Protein AF-A0A7V4YQ05-F1 (afdb_monomer_lite)

Secondary structure (DSSP, 8-state):
-HHHHHHHHHHHHHHHHHTTSS--SSS---HHHHHHHHHHHHHHHHHHHHTT-S-TT----PPPHHHHHHHHHHHHHHHHHHSS--TTTS-HHHHHHH-----TTTS--HHHHHHHHHHHHHHHHHIIIIISSPPTTHHHHHHHHHHHHHHHHHT-EEETTEEE--SS-TTSTT----HHHHHHHHHHHHHHHH-TT----HHHHHHHHHHHHHHHHHHHHHEEE-TTSTTT-EEE--SSTTTTSSS-TTTHHHHHHHHHHHHHTTT----HHHHHHHHHHHHHHHHTT-GGGGS-EEEEEEE-HHHH-SSS-EEEEEEE--HHHHHHHHHHHHHHHHHTTSS---HHHHHHHHHHHHHHHHHHHHHB-TTT-SB-STT-HHHHHHHHHHHHHHHHHHTTTTTT----SSSS--

Sequence (414 aa):
MLVELRESLESLLNMRIQEGKWNDSENEPGLLRTLEAISCFGSPAYYFERLKIFDRKFELIKIPEDIMTADLNNVLKTVNELCYPPQPYLDAEINIKNGIPYAKGKTDFVDTASFFSSGMLDLMEYYEVVYKKEIPNYKEVLKYLKDSINWLVDNAIVKDNSVSWSWGNKNFSETIPSVYFTWSAVVALSYAVSSKYCPLSDAEKERIKNTLSGVAKWLNEIIKEDPDYPKERWRINYPRFSDTFSGKHEALLIYAISIIDWLNQIEIDFPKETSLKILKTILDIYRKNQMWRFEGLNHLILLPPEITGSKKLIVLEYEDRSSEYILMSALCWFFMMHNEKKILLDENDFNDLDNLIEELRKKLISERDPVKKVWKKDGFLLYLTQRAIESITTYFRYVYPHKGMEISLYDTVR

pLDDT: mean 81.04, std 15.75, range [24.69, 98.12]

Radius of gyration: 20.9 Å; chains: 1; bounding box: 59×44×55 Å

Foldseek 3Di:
DVVLLLLALVLLLCCCVPVPDPDPPDDDDDLLLLLLSLLSLLVCLVLCVVVCLDDPPDDRRDRDLVSNLVSVVVNLVCCVAQNQAPPDQQPPCCCVVLVQDRDPQQRHFLLSLLSLLVSLLSVQVCCCRPVVDGDPPLVSSLVSSVVSLVQLLVQWDADPLATFAAGHRNPDPPGDGDLVSRLSSLLSLLCLLPGPSRSDDPVVNVSSLSRLLNNLVNLVVQWAADPVGRVQAIFGHDPDDFQPPVVLRLLSLLSVLSSQVSNVSVPNHHPLVVLVRNLRRVLVCVVVVNCVSQAKGWGWHWDHCSRSVDPDIDIDTRIDRLSLLSNLLSLLQVQQCCLVVNHPDPPVSNVSSVVSNVVSVVVLSVQQDPPSSFHDDPSPTSNNRSSNSVSVSSCVVRPVVSVPPPSPPPDDDD

Structure (mmCIF, N/CA/C/O backbone):
data_AF-A0A7V4YQ05-F1
#
_entry.id   AF-A0A7V4YQ05-F1
#
loop_
_atom_site.group_PDB
_atom_site.id
_atom_site.type_symbol
_atom_site.label_atom_id
_atom_site.label_alt_id
_atom_site.label_comp_id
_atom_site.label_asym_id
_atom_site.label_entity_id
_atom_site.label_seq_id
_atom_site.pdbx_PDB_ins_code
_atom_site.Cartn_x
_atom_site.Cartn_y
_atom_site.Cartn_z
_atom_site.occupancy
_atom_site.B_iso_or_equiv
_atom_site.auth_seq_id
_atom_site.auth_comp_id
_atom_site.auth_asym_id
_atom_site.auth_atom_id
_atom_site.pdbx_PDB_model_num
ATOM 1 N N . MET A 1 1 ? -13.446 -5.992 -16.919 1.00 78.06 1 MET A N 1
ATOM 2 C CA . MET A 1 1 ? -12.972 -5.627 -15.562 1.00 78.06 1 MET A CA 1
ATOM 3 C C . MET A 1 1 ? -14.032 -4.946 -14.697 1.00 78.06 1 MET A C 1
ATOM 5 O O . MET A 1 1 ? -14.081 -5.271 -13.520 1.00 78.06 1 MET A O 1
ATOM 9 N N . LEU A 1 2 ? -14.854 -4.007 -15.205 1.00 76.00 2 LEU A N 1
ATOM 10 C CA . LEU A 1 2 ? -15.897 -3.361 -14.376 1.00 76.00 2 LEU A CA 1
ATOM 11 C C . LEU A 1 2 ? -16.961 -4.351 -13.877 1.00 76.00 2 LEU A C 1
ATOM 13 O O . LEU A 1 2 ? -17.371 -4.279 -12.722 1.00 76.00 2 LEU A O 1
ATOM 17 N N . VAL A 1 3 ? -17.396 -5.280 -14.734 1.00 78.44 3 VAL A N 1
ATOM 18 C CA . VAL A 1 3 ? -18.360 -6.331 -14.363 1.00 78.44 3 VAL A CA 1
ATOM 19 C C . VAL A 1 3 ? -17.769 -7.241 -13.290 1.00 78.44 3 VAL A C 1
ATOM 21 O O . VAL A 1 3 ? -18.413 -7.525 -12.289 1.00 78.44 3 VAL A O 1
ATOM 24 N N . GLU A 1 4 ? -16.515 -7.642 -13.463 1.00 81.75 4 GLU A N 1
ATOM 25 C CA . GLU A 1 4 ? -15.785 -8.504 -12.544 1.00 81.75 4 GLU A CA 1
ATOM 26 C C . GLU A 1 4 ? -15.614 -7.824 -11.189 1.00 81.75 4 GLU A C 1
ATOM 28 O O . GLU A 1 4 ? -15.887 -8.447 -10.172 1.00 81.75 4 GLU A O 1
ATOM 33 N N . LEU A 1 5 ? -15.255 -6.537 -11.165 1.00 79.00 5 LEU A N 1
ATOM 34 C CA . LEU A 1 5 ? -15.210 -5.752 -9.934 1.00 79.00 5 LEU A CA 1
ATOM 35 C C . LEU A 1 5 ? -16.568 -5.740 -9.220 1.00 79.00 5 LEU A C 1
ATOM 37 O O . LEU A 1 5 ? -16.627 -5.985 -8.018 1.00 79.00 5 LEU A O 1
ATOM 41 N N . ARG A 1 6 ? -17.657 -5.473 -9.950 1.00 78.00 6 ARG A N 1
ATOM 42 C CA . ARG A 1 6 ? -19.011 -5.440 -9.382 1.00 78.00 6 ARG A CA 1
ATOM 43 C C . ARG A 1 6 ? -19.385 -6.746 -8.724 1.00 78.00 6 ARG A C 1
ATOM 45 O O . ARG A 1 6 ? -19.748 -6.767 -7.558 1.00 78.00 6 ARG A O 1
ATOM 52 N N . GLU A 1 7 ? -19.302 -7.821 -9.492 1.00 82.19 7 GLU A N 1
ATOM 53 C CA . GLU A 1 7 ? -19.656 -9.153 -9.036 1.00 82.19 7 GLU A CA 1
ATOM 54 C C . GLU A 1 7 ? -18.789 -9.556 -7.829 1.00 82.19 7 GLU A C 1
ATOM 56 O O . GLU A 1 7 ? -19.271 -10.249 -6.938 1.00 82.19 7 GLU A O 1
ATOM 61 N N . SER A 1 8 ? -17.523 -9.112 -7.769 1.00 83.31 8 SER A N 1
ATOM 62 C CA . SER A 1 8 ? -16.666 -9.323 -6.597 1.00 83.31 8 SER A CA 1
ATOM 63 C C . SER A 1 8 ? -17.166 -8.566 -5.370 1.00 83.31 8 SER A C 1
ATOM 65 O O . SER A 1 8 ? -17.265 -9.156 -4.299 1.00 83.31 8 SER A O 1
ATOM 67 N N . LEU A 1 9 ? -17.538 -7.292 -5.513 1.00 80.50 9 LEU A N 1
ATOM 68 C CA . LEU A 1 9 ? -18.115 -6.501 -4.421 1.00 80.50 9 LEU A CA 1
ATOM 69 C C . LEU A 1 9 ? -19.465 -7.066 -3.946 1.00 80.50 9 LEU A C 1
ATOM 71 O O . LEU A 1 9 ? -19.711 -7.129 -2.743 1.00 80.50 9 LEU A O 1
ATOM 75 N N . GLU A 1 10 ? -20.323 -7.519 -4.868 1.00 80.00 10 GLU A N 1
ATOM 76 C CA . GLU A 1 10 ? -21.604 -8.166 -4.540 1.00 80.00 10 GLU A CA 1
ATOM 77 C C . GLU A 1 10 ? -21.369 -9.471 -3.780 1.00 80.00 10 GLU A C 1
ATOM 79 O O . GLU A 1 10 ? -22.044 -9.753 -2.791 1.00 80.00 10 GLU A O 1
ATOM 84 N N . SER A 1 11 ? -20.382 -10.256 -4.212 1.00 82.38 11 SER A N 1
ATOM 85 C CA . SER A 1 11 ? -20.029 -11.503 -3.548 1.00 82.38 11 SER A CA 1
ATOM 86 C C . SER A 1 11 ? -19.467 -11.279 -2.147 1.00 82.38 11 SER A C 1
ATOM 88 O O . SER A 1 11 ? -19.935 -11.913 -1.205 1.00 82.38 11 SER A O 1
ATOM 90 N N . LEU A 1 12 ? -18.547 -10.325 -1.971 1.00 80.62 12 LEU A N 1
ATOM 91 C CA . LEU A 1 12 ? -18.033 -9.957 -0.649 1.00 80.62 12 LEU A CA 1
ATOM 92 C C . LEU A 1 12 ? -19.152 -9.480 0.282 1.00 80.62 12 LEU A C 1
ATOM 94 O O . LEU A 1 12 ? -19.162 -9.838 1.459 1.00 80.62 12 LEU A O 1
ATOM 98 N N . LEU A 1 13 ? -20.106 -8.693 -0.232 1.00 79.38 13 LEU A N 1
ATOM 99 C CA . LEU A 1 13 ? -21.258 -8.255 0.554 1.00 79.38 13 LEU A CA 1
ATOM 100 C C . LEU A 1 13 ? -22.108 -9.456 0.982 1.00 79.38 13 LEU A C 1
ATOM 102 O O . LEU A 1 13 ? -22.473 -9.564 2.152 1.00 79.38 13 LEU A O 1
ATOM 106 N N . ASN A 1 14 ? -22.401 -10.366 0.051 1.00 78.19 14 ASN A N 1
ATOM 107 C CA . ASN A 1 14 ? -23.174 -11.572 0.334 1.00 78.19 14 ASN A CA 1
ATOM 108 C C . ASN A 1 14 ? -22.475 -12.461 1.364 1.00 78.19 14 ASN A C 1
ATOM 110 O O . ASN A 1 14 ? -23.122 -12.861 2.328 1.00 78.19 14 ASN A O 1
ATOM 114 N N . MET A 1 15 ? -21.170 -12.706 1.212 1.00 76.62 15 MET A N 1
ATOM 115 C CA . MET A 1 15 ? -20.356 -13.431 2.195 1.00 76.62 15 MET A CA 1
ATOM 116 C C . MET A 1 15 ? -20.477 -12.774 3.567 1.00 76.62 15 MET A C 1
ATOM 118 O O . MET A 1 15 ? -20.809 -13.427 4.553 1.00 76.62 15 MET A O 1
ATOM 122 N N . ARG A 1 16 ? -20.316 -11.449 3.627 1.00 73.94 16 ARG A N 1
ATOM 123 C CA . ARG A 1 16 ? -20.387 -10.709 4.884 1.00 73.94 16 ARG A CA 1
ATOM 124 C C . ARG A 1 16 ? -21.760 -10.787 5.562 1.00 73.94 16 ARG A C 1
ATOM 126 O O . ARG A 1 16 ? -21.817 -10.902 6.786 1.00 73.94 16 ARG A O 1
ATOM 133 N N . ILE A 1 17 ? -22.849 -10.707 4.794 1.00 76.12 17 ILE A N 1
ATOM 134 C CA . ILE A 1 17 ? -24.226 -10.767 5.313 1.00 76.12 17 ILE A CA 1
ATOM 135 C C . ILE A 1 17 ? -24.609 -12.197 5.720 1.00 76.12 17 ILE A C 1
ATOM 137 O O . ILE A 1 17 ? -25.222 -12.384 6.769 1.00 76.12 17 ILE A O 1
ATOM 141 N N . GLN A 1 18 ? -24.284 -13.199 4.898 1.00 69.75 18 GLN A N 1
ATOM 142 C CA . GLN A 1 18 ? -24.757 -14.579 5.064 1.00 69.75 18 GLN A CA 1
ATOM 143 C C . GLN A 1 18 ? -23.933 -15.386 6.069 1.00 69.75 18 GLN A C 1
ATOM 145 O O . GLN A 1 18 ? -24.503 -16.175 6.819 1.00 69.75 18 GLN A O 1
ATOM 150 N N . GLU A 1 19 ? -22.611 -15.204 6.100 1.00 60.16 19 GLU A N 1
ATOM 151 C CA . GLU A 1 19 ? -21.716 -16.033 6.920 1.00 60.16 19 GLU A CA 1
ATOM 152 C C . GLU A 1 19 ? -21.536 -15.493 8.343 1.00 60.16 19 GLU A C 1
ATOM 154 O O . GLU A 1 19 ? -21.001 -16.194 9.197 1.00 60.16 19 GLU A O 1
ATOM 159 N N . GLY A 1 20 ? -22.042 -14.284 8.627 1.00 54.62 20 GLY A N 1
ATOM 160 C CA . GLY A 1 20 ? -22.016 -13.691 9.960 1.00 54.62 20 GLY A CA 1
ATOM 161 C C . GLY A 1 20 ? -20.590 -13.594 10.505 1.00 54.62 20 GLY A C 1
ATOM 162 O O . GLY A 1 20 ? -20.166 -14.427 11.302 1.00 54.62 20 GLY A O 1
ATOM 163 N N . LYS A 1 21 ? -19.902 -12.502 10.144 1.00 55.56 21 LYS A N 1
ATOM 164 C CA . LYS A 1 21 ? -18.456 -12.236 10.315 1.00 55.56 21 LYS A CA 1
ATOM 165 C C . LYS A 1 21 ? -17.601 -12.771 9.160 1.00 55.56 21 LYS A C 1
ATOM 167 O O . LYS A 1 21 ? -18.001 -13.668 8.435 1.00 55.56 21 LYS A O 1
ATOM 172 N N . TRP A 1 22 ? -16.413 -12.183 9.002 1.00 56.44 22 TRP A N 1
ATOM 173 C CA . TRP A 1 22 ? -15.354 -12.590 8.069 1.00 56.44 22 TRP A CA 1
ATOM 174 C C . TRP A 1 22 ? -14.749 -13.936 8.505 1.00 56.44 22 TRP A C 1
ATOM 176 O O . TRP A 1 22 ? -13.641 -13.975 9.037 1.00 56.44 22 TRP A O 1
ATOM 186 N N . ASN A 1 23 ? -15.519 -15.021 8.415 1.00 42.28 23 ASN A N 1
ATOM 187 C CA . ASN A 1 23 ? -15.180 -16.295 9.040 1.00 42.28 23 ASN A CA 1
ATOM 188 C C . ASN A 1 23 ? -14.710 -17.328 8.007 1.00 42.28 23 ASN A C 1
ATOM 190 O O . ASN A 1 23 ? -15.389 -18.315 7.740 1.00 42.28 23 ASN A O 1
ATOM 194 N N . ASP A 1 24 ? -13.507 -17.136 7.470 1.00 44.69 24 ASP A N 1
ATOM 195 C CA . ASP A 1 24 ? -12.743 -18.258 6.921 1.00 44.69 24 ASP A CA 1
ATOM 196 C C . ASP A 1 24 ? -12.188 -19.054 8.114 1.00 44.69 24 ASP A C 1
ATOM 198 O O . ASP A 1 24 ? -11.132 -18.708 8.628 1.00 44.69 24 ASP A O 1
ATOM 202 N N . SER A 1 25 ? -12.965 -20.025 8.606 1.00 41.44 25 SER A N 1
ATOM 203 C CA . SER A 1 25 ? -12.623 -21.227 9.406 1.00 41.44 25 SER A CA 1
ATOM 204 C C . SER A 1 25 ? -11.342 -21.301 10.284 1.00 41.44 25 SER A C 1
ATOM 206 O O . SER A 1 25 ? -10.887 -22.406 10.570 1.00 41.44 25 SER A O 1
ATOM 208 N N . GLU A 1 26 ? -10.768 -20.202 10.768 1.00 42.34 26 GLU A N 1
ATOM 209 C CA . GLU A 1 26 ? -9.553 -20.162 11.593 1.00 42.34 26 GLU A CA 1
ATOM 210 C C . GLU A 1 26 ? -9.771 -19.352 12.874 1.00 42.34 26 GLU A C 1
ATOM 212 O O . GLU A 1 26 ? -10.516 -18.375 12.910 1.00 42.34 26 GLU A O 1
ATOM 217 N N . ASN A 1 27 ? -9.124 -19.797 13.949 1.00 40.84 27 ASN A N 1
ATOM 218 C CA . ASN A 1 27 ? -9.555 -19.595 15.332 1.00 40.84 27 ASN A CA 1
ATOM 219 C C . ASN A 1 27 ? -9.528 -18.164 15.903 1.00 40.84 27 ASN A C 1
ATOM 221 O O . ASN A 1 27 ? -9.867 -18.032 17.075 1.00 40.84 27 ASN A O 1
ATOM 225 N N . GLU A 1 28 ? -9.206 -17.095 15.165 1.00 44.41 28 GLU A N 1
ATOM 226 C CA . GLU A 1 28 ? -9.254 -15.729 15.722 1.00 44.41 28 GLU A CA 1
ATOM 227 C C . GLU A 1 28 ? -9.648 -14.642 14.693 1.00 44.41 28 GLU A C 1
ATOM 229 O O . GLU A 1 28 ? -9.019 -14.521 13.639 1.00 44.41 28 GLU A O 1
ATOM 234 N N . PRO A 1 29 ? -10.651 -13.783 14.985 1.00 50.00 29 PRO A N 1
ATOM 235 C CA . PRO A 1 29 ? -10.869 -12.551 14.231 1.00 50.00 29 PRO A CA 1
ATOM 236 C C . PRO A 1 29 ? -9.728 -11.558 14.516 1.00 50.00 29 PRO A C 1
ATOM 238 O O . PRO A 1 29 ? -9.698 -10.915 15.562 1.00 50.00 29 PRO A O 1
ATOM 241 N N . GLY A 1 30 ? -8.780 -11.437 13.584 1.00 65.94 30 GLY A N 1
ATOM 242 C CA . GLY A 1 30 ? -7.667 -10.485 13.668 1.00 65.94 30 GLY A CA 1
ATOM 243 C C . GLY A 1 30 ? -8.049 -9.064 13.227 1.00 65.94 30 GLY A C 1
ATOM 244 O O . GLY A 1 30 ? -8.844 -8.880 12.300 1.00 65.94 30 GLY A O 1
ATOM 245 N N . LEU A 1 31 ? -7.444 -8.053 13.862 1.00 75.94 31 LEU A N 1
ATOM 246 C CA . LEU A 1 31 ? -7.601 -6.631 13.519 1.00 75.94 31 LEU A CA 1
ATOM 247 C C . LEU A 1 31 ? -7.352 -6.368 12.024 1.00 75.94 31 LEU A C 1
ATOM 249 O O . LEU A 1 31 ? -8.195 -5.753 11.374 1.00 75.94 31 LEU A O 1
ATOM 253 N N . LEU A 1 32 ? -6.251 -6.889 11.467 1.00 74.81 32 LEU A N 1
ATOM 254 C CA . LEU A 1 32 ? -5.912 -6.722 10.048 1.00 74.81 32 LEU A CA 1
ATOM 255 C C . LEU A 1 32 ? -7.001 -7.263 9.115 1.00 74.81 32 LEU A C 1
ATOM 257 O O . LEU A 1 32 ? -7.406 -6.542 8.214 1.00 74.81 32 LEU A O 1
ATOM 261 N N . ARG A 1 33 ? -7.565 -8.456 9.372 1.00 73.50 33 ARG A N 1
ATOM 262 C CA . ARG A 1 33 ? -8.643 -9.012 8.522 1.00 73.50 33 ARG A CA 1
ATOM 263 C C . ARG A 1 33 ? -9.854 -8.087 8.463 1.00 73.50 33 ARG A C 1
ATOM 265 O O . ARG A 1 33 ? -10.458 -7.909 7.411 1.00 73.50 33 ARG A O 1
ATOM 272 N N . THR A 1 34 ? -10.217 -7.502 9.605 1.00 76.25 34 THR A N 1
ATOM 273 C CA . THR A 1 34 ? -11.349 -6.565 9.675 1.00 76.25 34 THR A CA 1
ATOM 274 C C . THR A 1 34 ? -11.038 -5.274 8.915 1.00 76.25 34 THR A C 1
ATOM 276 O O . THR A 1 34 ? -11.911 -4.745 8.234 1.00 76.25 34 THR A O 1
ATOM 279 N N . LEU A 1 35 ? -9.796 -4.790 8.979 1.00 79.75 35 LEU A N 1
ATOM 280 C CA . LEU A 1 35 ? -9.350 -3.603 8.247 1.00 79.75 35 LEU A CA 1
ATOM 281 C C . LEU A 1 35 ? -9.281 -3.838 6.731 1.00 79.75 35 LEU A C 1
ATOM 283 O O . LEU A 1 35 ? -9.789 -3.019 5.978 1.00 79.75 35 LEU A O 1
ATOM 287 N N . GLU A 1 36 ? -8.742 -4.967 6.274 1.00 76.44 36 GLU A N 1
ATOM 288 C CA . GLU A 1 36 ? -8.701 -5.347 4.850 1.00 76.44 36 GLU A CA 1
ATOM 289 C C . GLU A 1 36 ? -10.095 -5.460 4.247 1.00 76.44 36 GLU A C 1
ATOM 291 O O . GLU A 1 36 ? -10.365 -4.978 3.146 1.00 76.44 36 GLU A O 1
ATOM 296 N N . ALA A 1 37 ? -11.005 -6.070 5.001 1.00 74.81 37 ALA A N 1
ATOM 297 C CA . ALA A 1 37 ? -12.409 -6.123 4.660 1.00 74.81 37 ALA A CA 1
ATOM 298 C C . ALA A 1 37 ? -13.018 -4.727 4.506 1.00 74.81 37 ALA A C 1
ATOM 300 O O . ALA A 1 37 ? -13.715 -4.477 3.528 1.00 74.81 37 ALA A O 1
ATOM 301 N N . ILE A 1 38 ? -12.754 -3.810 5.442 1.00 77.31 38 ILE A N 1
ATOM 302 C CA . ILE A 1 38 ? -13.201 -2.415 5.338 1.00 77.31 38 ILE A CA 1
ATOM 303 C C . ILE A 1 38 ? -12.622 -1.770 4.067 1.00 77.31 38 ILE A C 1
ATOM 305 O O . ILE A 1 38 ? -13.371 -1.181 3.283 1.00 77.31 38 ILE A O 1
ATOM 309 N N . SER A 1 39 ? -11.324 -1.942 3.807 1.00 76.88 39 SER A N 1
ATOM 310 C CA . SER A 1 39 ? -10.641 -1.386 2.632 1.00 76.88 39 SER A CA 1
ATOM 311 C C . SER A 1 39 ? -11.145 -1.954 1.299 1.00 76.88 39 SER A C 1
ATOM 313 O O . SER A 1 39 ? -11.196 -1.210 0.318 1.00 76.88 39 SER A O 1
ATOM 315 N N . CYS A 1 40 ? -11.610 -3.212 1.247 1.00 74.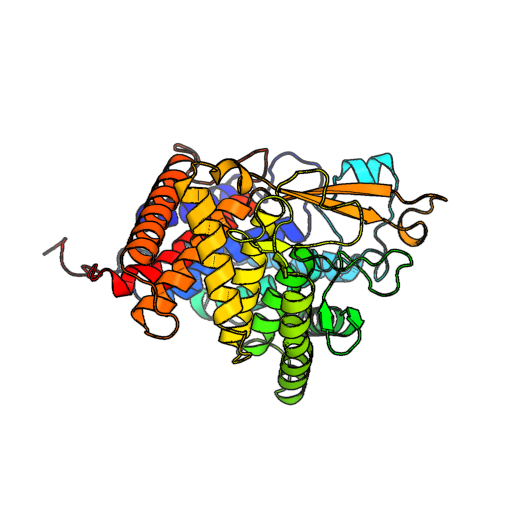69 40 CYS A N 1
ATOM 316 C CA . CYS A 1 40 ? -12.239 -3.795 0.049 1.00 74.69 40 CYS A CA 1
ATOM 317 C C . CYS A 1 40 ? -13.452 -2.992 -0.442 1.00 74.69 40 CYS A C 1
ATOM 319 O O . CYS A 1 40 ? -13.732 -2.986 -1.639 1.00 74.69 40 CYS A O 1
ATOM 321 N N . PHE A 1 41 ? -14.175 -2.329 0.467 1.00 69.38 41 PHE A N 1
ATOM 322 C CA . PHE A 1 41 ? -15.337 -1.502 0.132 1.00 69.38 41 PHE A CA 1
ATOM 323 C C . PHE A 1 41 ? -14.998 -0.013 0.110 1.00 69.38 41 PHE A C 1
ATOM 325 O O . PHE A 1 41 ? -15.521 0.702 -0.741 1.00 69.38 41 PHE A O 1
ATOM 332 N N . GLY A 1 42 ? -14.109 0.453 0.994 1.00 63.16 42 GLY A N 1
ATOM 333 C CA . GLY A 1 42 ? -13.692 1.855 1.063 1.00 63.16 42 GLY A CA 1
ATOM 334 C C . GLY A 1 42 ? -13.012 2.345 -0.219 1.00 63.16 42 GLY A C 1
ATOM 335 O O . GLY A 1 42 ? -13.433 3.349 -0.797 1.00 63.16 42 GLY A O 1
ATOM 336 N N . SER A 1 43 ? -12.021 1.591 -0.707 1.00 62.84 43 SER A N 1
ATOM 337 C CA . SER A 1 43 ? -11.193 1.983 -1.858 1.00 62.84 43 SER A CA 1
ATOM 338 C C . SER A 1 43 ? -11.989 2.062 -3.179 1.00 62.84 43 SER A C 1
ATOM 340 O O . SER A 1 43 ? -11.928 3.094 -3.861 1.00 62.84 43 SER A O 1
ATOM 342 N N . PRO A 1 44 ? -12.842 1.075 -3.529 1.00 58.72 44 PRO A N 1
ATOM 343 C CA . PRO A 1 44 ? -13.698 1.172 -4.710 1.00 58.72 44 PRO A CA 1
ATOM 344 C C . PRO A 1 44 ? -14.786 2.218 -4.559 1.00 58.72 44 PRO A C 1
ATOM 346 O O . PRO A 1 44 ? -14.962 3.018 -5.471 1.00 58.72 44 PRO A O 1
ATOM 349 N N . ALA A 1 45 ? -15.504 2.248 -3.430 1.00 53.00 45 ALA A N 1
ATOM 350 C CA . ALA A 1 45 ? -16.672 3.111 -3.271 1.00 53.00 45 ALA A CA 1
ATOM 351 C C . ALA A 1 45 ? -16.351 4.587 -3.534 1.00 53.00 45 ALA A C 1
ATOM 353 O O . ALA A 1 45 ? -17.124 5.277 -4.189 1.00 53.00 45 ALA A O 1
ATOM 354 N N . TYR A 1 46 ? -15.178 5.052 -3.106 1.00 54.47 46 TYR A N 1
ATOM 355 C CA . TYR A 1 46 ? -14.697 6.401 -3.385 1.00 54.47 46 TYR A CA 1
ATOM 356 C C . TYR A 1 46 ? -14.430 6.657 -4.873 1.00 54.47 46 TYR A C 1
ATOM 358 O O . TYR A 1 46 ? -14.923 7.629 -5.452 1.00 54.47 46 TYR A O 1
ATOM 366 N N . TYR A 1 47 ? -13.597 5.814 -5.483 1.00 56.69 47 TYR A N 1
ATOM 367 C CA . TYR A 1 47 ? -13.034 6.064 -6.808 1.00 56.69 47 TYR A CA 1
ATOM 368 C C . TYR A 1 47 ? -14.125 6.016 -7.880 1.00 56.69 47 TYR A C 1
ATOM 370 O O . TYR A 1 47 ? -14.202 6.844 -8.789 1.00 56.69 47 TYR A O 1
ATOM 378 N N . PHE A 1 48 ? -15.028 5.066 -7.704 1.00 55.75 48 PHE A N 1
ATOM 379 C CA . PHE A 1 48 ? -16.085 4.737 -8.631 1.00 55.75 48 PHE A CA 1
ATOM 380 C C . PHE A 1 48 ? -17.298 5.670 -8.518 1.00 55.75 48 PHE A C 1
ATOM 382 O O . PHE A 1 48 ? -17.828 6.090 -9.552 1.00 55.75 48 PHE A O 1
ATOM 389 N N . GLU A 1 49 ? -17.657 6.107 -7.307 1.00 54.25 49 GLU A N 1
ATOM 390 C CA . GLU A 1 49 ? -18.662 7.160 -7.099 1.00 54.25 49 GLU A CA 1
ATOM 391 C C . GLU A 1 49 ? -18.172 8.514 -7.653 1.00 54.25 49 GLU A C 1
ATOM 393 O O . GLU A 1 49 ? -18.915 9.229 -8.331 1.00 54.25 49 GLU A O 1
ATOM 398 N N . ARG A 1 50 ? -16.894 8.869 -7.434 1.00 51.06 50 ARG A N 1
ATOM 399 C CA . ARG A 1 50 ? -16.333 10.164 -7.868 1.00 51.06 50 ARG A CA 1
ATOM 400 C C . ARG A 1 50 ? -16.166 10.292 -9.374 1.00 51.06 50 ARG A C 1
ATOM 402 O O . ARG A 1 50 ? -16.345 11.386 -9.908 1.00 51.06 50 ARG A O 1
ATOM 409 N N . LEU A 1 51 ? -15.845 9.203 -10.066 1.00 49.09 51 LEU A N 1
ATOM 410 C CA . LEU A 1 51 ? -15.676 9.236 -11.517 1.00 49.09 51 LEU A CA 1
ATOM 411 C C . LEU A 1 51 ? -16.991 9.179 -12.288 1.00 49.09 51 LEU A C 1
ATOM 413 O O . LEU A 1 51 ? -16.964 9.312 -13.509 1.00 49.09 51 LEU A O 1
ATOM 417 N N . LYS A 1 52 ? -18.132 8.983 -11.606 1.00 52.69 52 LYS A N 1
ATOM 418 C CA . LYS A 1 52 ? -19.437 8.759 -12.251 1.00 52.69 52 LYS A CA 1
ATOM 419 C C . LYS A 1 52 ? -19.352 7.719 -13.380 1.00 52.69 52 LYS A C 1
ATOM 421 O O . LYS A 1 52 ? -20.119 7.784 -14.336 1.00 52.69 52 LYS A O 1
ATOM 426 N N . ILE A 1 53 ? -18.407 6.772 -13.278 1.00 50.94 53 ILE A N 1
ATOM 427 C CA . ILE A 1 53 ? -18.231 5.672 -14.245 1.00 50.94 53 ILE A CA 1
ATOM 428 C C . ILE A 1 53 ? -19.501 4.815 -14.284 1.00 50.94 53 ILE A C 1
ATOM 430 O O . ILE A 1 53 ? -19.794 4.156 -15.278 1.00 50.94 53 ILE A O 1
ATOM 434 N N . PHE A 1 54 ? -20.293 4.878 -13.218 1.00 48.84 54 PHE A N 1
ATOM 435 C CA . PHE A 1 54 ? -21.595 4.257 -13.142 1.00 48.84 54 PHE A CA 1
ATOM 436 C C . PHE A 1 54 ? -22.649 5.184 -13.709 1.00 48.84 54 PHE A C 1
ATOM 438 O O . PHE A 1 54 ? -23.117 6.132 -13.078 1.00 48.84 54 PHE A O 1
ATOM 445 N N . ASP A 1 55 ? -23.066 4.828 -14.915 1.00 43.75 55 ASP A N 1
ATOM 446 C CA . ASP A 1 55 ? -24.428 5.071 -15.342 1.00 43.75 55 ASP A CA 1
ATOM 447 C C . ASP A 1 55 ? -25.404 4.541 -14.270 1.00 43.75 55 ASP A C 1
ATOM 449 O O . ASP A 1 55 ? -25.056 3.652 -13.487 1.00 43.75 55 ASP A O 1
ATOM 453 N N . ARG A 1 56 ? -26.636 5.057 -14.227 1.00 43.38 56 ARG A N 1
ATOM 454 C CA . ARG A 1 56 ? -27.642 4.861 -13.148 1.00 43.38 56 ARG A CA 1
ATOM 455 C C . ARG A 1 56 ? -27.984 3.397 -12.751 1.00 43.38 56 ARG A C 1
ATOM 457 O O . ARG A 1 56 ? -28.861 3.197 -11.921 1.00 43.38 56 ARG A O 1
ATOM 464 N N . LYS A 1 57 ? -27.348 2.377 -13.339 1.00 45.91 57 LYS A N 1
ATOM 465 C CA . LYS A 1 57 ? -27.548 0.930 -13.114 1.00 45.91 57 LYS A CA 1
ATOM 466 C C . LYS A 1 57 ? -26.539 0.263 -12.170 1.00 45.91 57 LYS A C 1
ATOM 468 O O . LYS A 1 57 ? -26.683 -0.926 -11.895 1.00 45.91 57 LYS A O 1
ATOM 473 N N . PHE A 1 58 ? -25.523 0.973 -11.699 1.00 50.31 58 PHE A N 1
ATOM 474 C CA . PHE A 1 58 ? -24.619 0.474 -10.664 1.00 50.31 58 PHE A CA 1
ATOM 475 C C . PHE A 1 58 ? -24.893 1.255 -9.389 1.00 50.31 58 PHE A C 1
ATOM 477 O O . PHE A 1 58 ? -24.313 2.307 -9.129 1.00 50.31 58 PHE A O 1
ATOM 484 N N . GLU A 1 59 ? -25.853 0.762 -8.618 1.00 55.88 59 GLU A N 1
ATOM 485 C CA . GLU A 1 59 ? -26.029 1.255 -7.264 1.00 55.88 59 GLU A CA 1
ATOM 486 C C . GLU A 1 59 ? -24.809 0.848 -6.448 1.00 55.88 59 GLU A C 1
ATOM 488 O O . GLU A 1 59 ? -24.352 -0.297 -6.510 1.00 55.88 59 GLU A O 1
ATOM 493 N N . LEU A 1 60 ? -24.264 1.807 -5.707 1.00 59.12 60 LEU A N 1
ATOM 494 C CA . LEU A 1 60 ? -23.171 1.545 -4.797 1.00 59.12 60 LEU A CA 1
ATOM 495 C C . LEU A 1 60 ? -23.579 0.417 -3.841 1.00 59.12 60 LEU A C 1
ATOM 497 O O . LEU A 1 60 ? -24.560 0.542 -3.108 1.00 59.12 60 LEU A O 1
ATOM 501 N N . ILE A 1 61 ? -22.818 -0.673 -3.854 1.00 67.44 61 ILE A N 1
ATOM 502 C CA . ILE A 1 61 ? -23.027 -1.819 -2.973 1.00 67.44 61 ILE A CA 1
ATOM 503 C C . ILE A 1 61 ? -22.684 -1.365 -1.558 1.00 67.44 61 ILE A C 1
ATOM 505 O O . ILE A 1 61 ? -21.524 -1.094 -1.247 1.00 67.44 61 ILE A O 1
ATOM 509 N N . LYS A 1 62 ? -23.710 -1.230 -0.715 1.00 75.19 62 LYS A N 1
ATOM 510 C CA . LYS A 1 62 ? -23.559 -0.744 0.657 1.00 75.19 62 LYS A CA 1
ATOM 511 C C . LYS A 1 62 ? -23.566 -1.915 1.621 1.00 75.19 62 LYS A C 1
ATOM 513 O O . LYS A 1 62 ? -24.513 -2.700 1.638 1.00 75.19 62 LYS A O 1
ATOM 518 N N . ILE A 1 63 ? -22.553 -1.984 2.476 1.00 78.56 63 ILE A N 1
ATOM 519 C CA . ILE A 1 63 ? -22.648 -2.782 3.700 1.00 78.56 63 ILE A CA 1
ATOM 520 C C . ILE A 1 63 ? -23.780 -2.191 4.571 1.00 78.56 63 ILE A C 1
ATOM 522 O O . ILE A 1 63 ? -23.990 -0.981 4.547 1.00 78.56 63 ILE A O 1
ATOM 526 N N . PRO A 1 64 ? -24.564 -2.995 5.305 1.00 84.44 64 PRO A N 1
ATOM 527 C CA . PRO A 1 64 ? -25.474 -2.474 6.325 1.00 84.44 64 PRO A CA 1
ATOM 528 C C . PRO A 1 64 ? -24.740 -1.702 7.442 1.00 84.44 64 PRO A C 1
ATOM 530 O O . PRO A 1 64 ? -23.680 -2.115 7.916 1.00 84.44 64 PRO A O 1
ATOM 533 N N . GLU A 1 65 ? -25.300 -0.567 7.873 1.00 86.94 65 GLU A N 1
ATOM 534 C CA . GLU A 1 65 ? -24.667 0.347 8.845 1.00 86.94 65 GLU A CA 1
ATOM 535 C C . GLU A 1 65 ? -24.410 -0.320 10.209 1.00 86.94 65 GLU A C 1
ATOM 537 O O . GLU A 1 65 ? -23.380 -0.076 10.836 1.00 86.94 65 GLU A O 1
ATOM 542 N N . ASP A 1 66 ? -25.305 -1.200 10.655 1.00 85.94 66 ASP A N 1
ATOM 543 C CA . ASP A 1 66 ? -25.177 -1.970 11.895 1.00 85.94 66 ASP A CA 1
ATOM 544 C C . ASP A 1 66 ? -23.992 -2.947 11.850 1.00 85.94 66 ASP A C 1
ATOM 546 O O . ASP A 1 66 ? -23.213 -3.022 12.803 1.00 85.94 66 ASP A O 1
ATOM 550 N N . ILE A 1 67 ? -23.799 -3.624 10.715 1.00 83.50 67 ILE A N 1
ATOM 551 C CA . ILE A 1 67 ? -22.660 -4.519 10.481 1.00 83.50 67 ILE A CA 1
ATOM 552 C C . ILE A 1 67 ? -21.351 -3.725 10.496 1.00 83.50 67 ILE A C 1
ATOM 554 O O . ILE A 1 67 ? -20.392 -4.134 11.153 1.00 83.50 67 ILE A O 1
ATOM 558 N N . MET A 1 68 ? -21.318 -2.581 9.807 1.00 85.38 68 MET A N 1
ATOM 559 C CA . MET A 1 68 ? -20.132 -1.725 9.754 1.00 85.38 68 MET A CA 1
ATOM 560 C C . MET A 1 68 ? -19.797 -1.116 11.125 1.00 85.38 68 MET A C 1
ATOM 562 O O . MET A 1 68 ? -18.634 -1.028 11.511 1.00 85.38 68 MET A O 1
ATOM 566 N N . THR A 1 69 ? -20.815 -0.726 11.894 1.00 87.38 69 THR A N 1
ATOM 567 C CA . THR A 1 69 ? -20.648 -0.211 13.261 1.00 87.38 69 THR A CA 1
ATOM 568 C C . THR A 1 69 ? -20.100 -1.288 14.197 1.00 87.38 69 THR A C 1
ATOM 570 O O . THR A 1 69 ? -19.239 -1.007 15.030 1.00 87.38 69 THR A O 1
ATOM 573 N N . ALA A 1 70 ? -20.560 -2.534 14.057 1.00 84.94 70 ALA A N 1
ATOM 574 C CA . ALA A 1 70 ? -20.038 -3.655 14.831 1.00 84.94 70 ALA A CA 1
ATOM 575 C C . ALA A 1 70 ? -18.557 -3.934 14.518 1.00 84.94 70 ALA A C 1
ATOM 577 O O . ALA A 1 70 ? -17.776 -4.148 15.446 1.00 84.94 70 ALA A O 1
ATOM 578 N N . ASP A 1 71 ? -18.158 -3.882 13.243 1.00 85.25 71 ASP A N 1
ATOM 579 C CA . ASP A 1 71 ? -16.752 -4.026 12.842 1.00 85.25 71 ASP A CA 1
ATOM 580 C C . ASP A 1 71 ? -15.883 -2.904 13.414 1.00 85.25 71 ASP A C 1
ATOM 582 O O . ASP A 1 71 ? -14.847 -3.183 14.019 1.00 85.25 71 ASP A O 1
ATOM 586 N N . LEU A 1 72 ? -16.339 -1.651 13.327 1.00 89.12 72 LEU A N 1
ATOM 587 C CA . LEU A 1 72 ? -15.639 -0.513 13.922 1.00 89.12 72 LEU A CA 1
ATOM 588 C C . LEU A 1 72 ? -15.461 -0.674 15.437 1.00 89.12 72 LEU A C 1
ATOM 590 O O . LEU A 1 72 ? -14.366 -0.473 15.956 1.00 89.12 72 LEU A O 1
ATOM 594 N N . ASN A 1 73 ? -16.512 -1.071 16.156 1.00 87.88 73 ASN A N 1
ATOM 595 C CA . ASN A 1 73 ? -16.432 -1.287 17.601 1.00 87.88 73 ASN A CA 1
ATOM 596 C C . ASN A 1 73 ? -15.410 -2.375 17.962 1.00 87.88 73 ASN A C 1
ATOM 598 O O . ASN A 1 73 ? -14.673 -2.222 18.936 1.00 87.88 73 ASN A O 1
ATOM 602 N N . ASN A 1 74 ? -15.333 -3.450 17.172 1.00 85.06 74 ASN A N 1
ATOM 603 C CA . ASN A 1 74 ? -14.330 -4.495 17.369 1.00 85.06 74 ASN A CA 1
ATOM 604 C C . ASN A 1 74 ? -12.914 -3.967 17.115 1.00 85.06 74 ASN A C 1
ATOM 606 O O . ASN A 1 74 ? -12.034 -4.188 17.942 1.00 85.06 74 ASN A O 1
ATOM 610 N N . VAL A 1 75 ? -12.711 -3.216 16.028 1.00 88.25 75 VAL A N 1
ATOM 611 C CA . VAL A 1 75 ? -11.429 -2.573 15.704 1.00 88.25 75 VAL A CA 1
ATOM 612 C C . VAL A 1 75 ? -10.963 -1.669 16.848 1.00 88.25 75 VAL A C 1
ATOM 614 O O . VAL A 1 75 ? -9.851 -1.832 17.348 1.00 88.25 75 VAL A O 1
ATOM 617 N N . LEU A 1 76 ? -11.821 -0.753 17.310 1.00 90.50 76 LEU A N 1
ATOM 618 C CA . LEU A 1 76 ? -11.493 0.191 18.382 1.00 90.50 76 LEU A CA 1
ATOM 619 C C . LEU A 1 76 ? -11.205 -0.526 19.704 1.00 90.50 76 LEU A C 1
ATOM 621 O O . LEU A 1 76 ? -10.256 -0.171 20.405 1.00 90.50 76 LEU A O 1
ATOM 625 N N . LYS A 1 77 ? -11.976 -1.572 20.024 1.00 87.38 77 LYS A N 1
ATOM 626 C CA . LYS A 1 77 ? -11.723 -2.422 21.190 1.00 87.38 77 LYS A CA 1
ATOM 627 C C . LYS A 1 77 ? -10.338 -3.069 21.108 1.00 87.38 77 LYS A C 1
ATOM 629 O O . LYS A 1 77 ? -9.567 -2.953 22.060 1.00 87.38 77 LYS A O 1
ATOM 634 N N . THR A 1 78 ? -10.001 -3.698 19.982 1.00 85.19 78 THR A N 1
ATOM 635 C CA . THR A 1 78 ? -8.700 -4.353 19.797 1.00 85.19 78 THR A CA 1
ATOM 636 C C . THR A 1 78 ? -7.549 -3.357 19.876 1.00 85.19 78 THR A C 1
ATOM 638 O O . THR A 1 78 ? -6.571 -3.632 20.563 1.00 85.19 78 THR A O 1
ATOM 641 N N . VAL A 1 79 ? -7.664 -2.178 19.259 1.00 88.50 79 VAL A N 1
ATOM 642 C CA . VAL A 1 79 ? -6.632 -1.129 19.360 1.00 88.50 79 VAL A CA 1
ATOM 643 C C . VAL A 1 79 ? -6.477 -0.635 20.797 1.00 88.50 79 VAL A C 1
ATOM 645 O O . VAL A 1 79 ? -5.364 -0.416 21.279 1.00 88.50 79 VAL A O 1
ATOM 648 N N . ASN A 1 80 ? -7.578 -0.499 21.532 1.00 88.38 80 ASN A N 1
ATOM 649 C CA . ASN A 1 80 ? -7.516 -0.095 22.926 1.00 88.38 80 ASN A CA 1
ATOM 650 C C . ASN A 1 80 ? -6.781 -1.128 23.803 1.00 88.38 80 ASN A C 1
ATOM 652 O O . ASN A 1 80 ? -5.926 -0.744 24.610 1.00 88.38 80 ASN A O 1
ATOM 656 N N . GLU A 1 81 ? -7.098 -2.413 23.622 1.00 83.75 81 GLU A N 1
ATOM 657 C CA . GLU A 1 81 ? -6.586 -3.538 24.416 1.00 83.75 81 GLU A CA 1
ATOM 658 C C . GLU A 1 81 ? -5.159 -3.955 24.020 1.00 83.75 81 GLU A C 1
ATOM 660 O O . GLU A 1 81 ? -4.315 -4.161 24.893 1.00 83.75 81 GLU A O 1
ATOM 665 N N . LEU A 1 82 ? -4.874 -4.045 22.718 1.00 80.38 82 LEU A N 1
ATOM 666 C CA . LEU A 1 82 ? -3.663 -4.661 22.158 1.00 80.38 82 LEU A CA 1
ATOM 667 C C . LEU A 1 82 ? -2.790 -3.707 21.327 1.00 80.38 82 LEU A C 1
ATOM 669 O O . LEU A 1 82 ? -1.684 -4.097 20.962 1.00 80.38 82 LEU A O 1
ATOM 673 N N . CYS A 1 83 ? -3.245 -2.481 21.043 1.00 87.12 83 CYS A N 1
ATOM 674 C CA . CYS A 1 83 ? -2.647 -1.576 20.050 1.00 87.12 83 CYS A CA 1
ATOM 675 C C . CYS A 1 83 ? -2.621 -2.174 18.634 1.00 87.12 83 CYS A C 1
ATOM 677 O O . CYS A 1 83 ? -3.685 -2.360 18.046 1.00 87.12 83 CYS A O 1
ATOM 679 N N . TYR A 1 84 ? -1.441 -2.445 18.066 1.00 87.44 84 TYR A N 1
ATOM 680 C CA . TYR A 1 84 ? -1.289 -2.809 16.654 1.00 87.44 84 TYR A CA 1
ATOM 681 C C . TYR A 1 84 ? -0.683 -4.213 16.516 1.00 87.44 84 TYR A C 1
ATOM 683 O O . TYR A 1 84 ? 0.450 -4.343 16.056 1.00 87.44 84 TYR A O 1
ATOM 691 N N . PRO A 1 85 ? -1.391 -5.281 16.927 1.00 79.25 85 PRO A N 1
ATOM 692 C CA . PRO A 1 85 ? -0.844 -6.634 16.930 1.00 79.25 85 PRO A CA 1
ATOM 693 C C . PRO A 1 85 ? -0.586 -7.160 15.504 1.00 79.25 85 PRO A C 1
ATOM 695 O O . PRO A 1 85 ? -1.307 -6.793 14.580 1.00 79.25 85 PRO A O 1
ATOM 698 N N . PRO A 1 86 ? 0.367 -8.084 15.303 1.00 69.06 86 PRO A N 1
ATOM 699 C CA . PRO A 1 86 ? 0.708 -8.646 13.985 1.00 69.06 86 PRO A CA 1
ATOM 700 C C . PRO A 1 86 ? -0.313 -9.613 13.362 1.00 69.06 86 PRO A C 1
ATOM 702 O O . PRO A 1 86 ? -0.052 -10.200 12.311 1.00 69.06 86 PRO A O 1
ATOM 705 N N . GLN A 1 87 ? -1.435 -9.873 14.030 1.00 66.50 87 GLN A N 1
ATOM 706 C CA . GLN A 1 87 ? -2.414 -10.864 13.582 1.00 66.50 87 GLN A CA 1
ATOM 707 C C . GLN A 1 87 ? -3.196 -10.382 12.352 1.00 66.50 87 GLN A C 1
ATOM 709 O O . GLN A 1 87 ? -3.574 -9.209 12.319 1.00 66.50 87 GLN A O 1
ATOM 714 N N . PRO A 1 88 ? -3.542 -11.271 11.397 1.00 52.75 88 PRO A N 1
ATOM 715 C CA . PRO A 1 88 ? -3.474 -12.738 11.476 1.00 52.75 88 PRO A CA 1
ATOM 716 C C . PRO A 1 88 ? -2.198 -13.364 10.879 1.00 52.75 88 PRO A C 1
ATOM 718 O O . PRO A 1 88 ? -2.052 -14.577 10.936 1.00 52.75 88 PRO A O 1
ATOM 721 N N . TYR A 1 89 ? -1.319 -12.578 10.252 1.00 57.28 89 TYR A N 1
ATOM 722 C CA . TYR A 1 89 ? -0.307 -13.104 9.321 1.00 57.28 89 TYR A CA 1
ATOM 723 C C . TYR A 1 89 ? 0.979 -13.594 9.967 1.00 57.28 89 TYR A C 1
ATOM 725 O O . TYR A 1 89 ? 1.740 -14.333 9.349 1.00 57.28 89 TYR A O 1
ATOM 733 N N . LEU A 1 90 ? 1.214 -13.227 11.224 1.00 58.19 90 LEU A N 1
ATOM 734 C CA . LEU A 1 90 ? 2.054 -14.053 12.071 1.00 58.19 90 LEU A CA 1
ATOM 735 C C . LEU A 1 90 ? 1.172 -15.136 12.653 1.00 58.19 90 LEU A C 1
ATOM 737 O O . LEU A 1 90 ? 0.404 -14.870 13.575 1.00 58.19 90 LEU A O 1
ATOM 741 N N . ASP A 1 91 ? 1.297 -16.308 12.041 1.00 53.84 91 ASP A N 1
ATOM 742 C CA . ASP A 1 91 ? 0.648 -17.570 12.360 1.00 53.84 91 ASP A CA 1
ATOM 743 C C . ASP A 1 91 ? 0.078 -17.603 13.787 1.00 53.84 91 ASP A C 1
ATOM 745 O O . ASP A 1 91 ? 0.808 -17.435 14.775 1.00 53.84 91 ASP A O 1
ATOM 749 N N . ALA A 1 92 ? -1.223 -17.875 13.919 1.00 49.25 92 ALA A N 1
ATOM 750 C CA . ALA A 1 92 ? -1.810 -18.208 15.216 1.00 49.25 92 ALA A CA 1
ATOM 751 C C . ALA A 1 92 ? -1.027 -19.367 15.868 1.00 49.25 92 ALA A C 1
ATOM 753 O O . ALA A 1 92 ? -0.851 -19.393 17.088 1.00 49.25 92 ALA A O 1
ATOM 754 N N . GLU A 1 93 ? -0.443 -20.258 15.052 1.00 47.72 93 GLU A N 1
ATOM 755 C CA . GLU A 1 93 ? 0.497 -21.280 15.501 1.00 47.72 93 GLU A CA 1
ATOM 756 C C . GLU A 1 93 ? 1.766 -20.718 16.145 1.00 47.72 93 GLU A C 1
ATOM 758 O O . GLU A 1 93 ? 2.246 -21.329 17.083 1.00 47.72 93 GLU A O 1
ATOM 763 N N . ILE A 1 94 ? 2.326 -19.575 15.739 1.00 55.69 94 ILE A N 1
ATOM 764 C CA . ILE A 1 94 ? 3.529 -19.005 16.374 1.00 55.69 94 ILE A CA 1
ATOM 765 C C . ILE A 1 94 ? 3.204 -18.527 17.782 1.00 55.69 94 ILE A C 1
ATOM 767 O O . ILE A 1 94 ? 4.008 -18.745 18.689 1.00 55.69 94 ILE A O 1
ATOM 771 N N . ASN A 1 95 ? 2.040 -17.912 17.989 1.00 53.81 95 ASN A N 1
ATOM 772 C CA . ASN A 1 95 ? 1.607 -17.547 19.333 1.00 53.81 95 ASN A CA 1
ATOM 773 C C . ASN A 1 95 ? 1.313 -18.805 20.173 1.00 53.81 95 ASN A C 1
ATOM 775 O O . ASN A 1 95 ? 1.782 -18.915 21.302 1.00 53.81 95 ASN A O 1
ATOM 779 N N . ILE A 1 96 ? 0.649 -19.812 19.596 1.00 55.91 96 ILE A N 1
ATOM 780 C CA . ILE A 1 96 ? 0.358 -21.092 20.269 1.00 55.91 96 ILE A CA 1
ATOM 781 C C . ILE A 1 96 ? 1.642 -21.896 20.576 1.00 55.91 96 ILE A C 1
ATOM 783 O O . ILE A 1 96 ? 1.756 -22.508 21.636 1.00 55.91 96 ILE A O 1
ATOM 787 N N . LYS A 1 97 ? 2.628 -21.889 19.673 1.00 59.91 97 LYS A N 1
ATOM 788 C CA . LYS A 1 97 ? 3.862 -22.696 19.714 1.00 59.91 97 LYS A CA 1
ATOM 789 C C . LYS A 1 97 ? 4.995 -22.015 20.472 1.00 59.91 97 LYS A C 1
ATOM 791 O O . LYS A 1 97 ? 5.773 -22.699 21.129 1.00 59.91 97 LYS A O 1
ATOM 796 N N . ASN A 1 98 ? 5.102 -20.689 20.372 1.00 60.41 98 ASN A N 1
ATOM 797 C CA . ASN A 1 98 ? 6.193 -19.904 20.958 1.00 60.41 98 ASN A CA 1
ATOM 798 C C . ASN A 1 98 ? 5.734 -18.974 22.094 1.00 60.41 98 ASN A C 1
ATOM 800 O O . ASN A 1 98 ? 6.585 -18.365 22.736 1.00 60.41 98 ASN A O 1
ATOM 804 N N . GLY A 1 99 ? 4.427 -18.872 22.365 1.00 57.94 99 GLY A N 1
ATOM 805 C CA . GLY A 1 99 ? 3.878 -18.163 23.523 1.00 57.94 99 GLY A CA 1
ATOM 806 C C . GLY A 1 99 ? 4.169 -16.665 23.538 1.00 57.94 99 GLY A C 1
ATOM 807 O O . GLY A 1 99 ? 4.446 -16.137 24.610 1.00 57.94 99 GLY A O 1
ATOM 808 N N . ILE A 1 100 ? 4.169 -15.999 22.377 1.00 64.56 100 ILE A N 1
ATOM 809 C CA . ILE A 1 100 ? 4.526 -14.577 22.247 1.00 64.56 100 ILE A CA 1
ATOM 810 C C . ILE A 1 100 ? 3.369 -13.717 22.774 1.00 64.56 100 ILE A C 1
ATOM 812 O O . ILE A 1 100 ? 2.369 -13.552 22.074 1.00 64.56 100 ILE A O 1
ATOM 816 N N . PRO A 1 101 ? 3.467 -13.131 23.982 1.00 62.41 101 PRO A N 1
ATOM 817 C CA . PRO A 1 101 ? 2.354 -12.385 24.537 1.00 62.41 101 PRO A CA 1
ATOM 818 C C . PRO A 1 101 ? 2.197 -11.064 23.780 1.00 62.41 101 PRO A C 1
ATOM 820 O O . PRO A 1 101 ? 3.118 -10.242 23.761 1.00 62.41 101 PRO A O 1
ATOM 823 N N . TYR A 1 102 ? 1.020 -10.832 23.194 1.00 67.00 102 TYR A N 1
ATOM 824 C CA . TYR A 1 102 ? 0.695 -9.521 22.643 1.00 67.00 102 TYR A CA 1
ATOM 825 C C . TYR A 1 102 ? 0.585 -8.518 23.783 1.00 67.00 102 TYR A C 1
ATOM 827 O O . TYR A 1 102 ? -0.304 -8.595 24.631 1.00 67.00 102 TYR A O 1
ATOM 835 N N . ALA A 1 103 ? 1.536 -7.594 23.825 1.00 68.75 103 ALA A N 1
ATOM 836 C CA . ALA A 1 103 ? 1.620 -6.580 24.852 1.00 68.75 103 ALA A CA 1
ATOM 837 C C . ALA A 1 103 ? 1.740 -5.218 24.181 1.00 68.75 103 ALA A C 1
ATOM 839 O O . ALA A 1 103 ? 2.663 -4.967 23.401 1.00 68.75 103 ALA A O 1
ATOM 840 N N . LYS A 1 104 ? 0.806 -4.336 24.535 1.00 72.56 104 LYS A N 1
ATOM 841 C CA . LYS A 1 104 ? 0.727 -2.947 24.085 1.00 72.56 104 LYS A CA 1
ATOM 842 C C . LYS A 1 104 ? 2.097 -2.262 24.098 1.00 72.56 104 LYS A C 1
ATOM 844 O O . LYS A 1 104 ? 2.781 -2.261 25.124 1.00 72.56 104 LYS A O 1
ATOM 849 N N . GLY A 1 105 ? 2.506 -1.701 22.958 1.00 69.25 105 GLY A N 1
ATOM 850 C CA . GLY A 1 105 ? 3.789 -1.009 22.792 1.00 69.25 105 GLY A CA 1
ATOM 851 C C . GLY A 1 105 ? 5.012 -1.919 22.619 1.00 69.25 105 GLY A C 1
ATOM 852 O O . GLY A 1 105 ? 6.056 -1.442 22.173 1.00 69.25 105 GLY A O 1
ATOM 853 N N . LYS A 1 106 ? 4.907 -3.219 22.937 1.00 73.56 106 LYS A N 1
ATOM 854 C CA . LYS A 1 106 ? 5.958 -4.215 22.676 1.00 73.56 106 LYS A CA 1
ATOM 855 C C . LYS A 1 106 ? 5.725 -4.939 21.359 1.00 73.56 106 LYS A C 1
ATOM 857 O O . LYS A 1 106 ? 6.652 -5.089 20.588 1.00 73.56 106 LYS A O 1
ATOM 862 N N . THR A 1 107 ? 4.509 -5.376 21.069 1.00 75.62 107 THR A N 1
ATOM 863 C CA . THR A 1 107 ? 4.220 -6.167 19.859 1.00 75.62 107 THR A CA 1
ATOM 864 C C . THR A 1 107 ? 3.493 -5.359 18.792 1.00 75.62 107 THR A C 1
ATOM 866 O O . THR A 1 107 ? 2.730 -5.929 18.019 1.00 75.62 107 THR A O 1
ATOM 869 N N . ASP A 1 108 ? 3.698 -4.041 18.770 1.00 84.44 108 ASP A N 1
ATOM 870 C CA . ASP A 1 108 ? 3.098 -3.175 17.759 1.00 84.44 108 ASP A CA 1
ATOM 871 C C . ASP A 1 108 ? 3.835 -3.340 16.424 1.00 84.44 108 ASP A C 1
ATOM 873 O O . ASP A 1 108 ? 5.065 -3.231 16.354 1.00 84.44 108 ASP A O 1
ATOM 877 N N . PHE A 1 109 ? 3.067 -3.619 15.376 1.00 86.38 109 PHE A N 1
ATOM 878 C CA . PHE A 1 109 ? 3.537 -3.871 14.023 1.00 86.38 109 PHE A CA 1
ATOM 879 C C . PHE A 1 109 ? 3.269 -2.683 13.111 1.00 86.38 109 PHE A C 1
ATOM 881 O O . PHE A 1 109 ? 2.180 -2.106 13.106 1.00 86.38 109 PHE A O 1
ATOM 888 N N . VAL A 1 110 ? 4.267 -2.369 12.285 1.00 91.00 110 VAL A N 1
ATOM 889 C CA . VAL A 1 110 ? 4.182 -1.301 11.285 1.00 91.00 110 VAL A CA 1
ATOM 890 C C . VAL A 1 110 ? 3.056 -1.562 10.300 1.00 91.00 110 VAL A C 1
ATOM 892 O O . VAL A 1 110 ? 2.297 -0.643 10.003 1.00 91.00 110 VAL A O 1
ATOM 895 N N . ASP A 1 111 ? 2.896 -2.803 9.851 1.00 87.62 111 ASP A N 1
ATOM 896 C CA . ASP A 1 111 ? 1.848 -3.169 8.900 1.00 87.62 111 ASP A CA 1
ATOM 897 C C . ASP A 1 111 ? 0.446 -2.933 9.490 1.00 87.62 111 ASP A C 1
ATOM 899 O O . ASP A 1 111 ? -0.356 -2.190 8.931 1.00 87.62 111 ASP A O 1
ATOM 903 N N . THR A 1 112 ? 0.190 -3.423 10.706 1.00 87.56 112 THR A N 1
ATOM 904 C CA . THR A 1 112 ? -1.090 -3.226 11.402 1.00 87.56 112 THR A CA 1
ATOM 905 C C . THR A 1 112 ? -1.411 -1.762 11.673 1.00 87.56 112 THR A C 1
ATOM 907 O O . THR A 1 112 ? -2.537 -1.331 11.430 1.00 87.56 112 THR A O 1
ATOM 910 N N . ALA A 1 113 ? -0.438 -0.971 12.130 1.00 92.94 113 ALA A N 1
ATOM 911 C CA . ALA A 1 113 ? -0.623 0.470 12.301 1.00 92.94 113 ALA A CA 1
ATOM 912 C C . ALA A 1 113 ? -0.901 1.170 10.956 1.00 92.94 113 ALA A C 1
ATOM 914 O O . ALA A 1 113 ? -1.730 2.081 10.872 1.00 92.94 113 ALA A O 1
ATOM 915 N N . SER A 1 114 ? -0.254 0.724 9.876 1.00 93.44 114 SER A N 1
ATOM 916 C CA . SER A 1 114 ? -0.452 1.262 8.525 1.00 93.44 114 SER A CA 1
ATOM 917 C C . SER A 1 114 ? -1.860 0.972 7.996 1.00 93.44 114 SER A C 1
ATOM 919 O O . SER A 1 114 ? -2.561 1.889 7.557 1.00 93.44 114 SER A O 1
ATOM 921 N N . PHE A 1 115 ? -2.309 -0.280 8.104 1.00 88.94 115 PHE A N 1
ATOM 922 C CA . PHE A 1 115 ? -3.663 -0.702 7.740 1.00 88.94 115 PHE A CA 1
ATOM 923 C C . PHE A 1 115 ? -4.732 -0.044 8.607 1.00 88.94 115 PHE A C 1
ATOM 925 O O . PHE A 1 115 ? -5.776 0.347 8.097 1.00 88.94 115 PHE A O 1
ATOM 932 N N . PHE A 1 116 ? -4.483 0.131 9.908 1.00 92.62 116 PHE A N 1
ATOM 933 C CA . PHE A 1 116 ? -5.424 0.840 10.770 1.00 92.62 116 PHE A CA 1
ATOM 934 C C . PHE A 1 116 ? -5.569 2.299 10.326 1.00 92.62 116 PHE A C 1
ATOM 936 O O . PHE A 1 116 ? -6.684 2.791 10.167 1.00 92.62 116 PHE A O 1
ATOM 943 N N . SER A 1 117 ? -4.449 2.980 10.072 1.00 94.44 117 SER A N 1
ATOM 944 C CA . SER A 1 117 ? -4.457 4.392 9.675 1.00 94.44 117 SER A CA 1
ATOM 945 C C . SER A 1 117 ? -5.188 4.604 8.347 1.00 94.44 117 SER A C 1
ATOM 947 O O . SER A 1 117 ? -6.068 5.455 8.255 1.00 94.44 117 SER A O 1
ATOM 949 N N . SER A 1 118 ? -4.851 3.807 7.329 1.00 90.62 118 SER A N 1
ATOM 950 C CA . SER A 1 118 ? -5.491 3.874 6.008 1.00 90.62 118 SER A CA 1
ATOM 951 C C . SER A 1 118 ? -6.956 3.430 6.055 1.00 90.62 118 SER A C 1
ATOM 953 O O . SER A 1 118 ? -7.821 4.160 5.581 1.00 90.62 118 SER A O 1
ATOM 955 N N . GLY A 1 119 ? -7.258 2.314 6.722 1.00 89.00 119 GLY A N 1
ATOM 956 C CA . GLY A 1 119 ? -8.615 1.788 6.857 1.00 89.00 119 GLY A CA 1
ATOM 957 C C . GLY A 1 119 ? -9.565 2.716 7.620 1.00 89.00 119 GLY A C 1
ATOM 958 O O . GLY A 1 119 ? -10.737 2.811 7.267 1.00 89.00 119 GLY A O 1
ATOM 959 N N . MET A 1 120 ? -9.092 3.449 8.636 1.00 93.00 120 MET A N 1
ATOM 960 C CA . MET A 1 120 ? -9.921 4.456 9.316 1.00 93.00 120 MET A CA 1
ATOM 961 C C . MET A 1 120 ? -10.191 5.675 8.434 1.00 93.00 120 MET A C 1
ATOM 963 O O . MET A 1 120 ? -11.319 6.164 8.432 1.00 93.00 120 MET A O 1
ATOM 967 N N . LEU A 1 121 ? -9.205 6.145 7.662 1.00 90.75 121 LEU A N 1
ATOM 968 C CA . LEU A 1 121 ? -9.418 7.224 6.690 1.00 90.75 121 LEU A CA 1
ATOM 969 C C . LEU A 1 121 ? -10.427 6.805 5.610 1.00 90.75 121 LEU A C 1
ATOM 971 O O . LEU A 1 121 ? -11.369 7.552 5.342 1.00 90.75 121 LEU A O 1
ATOM 975 N N . ASP A 1 122 ? -10.278 5.592 5.070 1.00 87.06 122 ASP A N 1
ATOM 976 C CA . ASP A 1 122 ? -11.226 4.997 4.123 1.00 87.06 122 ASP A CA 1
ATOM 977 C C . ASP A 1 122 ? -12.630 4.907 4.714 1.00 87.06 122 ASP A C 1
ATOM 979 O O . ASP A 1 122 ? -13.612 5.238 4.054 1.00 87.06 122 ASP A O 1
ATOM 983 N N . LEU A 1 123 ? -12.744 4.484 5.974 1.00 88.62 123 LEU A N 1
ATOM 984 C CA . LEU A 1 123 ? -14.034 4.329 6.626 1.00 88.62 123 LEU A CA 1
ATOM 985 C C . LEU A 1 123 ? -14.711 5.678 6.880 1.00 88.62 123 LEU A C 1
ATOM 987 O O . LEU A 1 123 ? -15.910 5.809 6.648 1.00 88.62 123 LEU A O 1
ATOM 991 N N . MET A 1 124 ? -13.964 6.693 7.322 1.00 90.62 124 MET A N 1
ATOM 992 C CA . MET A 1 124 ? -14.484 8.055 7.493 1.00 90.62 124 MET A CA 1
ATOM 993 C C . MET A 1 124 ? -15.046 8.602 6.179 1.00 90.62 124 MET A C 1
ATOM 995 O O . MET A 1 124 ? -16.160 9.129 6.148 1.00 90.62 124 MET A O 1
ATOM 999 N N . GLU A 1 125 ? -14.303 8.421 5.089 1.00 85.88 125 GLU A N 1
ATOM 1000 C CA . GLU A 1 125 ? -14.737 8.806 3.751 1.00 85.88 125 GLU A CA 1
ATOM 1001 C C . GLU A 1 125 ? -15.958 8.005 3.287 1.00 85.88 125 GLU A C 1
ATOM 1003 O O . GLU A 1 125 ? -16.928 8.581 2.790 1.00 85.88 125 GLU A O 1
ATOM 1008 N N . TYR A 1 126 ? -15.953 6.691 3.500 1.00 84.25 126 TYR A N 1
ATOM 1009 C CA . TYR A 1 126 ? -17.073 5.820 3.172 1.00 84.25 126 TYR A CA 1
ATOM 1010 C C . TYR A 1 126 ? -18.347 6.262 3.908 1.00 84.25 126 TYR A C 1
ATOM 1012 O O . TYR A 1 126 ? -19.404 6.379 3.293 1.00 84.25 126 TYR A O 1
ATOM 1020 N N . TYR A 1 127 ? -18.276 6.597 5.199 1.00 88.31 127 TYR A N 1
ATOM 1021 C CA . TYR A 1 127 ? -19.436 7.114 5.932 1.00 88.31 127 TYR A CA 1
ATOM 1022 C C . TYR A 1 127 ? -19.964 8.440 5.358 1.00 88.31 127 TYR A C 1
ATOM 1024 O O . TYR A 1 127 ? -21.183 8.584 5.190 1.00 88.31 127 TYR A O 1
ATOM 1032 N N . GLU A 1 128 ? -19.078 9.371 4.984 1.00 85.94 128 GLU A N 1
ATOM 1033 C CA . GLU A 1 128 ? -19.474 10.641 4.359 1.00 85.94 128 GLU A CA 1
ATOM 1034 C C . GLU A 1 128 ? -20.153 10.407 2.99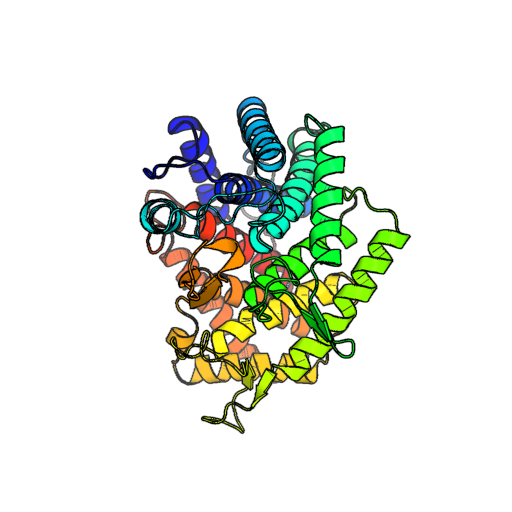9 1.00 85.94 128 GLU A C 1
ATOM 1036 O O . GLU A 1 128 ? -21.237 10.929 2.742 1.00 85.94 128 GLU A O 1
ATOM 1041 N N . VAL A 1 129 ? -19.545 9.604 2.125 1.00 80.06 129 VAL A N 1
ATOM 1042 C CA . VAL A 1 129 ? -20.002 9.426 0.738 1.00 80.06 129 VAL A CA 1
ATOM 1043 C C . VAL A 1 129 ? -21.236 8.523 0.662 1.00 80.06 129 VAL A C 1
ATOM 1045 O O . VAL A 1 129 ? -22.215 8.838 -0.019 1.00 80.06 129 VAL A O 1
ATOM 1048 N N . VAL A 1 130 ? -21.214 7.402 1.382 1.00 80.75 130 VAL A N 1
ATOM 1049 C CA . VAL A 1 130 ? -22.170 6.300 1.212 1.00 80.75 130 VAL A CA 1
ATOM 1050 C C . VAL A 1 130 ? -23.396 6.455 2.097 1.00 80.75 130 VAL A C 1
ATOM 1052 O O . VAL A 1 130 ? -24.530 6.262 1.631 1.00 80.75 130 VAL A O 1
ATOM 1055 N N . TYR A 1 131 ? -23.174 6.806 3.365 1.00 83.94 131 TYR A N 1
ATOM 1056 C CA . TYR A 1 131 ? -24.239 6.984 4.350 1.00 83.94 131 TYR A CA 1
ATOM 1057 C C . TYR A 1 131 ? -24.634 8.445 4.549 1.00 83.94 131 TYR A C 1
ATOM 1059 O O . TYR A 1 131 ? -25.708 8.690 5.097 1.00 83.94 131 TYR A O 1
ATOM 1067 N N . LYS A 1 132 ? -23.825 9.406 4.074 1.00 86.56 132 LYS A N 1
ATOM 1068 C CA . LYS A 1 132 ? -24.040 10.849 4.277 1.00 86.56 132 LYS A CA 1
ATOM 1069 C C . LYS A 1 132 ? -24.099 11.218 5.758 1.00 86.56 132 LYS A C 1
ATOM 1071 O O . LYS A 1 132 ? -24.956 11.995 6.180 1.00 86.56 132 LYS A O 1
ATOM 1076 N N . LYS A 1 133 ? -23.208 10.619 6.551 1.00 92.19 133 LYS A N 1
ATOM 1077 C CA . LYS A 1 133 ? -23.143 10.769 8.010 1.00 92.19 133 LYS A CA 1
ATOM 1078 C C . LYS A 1 133 ? -21.697 10.830 8.493 1.00 92.19 133 LYS A C 1
ATOM 1080 O O . LYS A 1 133 ? -20.785 10.394 7.799 1.00 92.19 133 LYS A O 1
ATOM 1085 N N . GLU A 1 134 ? -21.515 11.334 9.709 1.00 93.12 134 GLU A N 1
ATOM 1086 C CA . GLU A 1 134 ? -20.269 11.155 10.455 1.00 93.12 134 GLU A CA 1
ATOM 1087 C C . GLU A 1 134 ? -20.128 9.683 10.876 1.00 93.12 134 GLU A C 1
ATOM 1089 O O . GLU A 1 134 ? -21.118 9.018 11.197 1.00 93.12 134 GLU A O 1
ATOM 1094 N N . ILE A 1 135 ? -18.897 9.174 10.864 1.00 93.31 135 ILE A N 1
ATOM 1095 C CA . ILE A 1 135 ? -18.580 7.835 11.364 1.00 93.31 135 ILE A CA 1
ATOM 1096 C C . ILE A 1 135 ? -18.924 7.717 12.870 1.00 93.31 135 ILE A C 1
ATOM 1098 O O . ILE A 1 135 ? -18.671 8.653 13.637 1.00 93.31 135 ILE A O 1
ATOM 1102 N N . PRO A 1 136 ? -19.465 6.578 13.344 1.00 94.06 136 PRO A N 1
ATOM 1103 C CA . PRO A 1 136 ? -19.656 6.327 14.768 1.00 94.06 136 PRO A CA 1
ATOM 1104 C C . PRO A 1 136 ? -18.348 6.445 15.560 1.00 94.06 136 PRO A C 1
ATOM 1106 O O . PRO A 1 136 ? -17.261 6.225 15.033 1.00 94.06 136 PRO A O 1
ATOM 1109 N N . ASN A 1 137 ? -18.442 6.789 16.848 1.00 94.88 137 ASN A N 1
ATOM 1110 C CA . ASN A 1 137 ? -17.285 6.959 17.742 1.00 94.88 137 ASN A CA 1
ATOM 1111 C C . ASN A 1 137 ? -16.205 7.916 17.201 1.00 94.88 137 ASN A C 1
ATOM 1113 O O . ASN A 1 137 ? -15.028 7.774 17.530 1.00 94.88 137 ASN A O 1
ATOM 1117 N N . TYR A 1 138 ? -16.598 8.919 16.407 1.00 95.69 138 TYR A N 1
ATOM 1118 C CA . TYR A 1 138 ? -15.699 9.844 15.712 1.00 95.69 138 TYR A CA 1
ATOM 1119 C C . TYR A 1 138 ? -14.526 10.347 16.564 1.00 95.69 138 TYR A C 1
ATOM 1121 O O . TYR A 1 138 ? -13.376 10.279 16.144 1.00 95.69 138 TYR A O 1
ATOM 1129 N N . LYS A 1 139 ? -14.781 10.787 17.804 1.00 95.88 139 LYS A N 1
ATOM 1130 C CA . LYS A 1 139 ? -13.726 11.285 18.706 1.00 95.88 139 LYS A CA 1
ATOM 1131 C C . LYS A 1 139 ? -12.670 10.229 19.051 1.00 95.88 139 LYS A C 1
ATOM 1133 O O . LYS A 1 139 ? -11.493 10.567 19.146 1.00 95.88 139 LYS A O 1
ATOM 1138 N N . GLU A 1 140 ? -13.078 8.980 19.258 1.00 96.12 140 GLU A N 1
ATOM 1139 C CA . GLU A 1 140 ? -12.150 7.874 19.521 1.00 96.12 140 GLU A CA 1
ATOM 1140 C C . GLU A 1 140 ? -11.385 7.495 18.256 1.00 96.12 140 GLU A C 1
ATOM 1142 O O . GLU A 1 140 ? -10.170 7.319 18.321 1.00 96.12 140 GLU A O 1
ATOM 1147 N N . VAL A 1 141 ? -12.066 7.466 17.106 1.00 96.50 141 VAL A N 1
ATOM 1148 C CA . VAL A 1 141 ? -11.434 7.248 15.797 1.00 96.50 141 VAL A CA 1
ATOM 1149 C C . VAL A 1 141 ? -10.344 8.289 15.555 1.00 96.50 141 VAL A C 1
ATOM 1151 O O . VAL A 1 141 ? -9.205 7.913 15.299 1.00 96.50 141 VAL A O 1
ATOM 1154 N N . LEU A 1 142 ? -10.642 9.586 15.714 1.00 96.75 142 LEU A N 1
ATOM 1155 C CA . LEU A 1 142 ? -9.651 10.652 15.534 1.00 96.75 142 LEU A CA 1
ATOM 1156 C C . LEU A 1 142 ? -8.456 10.499 16.477 1.00 96.75 142 LEU A C 1
ATOM 1158 O O . LEU A 1 142 ? -7.315 10.701 16.062 1.00 96.75 142 LEU A O 1
ATOM 1162 N N . LYS A 1 143 ? -8.712 10.152 17.743 1.00 96.44 143 LYS A N 1
ATOM 1163 C CA . LYS A 1 143 ? -7.661 9.936 18.738 1.00 96.44 143 LYS A CA 1
ATOM 1164 C C . LYS A 1 143 ? -6.735 8.797 18.308 1.00 96.44 143 LYS A C 1
ATOM 1166 O O . LYS A 1 143 ? -5.538 9.021 18.171 1.00 96.44 143 LYS A O 1
ATOM 1171 N N . TYR A 1 144 ? -7.277 7.604 18.064 1.00 96.38 144 TYR A N 1
ATOM 1172 C CA . TYR A 1 144 ? -6.457 6.444 17.715 1.00 96.38 144 TYR A CA 1
ATOM 1173 C C . TYR A 1 144 ? -5.788 6.595 16.349 1.00 96.38 144 TYR A C 1
ATOM 1175 O O . TYR A 1 144 ? -4.642 6.189 16.190 1.00 96.38 144 TYR A O 1
ATOM 1183 N N . LEU A 1 145 ? -6.451 7.224 15.375 1.00 96.81 145 LEU A N 1
ATOM 1184 C CA . LEU A 1 145 ? -5.855 7.537 14.077 1.00 96.81 145 LEU A CA 1
ATOM 1185 C C . LEU A 1 145 ? -4.637 8.455 14.236 1.00 96.81 145 LEU A C 1
ATOM 1187 O O . LEU A 1 145 ? -3.573 8.174 13.684 1.00 96.81 145 LEU A O 1
ATOM 1191 N N . LYS A 1 146 ? -4.759 9.520 15.038 1.00 96.94 146 LYS A N 1
ATOM 1192 C CA . LYS A 1 146 ? -3.639 10.412 15.353 1.00 96.94 146 LYS A CA 1
ATOM 1193 C C . LYS A 1 146 ? -2.508 9.677 16.077 1.00 96.94 146 LYS A C 1
ATOM 1195 O O . LYS A 1 146 ? -1.346 9.860 15.716 1.00 96.94 146 LYS A O 1
ATOM 1200 N N . ASP A 1 147 ? -2.840 8.842 17.060 1.00 95.50 147 ASP A N 1
ATOM 1201 C CA . ASP A 1 147 ? -1.864 8.039 17.804 1.00 95.50 147 ASP A CA 1
ATOM 1202 C C . ASP A 1 147 ? -1.119 7.065 16.874 1.00 95.50 147 ASP A C 1
ATOM 1204 O O . ASP A 1 147 ? 0.102 6.961 16.950 1.00 95.50 147 ASP A O 1
ATOM 1208 N N . SER A 1 148 ? -1.830 6.405 15.955 1.00 95.94 148 SER A N 1
ATOM 1209 C CA . SER A 1 148 ? -1.266 5.483 14.960 1.00 95.94 148 SER A CA 1
ATOM 1210 C C . SER A 1 148 ? -0.294 6.174 14.006 1.00 95.94 148 SER A C 1
ATOM 1212 O O . SER A 1 148 ? 0.838 5.725 13.825 1.00 95.94 148 SER A O 1
ATOM 1214 N N . ILE A 1 149 ? -0.706 7.306 13.426 1.00 97.38 149 ILE A N 1
ATOM 1215 C CA . ILE A 1 149 ? 0.135 8.064 12.496 1.00 97.38 149 ILE A CA 1
ATOM 1216 C C . ILE A 1 149 ? 1.393 8.574 13.205 1.00 97.38 149 ILE A C 1
ATOM 1218 O O . ILE A 1 149 ? 2.499 8.444 12.680 1.00 97.38 149 ILE A O 1
ATOM 1222 N N . ASN A 1 150 ? 1.248 9.119 14.415 1.00 95.50 150 ASN A N 1
ATOM 1223 C CA . ASN A 1 150 ? 2.398 9.569 15.193 1.00 95.50 150 ASN A CA 1
ATOM 1224 C C . ASN A 1 150 ? 3.316 8.406 15.568 1.00 95.50 150 ASN A C 1
ATOM 1226 O O . ASN A 1 150 ? 4.528 8.552 15.454 1.00 95.50 150 ASN A O 1
ATOM 1230 N N . TRP A 1 151 ? 2.762 7.246 15.926 1.00 95.00 151 TRP A N 1
ATOM 1231 C CA . TRP A 1 151 ? 3.554 6.049 16.188 1.00 95.00 151 TRP A CA 1
ATOM 1232 C C . TRP A 1 151 ? 4.367 5.629 14.958 1.00 95.00 151 TRP A C 1
ATOM 1234 O O . TRP A 1 151 ? 5.560 5.382 15.091 1.00 95.00 151 TRP A O 1
ATOM 1244 N N . LEU A 1 152 ? 3.782 5.630 13.753 1.00 96.81 152 LEU A N 1
ATOM 1245 C CA . LEU A 1 152 ? 4.510 5.331 12.512 1.00 96.81 152 LEU A CA 1
ATOM 1246 C C . LEU A 1 152 ? 5.676 6.305 12.282 1.00 96.81 152 LEU A C 1
ATOM 1248 O O . LEU A 1 152 ? 6.785 5.867 11.977 1.00 96.81 152 LEU A O 1
ATOM 1252 N N . VAL A 1 153 ? 5.453 7.610 12.463 1.00 96.44 153 VAL A N 1
ATOM 1253 C CA . VAL A 1 153 ? 6.502 8.638 12.321 1.00 96.44 153 VAL A CA 1
ATOM 1254 C C . VAL A 1 153 ? 7.600 8.455 13.364 1.00 96.44 153 VAL A C 1
ATOM 1256 O O . VAL A 1 153 ? 8.786 8.432 13.035 1.00 96.44 153 VAL A O 1
ATOM 1259 N N . ASP A 1 154 ? 7.216 8.297 14.627 1.00 94.00 154 ASP A N 1
ATOM 1260 C CA . ASP A 1 154 ? 8.150 8.189 15.743 1.00 94.00 154 ASP A CA 1
ATOM 1261 C C . ASP A 1 154 ? 8.922 6.864 15.698 1.00 94.00 154 ASP A C 1
ATOM 1263 O O . ASP A 1 154 ? 10.040 6.781 16.211 1.00 94.00 154 ASP A O 1
ATOM 1267 N N . ASN A 1 155 ? 8.373 5.846 15.034 1.00 93.69 155 ASN A N 1
ATOM 1268 C CA . ASN A 1 155 ? 8.989 4.541 14.843 1.00 93.69 155 ASN A CA 1
ATOM 1269 C C . ASN A 1 155 ? 9.801 4.409 13.538 1.00 93.69 155 ASN A C 1
ATOM 1271 O O . ASN A 1 155 ? 10.317 3.334 13.234 1.00 93.69 155 ASN A O 1
ATOM 1275 N N . ALA A 1 156 ? 9.976 5.496 12.786 1.00 96.00 156 ALA A N 1
ATOM 1276 C CA . ALA A 1 156 ? 10.854 5.512 11.624 1.00 96.00 156 ALA A CA 1
ATOM 1277 C C . ALA A 1 156 ? 12.333 5.324 12.023 1.00 96.00 156 ALA A C 1
ATOM 1279 O O . ALA A 1 156 ? 12.829 5.910 12.996 1.00 96.00 156 ALA A O 1
ATOM 1280 N N . ILE A 1 157 ? 13.057 4.525 11.241 1.00 94.62 157 ILE A N 1
ATOM 1281 C CA . ILE A 1 157 ? 14.502 4.316 11.359 1.00 94.62 157 ILE A CA 1
ATOM 1282 C C . ILE A 1 157 ? 15.187 5.396 10.530 1.00 94.62 157 ILE A C 1
ATOM 1284 O O . ILE A 1 157 ? 15.157 5.354 9.299 1.00 94.62 157 ILE A O 1
ATOM 1288 N N . VAL A 1 158 ? 15.803 6.359 11.213 1.00 94.56 158 VAL A N 1
ATOM 1289 C CA . VAL A 1 158 ? 16.489 7.493 10.586 1.00 94.56 158 VAL A CA 1
ATOM 1290 C C . VAL A 1 158 ? 17.997 7.307 10.709 1.00 94.56 158 VAL A C 1
ATOM 1292 O O . VAL A 1 158 ? 18.525 7.237 11.819 1.00 94.56 158 VAL A O 1
ATOM 1295 N N . LYS A 1 159 ? 18.700 7.248 9.576 1.00 91.56 159 LYS A N 1
ATOM 1296 C CA . LYS A 1 159 ? 20.163 7.152 9.519 1.00 91.56 159 LYS A CA 1
ATOM 1297 C C . LYS A 1 159 ? 20.693 8.010 8.380 1.00 91.56 159 LYS A C 1
ATOM 1299 O O . LYS A 1 159 ? 20.313 7.796 7.241 1.00 91.56 159 LYS A O 1
ATOM 1304 N N . ASP A 1 160 ? 21.572 8.966 8.674 1.00 90.50 160 ASP A N 1
ATOM 1305 C CA . ASP A 1 160 ? 22.202 9.831 7.665 1.00 90.50 160 ASP A CA 1
ATOM 1306 C C . ASP A 1 160 ? 21.191 10.521 6.722 1.00 90.50 160 ASP A C 1
ATOM 1308 O O . ASP A 1 160 ? 21.439 10.645 5.528 1.00 90.50 160 ASP A O 1
ATOM 1312 N N . ASN A 1 161 ? 20.039 10.977 7.229 1.00 91.81 161 ASN A N 1
ATOM 1313 C CA . ASN A 1 161 ? 18.892 11.499 6.454 1.00 91.81 161 ASN A CA 1
ATOM 1314 C C . ASN A 1 161 ? 18.145 10.467 5.583 1.00 91.81 161 ASN A C 1
ATOM 1316 O O . ASN A 1 161 ? 17.189 10.833 4.906 1.00 91.81 161 ASN A O 1
ATOM 1320 N N . SER A 1 162 ? 18.545 9.197 5.597 1.00 94.94 162 SER A N 1
ATOM 1321 C CA . SER A 1 162 ? 17.773 8.086 5.039 1.00 94.94 162 SER A CA 1
ATOM 1322 C C . SER A 1 162 ? 16.715 7.638 6.046 1.00 94.94 162 SER A C 1
ATOM 1324 O O . SER A 1 162 ? 16.989 7.566 7.248 1.00 94.94 162 SER A O 1
ATOM 1326 N N . VAL A 1 163 ? 15.508 7.343 5.562 1.00 96.94 163 VAL A N 1
ATOM 1327 C CA . VAL A 1 163 ? 14.357 6.953 6.388 1.00 96.94 163 VAL A CA 1
ATOM 1328 C C . VAL A 1 163 ? 13.763 5.645 5.879 1.00 96.94 163 VAL A C 1
ATOM 1330 O O . VAL A 1 163 ? 13.587 5.460 4.678 1.00 96.94 163 VAL A O 1
ATOM 1333 N N . SER A 1 164 ? 13.472 4.730 6.800 1.00 95.75 164 SER A N 1
ATOM 1334 C CA . SER A 1 164 ? 12.901 3.412 6.508 1.00 95.75 164 SER A CA 1
ATOM 1335 C C . SER A 1 164 ? 12.143 2.857 7.713 1.00 95.75 164 SER A C 1
ATOM 1337 O O . SER A 1 164 ? 12.213 3.419 8.807 1.00 95.75 164 SER A O 1
ATOM 1339 N N . TRP A 1 165 ? 11.452 1.735 7.528 1.00 94.00 165 TRP A N 1
ATOM 1340 C CA . TRP A 1 165 ? 10.782 1.005 8.602 1.00 94.00 165 TRP A CA 1
ATOM 1341 C C . TRP A 1 165 ? 11.206 -0.460 8.626 1.00 94.00 165 TRP A C 1
ATOM 1343 O O . TRP A 1 165 ? 11.582 -1.043 7.608 1.00 94.00 165 TRP A O 1
ATOM 1353 N N . SER A 1 166 ? 11.137 -1.048 9.817 1.00 89.69 166 SER A N 1
ATOM 1354 C CA . SER A 1 166 ? 11.173 -2.498 10.020 1.00 89.69 166 SER A CA 1
ATOM 1355 C C . SER A 1 166 ? 9.765 -3.010 10.320 1.00 89.69 166 SER A C 1
ATOM 1357 O O . SER A 1 166 ? 8.817 -2.231 10.341 1.00 89.69 166 SER A O 1
ATOM 1359 N N . TRP A 1 167 ? 9.628 -4.302 10.605 1.00 85.75 167 TRP A N 1
ATOM 1360 C CA . TRP A 1 167 ? 8.351 -4.903 10.991 1.00 85.75 167 TRP A CA 1
ATOM 1361 C C . TRP A 1 167 ? 7.723 -4.278 12.251 1.00 85.75 167 TRP A C 1
ATOM 1363 O O . TRP A 1 167 ? 6.499 -4.211 12.349 1.00 85.75 167 TRP A O 1
ATOM 1373 N N . GLY A 1 168 ? 8.537 -3.815 13.207 1.00 85.50 168 GLY A N 1
ATOM 1374 C CA . GLY A 1 168 ? 8.086 -3.405 14.542 1.00 85.50 168 GLY A CA 1
ATOM 1375 C C . GLY A 1 168 ? 8.882 -2.241 15.118 1.00 85.50 168 GLY A C 1
ATOM 1376 O O . GLY A 1 168 ? 9.416 -1.414 14.376 1.00 85.50 168 GLY A O 1
ATOM 1377 N N . ASN A 1 169 ? 8.944 -2.145 16.451 1.00 85.38 169 ASN A N 1
ATOM 1378 C CA . ASN A 1 169 ? 9.573 -1.016 17.142 1.00 85.38 169 ASN A CA 1
ATOM 1379 C C . ASN A 1 169 ? 11.054 -0.839 16.755 1.00 85.38 169 ASN A C 1
ATOM 1381 O O . ASN A 1 169 ? 11.843 -1.775 16.857 1.00 85.38 169 ASN A O 1
ATOM 1385 N N . LYS A 1 170 ? 11.457 0.382 16.395 1.00 88.12 170 LYS A N 1
ATOM 1386 C CA . LYS A 1 170 ? 12.824 0.715 15.974 1.00 88.12 170 LYS A CA 1
ATOM 1387 C C . LYS A 1 170 ? 13.887 0.520 17.055 1.00 88.12 170 LYS A C 1
ATOM 1389 O O . LYS A 1 170 ? 15.075 0.508 16.748 1.00 88.12 170 LYS A O 1
ATOM 1394 N N . ASN A 1 171 ? 13.472 0.446 18.320 1.00 85.44 171 ASN A N 1
ATOM 1395 C CA . ASN A 1 171 ? 14.373 0.302 19.461 1.00 85.44 171 ASN A CA 1
ATOM 1396 C C . ASN A 1 171 ? 14.716 -1.163 19.768 1.00 85.44 171 ASN A C 1
ATOM 1398 O O . ASN A 1 171 ? 15.419 -1.423 20.744 1.00 85.44 171 ASN A O 1
ATOM 1402 N N . PHE A 1 172 ? 14.222 -2.127 18.986 1.00 82.62 172 PHE A N 1
ATOM 1403 C CA . PHE A 1 172 ? 14.604 -3.523 19.162 1.00 82.62 172 PHE A CA 1
ATOM 1404 C C . PHE A 1 172 ? 16.047 -3.782 18.735 1.00 82.62 172 PHE A C 1
ATOM 1406 O O . PHE A 1 172 ? 16.538 -3.192 17.769 1.00 82.62 172 PHE A O 1
ATOM 1413 N N . SER A 1 173 ? 16.705 -4.705 19.445 1.00 74.94 173 SER A N 1
ATOM 1414 C CA . SER A 1 173 ? 18.109 -5.072 19.217 1.00 74.94 173 SER A CA 1
ATOM 1415 C C . SER A 1 173 ? 18.411 -5.529 17.785 1.00 74.94 173 SER A C 1
ATOM 1417 O O . SER A 1 173 ? 19.502 -5.266 17.287 1.00 74.94 173 SER A O 1
ATOM 1419 N N . GLU A 1 174 ? 17.443 -6.142 17.099 1.00 74.06 174 GLU A N 1
ATOM 1420 C CA . GLU A 1 174 ? 17.564 -6.621 15.712 1.00 74.06 174 GLU A CA 1
ATOM 1421 C C . GLU A 1 174 ? 16.553 -5.944 14.776 1.00 74.06 174 GLU A C 1
ATOM 1423 O O . GLU A 1 174 ? 15.823 -6.582 14.016 1.00 74.06 174 GLU A O 1
ATOM 1428 N N . THR A 1 175 ? 16.504 -4.614 14.831 1.00 77.56 175 THR A N 1
ATOM 1429 C CA . THR A 1 175 ? 15.703 -3.810 13.903 1.00 77.56 175 THR A CA 1
ATOM 1430 C C . THR A 1 175 ? 16.381 -3.757 12.530 1.00 77.56 175 THR A C 1
ATOM 1432 O O . THR A 1 175 ? 17.417 -3.110 12.363 1.00 77.56 175 THR A O 1
ATOM 1435 N N . ILE A 1 176 ? 15.784 -4.408 11.527 1.00 82.19 176 ILE A N 1
ATOM 1436 C CA . ILE A 1 176 ? 16.281 -4.417 10.144 1.00 82.19 176 ILE A CA 1
ATOM 1437 C C . ILE A 1 176 ? 15.293 -3.671 9.234 1.00 82.19 176 ILE A C 1
ATOM 1439 O O . ILE A 1 176 ? 14.125 -4.062 9.170 1.00 82.19 176 ILE A O 1
ATOM 1443 N N . PRO A 1 177 ? 15.734 -2.617 8.520 1.00 88.19 177 PRO A N 1
ATOM 1444 C CA . PRO A 1 177 ? 14.931 -1.967 7.491 1.00 88.19 177 PRO A CA 1
ATOM 1445 C C . PRO A 1 177 ? 14.424 -2.946 6.431 1.00 88.19 177 PRO A C 1
ATOM 1447 O O . PRO A 1 177 ? 15.195 -3.746 5.909 1.00 88.19 177 PRO A O 1
ATOM 1450 N N . SER A 1 178 ? 13.154 -2.827 6.060 1.00 87.12 178 SER A N 1
ATOM 1451 C CA . SER A 1 178 ? 12.478 -3.695 5.097 1.00 87.12 178 SER A CA 1
ATOM 1452 C C . SER A 1 178 ? 11.656 -2.866 4.117 1.00 87.12 178 SER A C 1
ATOM 1454 O O . SER A 1 178 ? 10.969 -1.923 4.509 1.00 87.12 178 SER A O 1
ATOM 1456 N N . VAL A 1 179 ? 11.717 -3.213 2.833 1.00 88.62 179 VAL A N 1
ATOM 1457 C CA . VAL A 1 179 ? 11.018 -2.516 1.751 1.00 88.62 179 VAL A CA 1
ATOM 1458 C C . VAL A 1 179 ? 9.512 -2.712 1.896 1.00 88.62 179 VAL A C 1
ATOM 1460 O O . VAL A 1 179 ? 8.779 -1.754 1.687 1.00 88.62 179 VAL A O 1
ATOM 1463 N N . TYR A 1 180 ? 9.058 -3.892 2.333 1.00 87.69 180 TYR A N 1
ATOM 1464 C CA . TYR A 1 180 ? 7.638 -4.169 2.565 1.00 87.69 180 TYR A CA 1
ATOM 1465 C C . TYR A 1 180 ? 7.058 -3.277 3.670 1.00 87.69 180 TYR A C 1
ATOM 1467 O O . TYR A 1 180 ? 6.122 -2.518 3.434 1.00 87.69 180 TYR A O 1
ATOM 1475 N N . PHE A 1 181 ? 7.671 -3.279 4.858 1.00 89.38 181 PHE A N 1
ATOM 1476 C CA . PHE A 1 181 ? 7.187 -2.457 5.976 1.00 89.38 181 PHE A CA 1
ATOM 1477 C C . PHE A 1 181 ? 7.400 -0.956 5.749 1.00 89.38 181 PHE A C 1
ATOM 1479 O O . PHE A 1 181 ? 6.631 -0.131 6.236 1.00 89.38 181 PHE A O 1
ATOM 1486 N N . THR A 1 182 ? 8.423 -0.581 4.975 1.00 94.69 182 THR A N 1
ATOM 1487 C CA . THR A 1 182 ? 8.585 0.805 4.514 1.00 94.69 182 THR A CA 1
ATOM 1488 C C . THR A 1 182 ? 7.457 1.192 3.566 1.00 94.69 182 THR A C 1
ATOM 1490 O O . THR A 1 182 ? 6.906 2.278 3.699 1.00 94.69 182 THR A O 1
ATOM 1493 N N . TRP A 1 183 ? 7.074 0.311 2.643 1.00 93.62 183 TRP A N 1
ATOM 1494 C CA . TRP A 1 183 ? 5.962 0.546 1.731 1.00 93.62 183 TRP A CA 1
ATOM 1495 C C . TRP A 1 183 ? 4.636 0.735 2.466 1.00 93.62 183 TRP A C 1
ATOM 1497 O O . TRP A 1 183 ? 3.974 1.745 2.231 1.00 93.62 183 TRP A O 1
ATOM 1507 N N . SER A 1 184 ? 4.284 -0.154 3.400 1.00 92.50 184 SER A N 1
ATOM 1508 C CA . SER A 1 184 ? 3.035 -0.029 4.162 1.00 92.50 184 SER A CA 1
ATOM 1509 C C . SER A 1 184 ? 2.986 1.295 4.941 1.00 92.50 184 SER A C 1
ATOM 1511 O O . SER A 1 184 ? 1.983 2.011 4.890 1.00 92.50 184 SER A O 1
ATOM 1513 N N . ALA A 1 185 ? 4.097 1.674 5.588 1.00 97.06 185 ALA A N 1
ATOM 1514 C CA . ALA A 1 185 ? 4.202 2.931 6.323 1.00 97.06 185 ALA A CA 1
ATOM 1515 C C . ALA A 1 185 ? 4.083 4.154 5.402 1.00 97.06 185 ALA A C 1
ATOM 1517 O O . ALA A 1 185 ? 3.353 5.091 5.723 1.00 97.06 185 ALA A O 1
ATOM 1518 N N . VAL A 1 186 ? 4.760 4.148 4.247 1.00 97.69 186 VAL A N 1
ATOM 1519 C CA . VAL A 1 186 ? 4.678 5.238 3.262 1.00 97.69 186 VAL A CA 1
ATOM 1520 C C . VAL A 1 186 ? 3.249 5.405 2.760 1.00 97.69 186 VAL A C 1
ATOM 1522 O O . VAL A 1 186 ? 2.759 6.528 2.744 1.00 97.69 186 VAL A O 1
ATOM 1525 N N . VAL A 1 187 ? 2.564 4.315 2.401 1.00 93.25 187 VAL A N 1
ATOM 1526 C CA . VAL A 1 187 ? 1.164 4.351 1.945 1.00 93.25 187 VAL A CA 1
ATOM 1527 C C . VAL A 1 187 ? 0.288 5.049 2.988 1.00 93.25 187 VAL A C 1
ATOM 1529 O O . VAL A 1 187 ? -0.396 6.025 2.680 1.00 93.25 187 VAL A O 1
ATOM 1532 N N . ALA A 1 188 ? 0.354 4.599 4.244 1.00 95.25 188 ALA A N 1
ATOM 1533 C CA . ALA A 1 188 ? -0.454 5.149 5.328 1.00 95.25 188 ALA A CA 1
ATOM 1534 C C . ALA A 1 188 ? -0.150 6.631 5.606 1.00 95.25 188 ALA A C 1
ATOM 1536 O O . ALA A 1 188 ? -1.067 7.440 5.763 1.00 95.25 188 ALA A O 1
ATOM 1537 N N . LEU A 1 189 ? 1.131 7.002 5.646 1.00 98.12 189 LEU A N 1
ATOM 1538 C CA . LEU A 1 189 ? 1.565 8.367 5.935 1.00 98.12 189 LEU A CA 1
ATOM 1539 C C . LEU A 1 189 ? 1.269 9.331 4.776 1.00 98.12 189 LEU A C 1
ATOM 1541 O O . LEU A 1 189 ? 0.774 10.433 5.017 1.00 98.12 189 LEU A O 1
ATOM 1545 N N . SER A 1 190 ? 1.492 8.923 3.524 1.00 96.50 190 SER A N 1
ATOM 1546 C CA . SER A 1 190 ? 1.117 9.713 2.344 1.00 96.50 190 SER A CA 1
ATOM 1547 C C . SER A 1 190 ? -0.398 9.909 2.256 1.00 96.50 190 SER A C 1
ATOM 1549 O O . SER A 1 190 ? -0.870 11.007 1.934 1.00 96.50 190 SER A O 1
ATOM 1551 N N . TYR A 1 191 ? -1.183 8.885 2.598 1.00 92.44 191 TYR A N 1
ATOM 1552 C CA . TYR A 1 191 ? -2.636 9.015 2.638 1.00 92.44 191 TYR A CA 1
ATOM 1553 C C . TYR A 1 191 ? -3.097 9.957 3.761 1.00 92.44 191 TYR A C 1
ATOM 1555 O O . TYR A 1 191 ? -3.948 10.818 3.544 1.00 92.44 191 TYR A O 1
ATOM 1563 N N . ALA A 1 192 ? -2.471 9.896 4.939 1.00 95.31 192 ALA A N 1
ATOM 1564 C CA . ALA A 1 192 ? -2.733 10.839 6.025 1.00 95.31 192 ALA A CA 1
ATOM 1565 C C . ALA A 1 192 ? -2.418 12.299 5.644 1.00 95.31 192 ALA A C 1
ATOM 1567 O O . ALA A 1 192 ? -3.148 13.213 6.036 1.00 95.31 192 ALA A O 1
ATOM 1568 N N . VAL A 1 193 ? -1.358 12.539 4.868 1.00 96.31 193 VAL A N 1
ATOM 1569 C CA . VAL A 1 193 ? -1.020 13.881 4.364 1.00 96.31 193 VAL A CA 1
ATOM 1570 C C . VAL A 1 193 ? -2.090 14.380 3.388 1.00 96.31 193 VAL A C 1
ATOM 1572 O O . VAL A 1 193 ? -2.610 15.488 3.556 1.00 96.31 193 VAL A O 1
ATOM 1575 N N . SER A 1 194 ? -2.459 13.554 2.407 1.00 90.62 194 SER A N 1
ATOM 1576 C CA . SER A 1 194 ? -3.388 13.924 1.327 1.00 90.62 194 SER A CA 1
ATOM 1577 C C . SER A 1 194 ? -4.867 13.950 1.740 1.00 90.62 194 SER A C 1
ATOM 1579 O O . SER A 1 194 ? -5.665 14.658 1.126 1.00 90.62 194 SER A O 1
ATOM 1581 N N . SER A 1 195 ? -5.254 13.227 2.793 1.00 89.56 195 SER A N 1
ATOM 1582 C CA . SER A 1 195 ? -6.652 13.117 3.212 1.00 89.56 195 SER A CA 1
ATOM 1583 C C . SER A 1 195 ? -7.164 14.361 3.947 1.00 89.56 195 SER A C 1
ATOM 1585 O O . SER A 1 195 ? -6.524 14.893 4.865 1.00 89.56 195 SER A O 1
ATOM 1587 N N . LYS A 1 196 ? -8.384 14.790 3.590 1.00 88.75 196 LYS A N 1
ATOM 1588 C CA . LYS A 1 196 ? -9.132 15.846 4.298 1.00 88.75 196 LYS A CA 1
ATOM 1589 C C . LYS A 1 196 ? -9.699 15.387 5.650 1.00 88.75 196 LYS A C 1
ATOM 1591 O O . LYS A 1 196 ? -10.038 16.231 6.469 1.00 88.75 196 LYS A O 1
ATOM 1596 N N . TYR A 1 197 ? -9.806 14.075 5.873 1.00 90.25 197 TYR A N 1
ATOM 1597 C CA . TYR A 1 197 ? -10.348 13.487 7.107 1.00 90.25 197 TYR A CA 1
ATOM 1598 C C . TYR A 1 197 ? -9.281 13.288 8.186 1.00 90.25 197 TYR A C 1
ATOM 1600 O O . TYR A 1 197 ? -9.594 12.963 9.328 1.00 90.25 197 TYR A O 1
ATOM 1608 N N . CYS A 1 198 ? -8.010 13.464 7.831 1.00 91.44 198 CYS A N 1
ATOM 1609 C CA . CYS A 1 198 ? -6.904 13.280 8.753 1.00 91.44 198 CYS A CA 1
ATOM 1610 C C . CYS A 1 198 ? -6.948 14.321 9.896 1.00 91.44 198 CYS A C 1
ATOM 1612 O O . CYS A 1 198 ? -7.006 15.518 9.611 1.00 91.44 198 CYS A O 1
ATOM 1614 N N . PRO A 1 199 ? -6.856 13.910 11.180 1.00 93.31 199 PRO A N 1
ATOM 1615 C CA . PRO A 1 199 ? -6.923 14.805 12.347 1.00 93.31 199 PRO A CA 1
ATOM 1616 C C . PRO A 1 199 ? -5.655 15.641 12.590 1.00 93.31 199 PRO A C 1
ATOM 1618 O O . PRO A 1 199 ? -5.488 16.223 13.666 1.00 93.31 199 PRO A O 1
ATOM 1621 N N . LEU A 1 200 ? -4.720 15.651 11.643 1.00 94.81 200 LEU A N 1
ATOM 1622 C CA . LEU A 1 200 ? -3.445 16.341 11.774 1.00 94.81 200 LEU A CA 1
ATOM 1623 C C . LEU A 1 200 ? -3.533 17.776 11.266 1.00 94.81 200 LEU A C 1
ATOM 1625 O O . LEU A 1 200 ? -4.130 18.048 10.225 1.00 94.81 200 LEU A O 1
ATOM 1629 N N . SER A 1 201 ? -2.878 18.679 11.990 1.00 95.69 201 SER A N 1
ATOM 1630 C CA . SER A 1 201 ? -2.640 20.048 11.535 1.00 95.69 201 SER A CA 1
ATOM 1631 C C . SER A 1 201 ? -1.688 20.088 10.335 1.00 95.69 201 SER A C 1
ATOM 1633 O O . SER A 1 201 ? -0.899 19.165 10.125 1.00 95.69 201 SER A O 1
ATOM 1635 N N . ASP A 1 202 ? -1.693 21.191 9.585 1.00 95.19 202 ASP A N 1
ATOM 1636 C CA . ASP A 1 202 ? -0.785 21.380 8.444 1.00 95.19 202 ASP A CA 1
ATOM 1637 C C . ASP A 1 202 ? 0.692 21.256 8.846 1.00 95.19 202 ASP A C 1
ATOM 1639 O O . ASP A 1 202 ? 1.482 20.652 8.128 1.00 95.19 202 ASP A O 1
ATOM 1643 N N . ALA A 1 203 ? 1.062 21.742 10.037 1.00 96.31 203 ALA A N 1
ATOM 1644 C CA . ALA A 1 203 ? 2.418 21.597 10.568 1.00 96.31 203 ALA A CA 1
ATOM 1645 C C . ALA A 1 203 ? 2.790 20.128 10.846 1.00 96.31 203 ALA A C 1
ATOM 1647 O O . ALA A 1 203 ? 3.924 19.713 10.606 1.00 96.31 203 ALA A O 1
ATOM 1648 N N . GLU A 1 204 ? 1.843 19.321 11.334 1.00 97.00 204 GLU A N 1
ATOM 1649 C CA . GLU A 1 204 ? 2.045 17.881 11.531 1.00 97.00 204 GLU A CA 1
ATOM 1650 C C . GLU A 1 204 ? 2.127 17.134 10.192 1.00 97.00 204 GLU A C 1
ATOM 1652 O O . GLU A 1 204 ? 2.971 16.250 10.042 1.00 97.00 204 GLU A O 1
ATOM 1657 N N . LYS A 1 205 ? 1.309 17.509 9.202 1.00 96.81 205 LYS A N 1
ATOM 1658 C CA . LYS A 1 205 ? 1.385 16.958 7.840 1.00 96.81 205 LYS A CA 1
ATOM 1659 C C . LYS A 1 205 ? 2.716 17.294 7.171 1.00 96.81 205 LYS A C 1
ATOM 1661 O O . LYS A 1 205 ? 3.334 16.420 6.570 1.00 96.81 205 LYS A O 1
ATOM 1666 N N . GLU A 1 206 ? 3.202 18.517 7.347 1.00 96.50 206 GLU A N 1
ATOM 1667 C CA . GLU A 1 206 ? 4.506 18.939 6.841 1.00 96.50 206 GLU A CA 1
ATOM 1668 C C . GLU A 1 206 ? 5.653 18.196 7.543 1.00 96.50 206 GLU A C 1
ATOM 1670 O O . GLU A 1 206 ? 6.611 17.773 6.896 1.00 96.50 206 GLU A O 1
ATOM 1675 N N . ARG A 1 207 ? 5.546 17.930 8.854 1.00 95.81 207 ARG A N 1
ATOM 1676 C CA . ARG A 1 207 ? 6.489 17.049 9.570 1.00 95.81 207 ARG A CA 1
ATOM 1677 C C . ARG A 1 207 ? 6.558 15.663 8.923 1.00 95.81 207 ARG A C 1
ATOM 1679 O O . ARG A 1 207 ? 7.656 15.163 8.698 1.00 95.81 207 ARG A O 1
ATOM 1686 N N . ILE A 1 208 ? 5.409 15.066 8.600 1.00 97.50 208 ILE A N 1
ATOM 1687 C CA . ILE A 1 208 ? 5.339 13.758 7.928 1.00 97.50 208 ILE A CA 1
ATOM 1688 C C . ILE A 1 208 ? 5.989 13.819 6.545 1.00 97.50 208 ILE A C 1
ATOM 1690 O O . ILE A 1 208 ? 6.816 12.967 6.228 1.00 97.50 208 ILE A O 1
ATOM 1694 N N . LYS A 1 209 ? 5.664 14.842 5.747 1.00 96.69 209 LYS A N 1
ATOM 1695 C CA . LYS A 1 209 ? 6.259 15.086 4.423 1.00 96.69 209 LYS A CA 1
ATOM 1696 C C . LYS A 1 209 ? 7.791 15.140 4.506 1.00 96.69 209 LYS A C 1
ATOM 1698 O O . LYS A 1 209 ? 8.486 14.447 3.763 1.00 96.69 209 LYS A O 1
ATOM 1703 N N . ASN A 1 210 ? 8.321 15.870 5.490 1.00 94.75 210 ASN A N 1
ATOM 1704 C CA . ASN A 1 210 ? 9.758 15.948 5.752 1.00 94.75 210 ASN A CA 1
ATOM 1705 C C . ASN A 1 210 ? 10.362 14.590 6.145 1.00 94.75 210 ASN A C 1
ATOM 1707 O O . ASN A 1 210 ? 11.425 14.233 5.642 1.00 94.75 210 ASN A O 1
ATOM 1711 N N . THR A 1 211 ? 9.688 13.792 6.979 1.00 95.69 211 THR A N 1
ATOM 1712 C CA . THR A 1 211 ? 10.120 12.417 7.291 1.00 95.69 211 THR A CA 1
ATOM 1713 C C . THR A 1 211 ? 10.145 11.530 6.041 1.00 95.69 211 THR A C 1
ATOM 1715 O O . THR A 1 211 ? 11.138 10.847 5.792 1.00 95.69 211 THR A O 1
ATOM 1718 N N . LEU A 1 212 ? 9.093 11.568 5.221 1.00 97.50 212 LEU A N 1
ATOM 1719 C CA . LEU A 1 212 ? 8.976 10.765 4.001 1.00 97.50 212 LEU A CA 1
ATOM 1720 C C . LEU A 1 212 ? 10.011 11.142 2.930 1.00 97.50 212 LEU A C 1
ATOM 1722 O O . LEU A 1 212 ? 10.420 10.283 2.151 1.00 97.50 212 LEU A O 1
ATOM 1726 N N . SER A 1 213 ? 10.517 12.379 2.930 1.00 95.88 213 SER A N 1
ATOM 1727 C CA . SER A 1 213 ? 11.572 12.813 2.000 1.00 95.88 213 SER A CA 1
ATOM 1728 C C . SER A 1 213 ? 12.860 11.982 2.120 1.00 95.88 213 SER A C 1
ATOM 1730 O O . SER A 1 213 ? 13.531 11.706 1.122 1.00 95.88 213 SER A O 1
ATOM 1732 N N . GLY A 1 214 ? 13.171 11.488 3.323 1.00 96.75 214 GLY A N 1
ATOM 1733 C CA . GLY A 1 214 ? 14.325 10.621 3.558 1.00 96.75 214 GLY A CA 1
ATOM 1734 C C . GLY A 1 214 ? 14.169 9.204 2.992 1.00 96.75 214 GLY A C 1
ATOM 1735 O O . GLY A 1 214 ? 15.165 8.494 2.830 1.00 96.75 214 GLY A O 1
ATOM 1736 N N . VAL A 1 215 ? 12.951 8.780 2.638 1.00 97.12 215 VAL A N 1
ATOM 1737 C CA . VAL A 1 215 ? 12.698 7.466 2.020 1.00 97.12 215 VAL A CA 1
ATOM 1738 C C . VAL A 1 215 ? 13.273 7.411 0.610 1.00 97.12 215 VAL A C 1
ATOM 1740 O O . VAL A 1 215 ? 13.854 6.401 0.214 1.00 97.12 215 VAL A O 1
ATOM 1743 N N . ALA A 1 216 ? 13.199 8.519 -0.133 1.00 93.56 216 ALA A N 1
ATOM 1744 C CA . ALA A 1 216 ? 13.794 8.622 -1.461 1.00 93.56 216 ALA A CA 1
ATOM 1745 C C . ALA A 1 216 ? 15.314 8.391 -1.419 1.00 93.56 216 ALA A C 1
ATOM 1747 O O . ALA A 1 216 ? 15.878 7.698 -2.272 1.00 93.56 216 ALA A O 1
ATOM 1748 N N . LYS A 1 217 ? 15.989 8.931 -0.398 1.00 92.81 217 LYS A N 1
ATOM 1749 C CA . LYS A 1 217 ? 17.418 8.687 -0.191 1.00 92.81 217 LYS A CA 1
ATOM 1750 C C . LYS A 1 217 ? 17.687 7.212 0.116 1.00 92.81 217 LYS A C 1
ATOM 1752 O O . LYS A 1 217 ? 18.524 6.604 -0.547 1.00 92.81 217 LYS A O 1
ATOM 1757 N N . TRP A 1 218 ? 16.934 6.631 1.049 1.00 94.31 218 TRP A N 1
ATOM 1758 C CA . TRP A 1 218 ? 17.084 5.227 1.436 1.00 94.31 218 TRP A CA 1
ATOM 1759 C C . TRP A 1 218 ? 16.891 4.257 0.260 1.00 94.31 218 TRP A C 1
ATOM 1761 O O . TRP A 1 218 ? 17.718 3.372 0.048 1.00 94.31 218 TRP A O 1
ATOM 1771 N N . LEU A 1 219 ? 15.854 4.454 -0.561 1.00 92.88 219 LEU A N 1
ATOM 1772 C CA . LEU A 1 219 ? 15.616 3.630 -1.750 1.00 92.88 219 LEU A CA 1
ATOM 1773 C C . LEU A 1 219 ? 16.802 3.668 -2.728 1.00 92.88 219 LEU A C 1
ATOM 1775 O O . LEU A 1 219 ? 17.245 2.620 -3.192 1.00 92.88 219 LEU A O 1
ATOM 1779 N N . ASN A 1 220 ? 17.374 4.845 -3.001 1.00 89.81 220 ASN A N 1
ATOM 1780 C CA . ASN A 1 220 ? 18.559 4.955 -3.867 1.00 89.81 220 ASN A CA 1
ATOM 1781 C C . ASN A 1 220 ? 19.810 4.276 -3.270 1.00 89.81 220 ASN A C 1
ATOM 1783 O O . ASN A 1 220 ? 20.711 3.850 -3.999 1.00 89.81 220 ASN A O 1
ATOM 1787 N N . GLU A 1 221 ? 19.893 4.159 -1.945 1.00 90.06 221 GLU A N 1
ATOM 1788 C CA . GLU A 1 221 ? 20.993 3.462 -1.279 1.00 90.06 221 GLU A CA 1
ATOM 1789 C C . GLU A 1 221 ? 20.879 1.943 -1.404 1.00 90.06 221 GLU A C 1
ATOM 1791 O O . GLU A 1 221 ? 21.905 1.290 -1.599 1.00 90.06 221 GLU A O 1
ATOM 1796 N N . ILE A 1 222 ? 19.668 1.385 -1.337 1.00 89.06 222 ILE A N 1
ATOM 1797 C CA . ILE A 1 222 ? 19.458 -0.071 -1.352 1.00 89.06 222 ILE A CA 1
ATOM 1798 C C . ILE A 1 222 ? 19.259 -0.646 -2.755 1.00 89.06 222 ILE A C 1
ATOM 1800 O O . ILE A 1 222 ? 19.563 -1.818 -2.970 1.00 89.06 222 ILE A O 1
ATOM 1804 N N . ILE A 1 223 ? 18.771 0.141 -3.717 1.00 90.62 223 ILE A N 1
ATOM 1805 C CA . ILE A 1 223 ? 18.661 -0.314 -5.102 1.00 90.62 223 ILE A CA 1
ATOM 1806 C C . ILE A 1 223 ? 20.059 -0.266 -5.729 1.00 90.62 223 ILE A C 1
ATOM 1808 O O . ILE A 1 223 ? 20.715 0.780 -5.754 1.00 90.62 223 ILE A O 1
ATOM 1812 N N . LYS A 1 224 ? 20.534 -1.414 -6.211 1.00 89.50 224 LYS A N 1
ATOM 1813 C CA . LYS A 1 224 ? 21.863 -1.584 -6.811 1.00 89.50 224 LYS A CA 1
ATOM 1814 C C . LYS A 1 224 ? 21.779 -2.423 -8.076 1.00 89.50 224 LYS A C 1
ATOM 1816 O O . LYS A 1 224 ? 20.780 -3.098 -8.305 1.00 89.50 224 LYS A O 1
ATOM 1821 N N . GLU A 1 225 ? 22.840 -2.388 -8.872 1.00 88.06 225 GLU A N 1
ATOM 1822 C CA . GLU A 1 225 ? 23.031 -3.324 -9.981 1.00 88.06 225 GLU A CA 1
ATOM 1823 C C . GLU A 1 225 ? 22.966 -4.766 -9.467 1.00 88.06 225 GLU A C 1
ATOM 1825 O O . GLU A 1 225 ? 23.483 -5.085 -8.392 1.00 88.06 225 GLU A O 1
ATOM 1830 N N . ASP A 1 226 ? 22.305 -5.630 -10.230 1.00 83.06 226 ASP A N 1
ATOM 1831 C CA . ASP A 1 226 ? 22.268 -7.057 -9.961 1.00 83.06 226 ASP A CA 1
ATOM 1832 C C . ASP A 1 226 ? 23.637 -7.670 -10.300 1.00 83.06 226 ASP A C 1
ATOM 1834 O O . ASP A 1 226 ? 24.036 -7.632 -11.459 1.00 83.06 226 ASP A O 1
ATOM 1838 N N . PRO A 1 227 ? 24.378 -8.260 -9.348 1.00 81.12 227 PRO A N 1
ATOM 1839 C CA . PRO A 1 227 ? 25.647 -8.931 -9.617 1.00 81.12 227 PRO A CA 1
ATOM 1840 C C . PRO A 1 227 ? 25.569 -10.015 -10.698 1.00 81.12 227 PRO A C 1
ATOM 1842 O O . PRO A 1 227 ? 26.570 -10.253 -11.371 1.00 81.12 227 PRO A O 1
ATOM 1845 N N . ASP A 1 228 ? 24.404 -10.649 -10.875 1.00 78.56 228 ASP A N 1
ATOM 1846 C CA . ASP A 1 228 ? 24.209 -11.703 -11.876 1.00 78.56 228 ASP A CA 1
ATOM 1847 C C . ASP A 1 228 ? 23.933 -11.131 -13.283 1.00 78.56 228 ASP A C 1
ATOM 1849 O O . ASP A 1 228 ? 24.197 -11.794 -14.287 1.00 78.56 228 ASP A O 1
ATOM 1853 N N . TYR A 1 229 ? 23.446 -9.885 -13.364 1.00 79.88 229 TYR A N 1
ATOM 1854 C CA . TYR A 1 229 ? 23.114 -9.164 -14.602 1.00 79.88 229 TYR A CA 1
ATOM 1855 C C . TYR A 1 229 ? 23.429 -7.654 -14.478 1.00 79.88 229 TYR A C 1
ATOM 1857 O O . TYR A 1 229 ? 22.523 -6.816 -14.560 1.00 79.88 229 TYR A O 1
ATOM 1865 N N . PRO A 1 230 ? 24.701 -7.266 -14.259 1.00 78.19 230 PRO A N 1
ATOM 1866 C CA . PRO A 1 230 ? 25.057 -5.934 -13.755 1.00 78.19 230 PRO A CA 1
ATOM 1867 C C . PRO A 1 230 ? 24.825 -4.796 -14.751 1.00 78.19 230 PRO A C 1
ATOM 1869 O O . PRO A 1 230 ? 24.805 -3.632 -14.361 1.00 78.19 230 PRO A O 1
ATOM 1872 N N . LYS A 1 231 ? 24.639 -5.103 -16.040 1.00 79.88 231 LYS A N 1
ATOM 1873 C CA . LYS A 1 231 ? 24.363 -4.097 -17.078 1.00 79.88 231 LYS A CA 1
ATOM 1874 C C . LYS A 1 231 ? 22.878 -3.980 -17.399 1.00 79.88 231 LYS A C 1
ATOM 1876 O O . LYS A 1 231 ? 22.456 -2.983 -17.979 1.00 79.88 231 LYS A O 1
ATOM 1881 N N . GLU A 1 232 ? 22.106 -5.004 -17.061 1.00 80.88 232 GLU A N 1
ATOM 1882 C CA . GLU A 1 232 ? 20.733 -5.180 -17.513 1.00 80.88 232 GLU A CA 1
ATOM 1883 C C . GLU A 1 232 ? 19.720 -4.987 -16.385 1.00 80.88 232 GLU A C 1
ATOM 1885 O O . GLU A 1 232 ? 18.605 -4.540 -16.649 1.00 80.88 232 GLU A O 1
ATOM 1890 N N . ARG A 1 233 ? 20.082 -5.328 -15.140 1.00 86.00 233 ARG A N 1
ATOM 1891 C CA . ARG A 1 233 ? 19.125 -5.425 -14.033 1.00 86.00 233 ARG A CA 1
ATOM 1892 C C . ARG A 1 233 ? 19.589 -4.734 -12.779 1.00 86.00 233 ARG A C 1
ATOM 1894 O O . ARG A 1 233 ? 20.771 -4.701 -12.441 1.00 86.00 233 ARG A O 1
ATOM 1901 N N . TRP A 1 234 ? 18.608 -4.193 -12.077 1.00 88.88 234 TRP A N 1
ATOM 1902 C CA . TRP A 1 234 ? 18.751 -3.673 -10.730 1.00 88.88 234 TRP A CA 1
ATOM 1903 C C . TRP A 1 234 ? 18.018 -4.600 -9.760 1.00 88.88 234 TRP A C 1
ATOM 1905 O O . TRP A 1 234 ? 17.093 -5.308 -10.146 1.00 88.88 234 TRP A O 1
ATOM 1915 N N . ARG A 1 235 ? 18.423 -4.617 -8.494 1.00 86.06 235 ARG A N 1
ATOM 1916 C CA . ARG A 1 235 ? 17.746 -5.361 -7.428 1.00 86.06 235 ARG A CA 1
ATOM 1917 C C . ARG A 1 235 ? 17.844 -4.621 -6.101 1.00 86.06 235 ARG A C 1
ATOM 1919 O O . ARG A 1 235 ? 18.694 -3.745 -5.931 1.00 86.06 235 ARG A O 1
ATOM 1926 N N . ILE A 1 236 ? 16.998 -4.992 -5.144 1.00 85.19 236 ILE A N 1
ATOM 1927 C CA . ILE A 1 236 ? 17.163 -4.541 -3.761 1.00 85.19 236 ILE A CA 1
ATOM 1928 C C . ILE A 1 236 ? 18.301 -5.333 -3.120 1.00 85.19 236 ILE A C 1
ATOM 1930 O O . ILE A 1 236 ? 18.241 -6.558 -3.013 1.00 85.19 236 ILE A O 1
ATOM 1934 N N . ASN A 1 237 ? 19.353 -4.628 -2.710 1.00 78.56 237 ASN A N 1
ATOM 1935 C CA . ASN A 1 237 ? 20.517 -5.208 -2.063 1.00 78.56 237 ASN A CA 1
ATOM 1936 C C . ASN A 1 237 ? 20.415 -5.060 -0.541 1.00 78.56 237 ASN A C 1
ATOM 1938 O O . ASN A 1 237 ? 20.652 -3.980 0.005 1.00 78.56 237 ASN A O 1
ATOM 1942 N N . TYR A 1 238 ? 20.101 -6.160 0.145 1.00 71.94 238 TYR A N 1
ATOM 1943 C CA . TYR A 1 238 ? 20.124 -6.214 1.602 1.00 71.94 238 TYR A CA 1
ATOM 1944 C C . TYR A 1 238 ? 21.442 -6.784 2.132 1.00 71.94 238 TYR A C 1
ATOM 1946 O O . TYR A 1 238 ? 21.877 -7.844 1.688 1.00 71.94 238 TYR A O 1
ATOM 1954 N N . PRO A 1 239 ? 22.067 -6.142 3.137 1.00 51.41 239 PRO A N 1
ATOM 1955 C CA . PRO A 1 239 ? 23.313 -6.624 3.724 1.00 51.41 239 PRO A CA 1
ATOM 1956 C C . PRO A 1 239 ? 23.146 -7.832 4.667 1.00 51.41 239 PRO A C 1
ATOM 1958 O O . PRO A 1 239 ? 24.145 -8.297 5.214 1.00 51.41 239 PRO A O 1
ATOM 1961 N N . ARG A 1 240 ? 21.927 -8.346 4.911 1.00 53.53 240 ARG A N 1
ATOM 1962 C CA . ARG A 1 240 ? 21.689 -9.484 5.820 1.00 53.53 240 ARG A CA 1
ATOM 1963 C C . ARG A 1 240 ? 20.735 -10.534 5.233 1.00 53.53 240 ARG A C 1
ATOM 1965 O O . ARG A 1 240 ? 19.794 -10.219 4.519 1.00 53.53 240 ARG A O 1
ATOM 1972 N N . PHE A 1 241 ? 21.030 -11.776 5.614 1.00 43.44 241 PHE A N 1
ATOM 1973 C CA . PHE A 1 241 ? 20.620 -13.100 5.115 1.00 43.44 241 PHE A CA 1
ATOM 1974 C C . PHE A 1 241 ? 19.112 -13.390 4.921 1.00 43.44 241 PHE A C 1
ATOM 1976 O O . PHE A 1 241 ? 18.769 -14.480 4.465 1.00 43.44 241 PHE A O 1
ATOM 1983 N N . SER A 1 242 ? 18.205 -12.491 5.308 1.00 44.88 242 SER A N 1
ATOM 1984 C CA . SER A 1 242 ? 16.792 -12.831 5.507 1.00 44.88 242 SER A CA 1
ATOM 1985 C C . SER A 1 242 ? 15.955 -12.737 4.218 1.00 44.88 242 SER A C 1
ATOM 1987 O O . SER A 1 242 ? 15.187 -13.642 3.929 1.00 44.88 242 SER A O 1
ATOM 1989 N N . ASP A 1 243 ? 16.184 -11.757 3.344 1.00 44.88 243 ASP A N 1
ATOM 1990 C CA . ASP A 1 243 ? 15.426 -11.662 2.077 1.00 44.88 243 ASP A CA 1
ATOM 1991 C C . ASP A 1 243 ? 16.091 -12.424 0.909 1.00 44.88 243 ASP A C 1
ATOM 1993 O O . ASP A 1 243 ? 15.541 -12.524 -0.185 1.00 44.88 243 ASP A O 1
ATOM 1997 N N . THR A 1 244 ? 17.280 -12.994 1.136 1.00 47.41 244 THR A N 1
ATOM 1998 C CA . THR A 1 244 ? 18.069 -13.752 0.145 1.00 47.41 244 THR A CA 1
ATOM 1999 C C . THR A 1 244 ? 17.601 -15.184 -0.100 1.00 47.41 244 THR A C 1
ATOM 2001 O O . THR A 1 244 ? 18.040 -15.795 -1.071 1.00 47.41 244 THR A O 1
ATOM 2004 N N . PHE A 1 245 ? 16.727 -15.751 0.738 1.00 43.72 245 PHE A N 1
ATOM 2005 C CA . PHE A 1 245 ? 16.402 -17.180 0.637 1.00 43.72 245 PHE A CA 1
ATOM 2006 C C . PHE A 1 245 ? 15.443 -17.524 -0.516 1.00 43.72 245 PHE A C 1
ATOM 2008 O O . PHE A 1 245 ? 15.467 -18.647 -1.010 1.00 43.72 245 PHE A O 1
ATOM 2015 N N . SER A 1 246 ? 14.631 -16.569 -0.985 1.00 51.44 246 SER A N 1
ATOM 2016 C CA . SER A 1 246 ? 13.666 -16.802 -2.073 1.00 51.44 246 SER A CA 1
ATOM 2017 C C . SER A 1 246 ? 14.241 -16.569 -3.476 1.00 51.44 246 SER A C 1
ATOM 2019 O O . SER A 1 246 ? 13.635 -16.998 -4.456 1.00 51.44 246 SER A O 1
ATOM 2021 N N . GLY A 1 247 ? 15.383 -15.877 -3.598 1.00 58.66 247 GLY A N 1
ATOM 2022 C CA . GLY A 1 247 ? 15.967 -15.496 -4.890 1.00 58.66 247 GLY A CA 1
ATOM 2023 C C . GLY A 1 247 ? 15.120 -14.512 -5.715 1.00 58.66 247 GLY A C 1
ATOM 2024 O O . GLY A 1 247 ? 15.413 -14.321 -6.893 1.00 58.66 247 GLY A O 1
ATOM 2025 N N . LYS A 1 248 ? 14.085 -13.892 -5.122 1.00 72.12 248 LYS A N 1
ATOM 2026 C CA . LYS A 1 248 ? 13.129 -12.974 -5.781 1.00 72.12 248 LYS A CA 1
ATOM 2027 C C . LYS A 1 248 ? 13.385 -11.508 -5.417 1.00 72.12 248 LYS A C 1
ATOM 2029 O O . LYS A 1 248 ? 12.470 -10.761 -5.075 1.00 72.12 248 LYS A O 1
ATOM 2034 N N . HIS A 1 249 ? 14.645 -11.083 -5.464 1.00 75.00 249 HIS A N 1
ATOM 2035 C CA . HIS A 1 249 ? 15.045 -9.722 -5.085 1.00 75.00 249 HIS A CA 1
ATOM 2036 C C . HIS A 1 249 ? 14.412 -8.640 -5.965 1.00 75.00 249 HIS A C 1
ATOM 2038 O O . HIS A 1 249 ? 14.200 -7.514 -5.517 1.00 75.00 249 HIS A O 1
ATOM 2044 N N . GLU A 1 250 ? 14.096 -8.977 -7.212 1.00 80.44 250 GLU A N 1
ATOM 2045 C CA . GLU A 1 250 ? 13.461 -8.075 -8.164 1.00 80.44 250 GLU A CA 1
ATOM 2046 C C . GLU A 1 250 ? 11.978 -7.854 -7.843 1.00 80.44 250 GLU A C 1
ATOM 2048 O O . GLU A 1 250 ? 11.451 -6.790 -8.156 1.00 80.44 250 GLU A O 1
ATOM 2053 N N . ALA A 1 251 ? 11.310 -8.780 -7.139 1.00 81.81 251 ALA A N 1
ATOM 2054 C CA . ALA A 1 251 ? 9.938 -8.566 -6.670 1.00 81.81 251 ALA A CA 1
ATOM 2055 C C . ALA A 1 251 ? 9.844 -7.400 -5.683 1.00 81.81 251 ALA A C 1
ATOM 2057 O O . ALA A 1 251 ? 8.857 -6.669 -5.671 1.00 81.81 251 ALA A O 1
ATOM 2058 N N . LEU A 1 252 ? 10.909 -7.144 -4.918 1.00 86.75 252 LEU A N 1
ATOM 2059 C CA . LEU A 1 252 ? 10.944 -6.010 -3.999 1.00 86.75 252 LEU A CA 1
ATOM 2060 C C . LEU A 1 252 ? 10.941 -4.651 -4.722 1.00 86.75 252 LEU A C 1
ATOM 2062 O O . LEU A 1 252 ? 10.544 -3.641 -4.141 1.00 86.75 252 LEU A O 1
ATOM 2066 N N . LEU A 1 253 ? 11.323 -4.614 -6.004 1.00 90.19 253 LEU A N 1
ATOM 2067 C CA . LEU A 1 253 ? 11.249 -3.399 -6.817 1.00 90.19 253 LEU A CA 1
ATOM 2068 C C . LEU A 1 253 ? 9.804 -2.950 -7.068 1.00 90.19 253 LEU A C 1
ATOM 2070 O O . LEU A 1 253 ? 9.568 -1.762 -7.281 1.00 90.19 253 LEU A O 1
ATOM 2074 N N . ILE A 1 254 ? 8.840 -3.872 -7.007 1.00 90.75 254 ILE A N 1
ATOM 2075 C CA . ILE A 1 254 ? 7.414 -3.570 -7.161 1.00 90.75 254 ILE A CA 1
ATOM 2076 C C . ILE A 1 254 ? 6.952 -2.640 -6.030 1.00 90.75 254 ILE A C 1
ATOM 2078 O O . ILE A 1 254 ? 6.360 -1.590 -6.293 1.00 90.75 254 ILE A O 1
ATOM 2082 N N . TYR A 1 255 ? 7.297 -2.960 -4.778 1.00 90.31 255 TYR A N 1
ATOM 2083 C CA . TYR A 1 255 ? 7.005 -2.084 -3.639 1.00 90.31 255 TYR A CA 1
ATOM 2084 C C . TYR A 1 255 ? 7.762 -0.759 -3.741 1.00 90.31 255 TYR A C 1
ATOM 2086 O O . TYR A 1 255 ? 7.198 0.278 -3.410 1.00 90.31 255 TYR A O 1
ATOM 2094 N N . ALA A 1 256 ? 9.006 -0.759 -4.241 1.00 92.31 256 ALA A N 1
ATOM 2095 C CA . ALA A 1 256 ? 9.759 0.478 -4.453 1.00 92.31 256 ALA A CA 1
ATOM 2096 C C . ALA A 1 256 ? 9.046 1.427 -5.433 1.00 92.31 256 ALA A C 1
ATOM 2098 O O . ALA A 1 256 ? 8.946 2.619 -5.154 1.00 92.31 256 ALA A O 1
ATOM 2099 N N . ILE A 1 257 ? 8.486 0.917 -6.537 1.00 93.44 257 ILE A N 1
ATOM 2100 C CA . ILE A 1 257 ? 7.681 1.734 -7.461 1.00 93.44 257 ILE A CA 1
ATOM 2101 C C . ILE A 1 257 ? 6.410 2.240 -6.776 1.00 93.44 257 ILE A C 1
ATOM 2103 O O . ILE A 1 257 ? 6.067 3.410 -6.922 1.00 93.44 257 ILE A O 1
ATOM 2107 N N . SER A 1 258 ? 5.731 1.394 -5.997 1.00 92.12 258 SER A N 1
ATOM 2108 C CA . SER A 1 258 ? 4.536 1.823 -5.265 1.00 92.12 258 SER A CA 1
ATOM 2109 C C . SER A 1 258 ? 4.853 2.911 -4.227 1.00 92.12 258 SER A C 1
ATOM 2111 O O . SER A 1 258 ? 4.114 3.887 -4.136 1.00 92.12 258 SER A O 1
ATOM 2113 N N . ILE A 1 259 ? 5.984 2.814 -3.515 1.00 95.38 259 ILE A N 1
ATOM 2114 C CA . ILE A 1 259 ? 6.497 3.889 -2.648 1.00 95.38 259 ILE A CA 1
ATOM 2115 C C . ILE A 1 259 ? 6.675 5.174 -3.461 1.00 95.38 259 ILE A C 1
ATOM 2117 O O . ILE A 1 259 ? 6.211 6.228 -3.041 1.00 95.38 259 ILE A O 1
ATOM 2121 N N . ILE A 1 260 ? 7.315 5.096 -4.631 1.00 94.44 260 ILE A N 1
ATOM 2122 C CA . ILE A 1 260 ? 7.565 6.259 -5.493 1.00 94.44 260 ILE A CA 1
ATOM 2123 C C . ILE A 1 260 ? 6.254 6.916 -5.956 1.00 94.44 260 ILE A C 1
ATOM 2125 O O . ILE A 1 260 ? 6.164 8.142 -5.931 1.00 94.44 260 ILE A O 1
ATOM 2129 N N . ASP A 1 261 ? 5.233 6.145 -6.343 1.00 92.81 261 ASP A N 1
ATOM 2130 C CA . ASP A 1 261 ? 3.902 6.688 -6.671 1.00 92.81 261 ASP A CA 1
ATOM 2131 C C . ASP A 1 261 ? 3.315 7.460 -5.475 1.00 92.81 261 ASP A C 1
ATOM 2133 O O . ASP A 1 261 ? 2.979 8.640 -5.596 1.0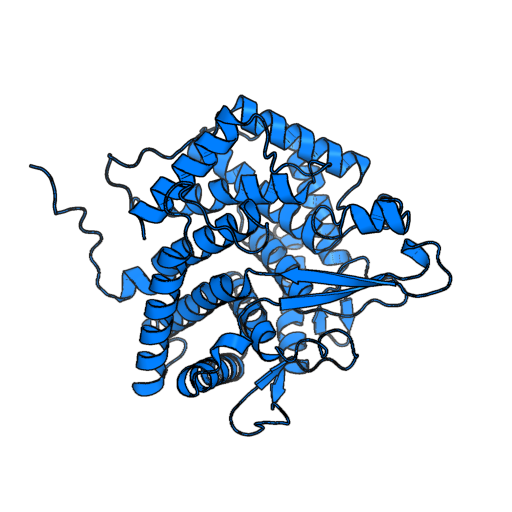0 92.81 261 ASP A O 1
ATOM 2137 N N . TRP A 1 262 ? 3.294 6.850 -4.287 1.00 93.00 262 TRP A N 1
ATOM 2138 C CA . TRP A 1 262 ? 2.769 7.488 -3.074 1.00 93.00 262 TRP A CA 1
ATOM 2139 C C . TRP A 1 262 ? 3.551 8.723 -2.624 1.00 93.00 262 TRP A C 1
ATOM 2141 O O . TRP A 1 262 ? 2.949 9.653 -2.087 1.00 93.00 262 TRP A O 1
ATOM 2151 N N . LEU A 1 263 ? 4.869 8.758 -2.830 1.00 95.25 263 LEU A N 1
ATOM 2152 C CA . LEU A 1 263 ? 5.694 9.941 -2.576 1.00 95.25 263 LEU A CA 1
ATOM 2153 C C . LEU A 1 263 ? 5.376 11.064 -3.576 1.00 95.25 263 LEU A C 1
ATOM 2155 O O . LEU A 1 263 ? 5.171 12.206 -3.168 1.00 95.25 263 LEU A O 1
ATOM 2159 N N . ASN A 1 264 ? 5.232 10.746 -4.866 1.00 91.69 264 ASN A N 1
ATOM 2160 C CA . ASN A 1 264 ? 4.886 11.736 -5.891 1.00 91.69 264 ASN A CA 1
ATOM 2161 C C . ASN A 1 264 ? 3.497 12.356 -5.665 1.00 91.69 264 ASN A C 1
ATOM 2163 O O . ASN A 1 264 ? 3.307 13.543 -5.925 1.00 91.69 264 ASN A O 1
ATOM 2167 N N . GLN A 1 265 ? 2.527 11.586 -5.158 1.00 88.88 265 GLN A N 1
ATOM 2168 C CA . GLN A 1 265 ? 1.187 12.096 -4.825 1.00 88.88 265 GLN A CA 1
ATOM 2169 C C . GLN A 1 265 ? 1.200 13.163 -3.723 1.00 88.88 265 GLN A C 1
ATOM 2171 O O . GLN A 1 265 ? 0.273 13.967 -3.637 1.00 88.88 265 GLN A O 1
ATOM 2176 N N . ILE A 1 266 ? 2.257 13.195 -2.912 1.00 93.38 266 ILE A N 1
ATOM 2177 C CA . ILE A 1 266 ? 2.513 14.240 -1.922 1.00 93.38 266 ILE A CA 1
ATOM 2178 C C . ILE A 1 266 ? 3.718 15.100 -2.317 1.00 93.38 266 ILE A C 1
ATOM 2180 O O . ILE A 1 266 ? 4.384 15.637 -1.446 1.00 93.38 266 ILE A O 1
ATOM 2184 N N . GLU A 1 267 ? 4.005 15.253 -3.612 1.00 93.88 267 GLU A N 1
ATOM 2185 C CA . GLU A 1 267 ? 5.014 16.192 -4.136 1.00 93.88 267 GLU A CA 1
ATOM 2186 C C . GLU A 1 267 ? 6.451 15.931 -3.642 1.00 93.88 267 GLU A C 1
ATOM 2188 O O . GLU A 1 267 ? 7.270 16.847 -3.570 1.00 93.88 267 GLU A O 1
ATOM 2193 N N . ILE A 1 268 ? 6.774 14.685 -3.286 1.00 94.06 268 ILE A N 1
ATOM 2194 C CA . ILE A 1 268 ? 8.145 14.262 -2.994 1.00 94.06 268 ILE A CA 1
ATOM 2195 C C . ILE A 1 268 ? 8.695 13.579 -4.241 1.00 94.06 268 ILE A C 1
ATOM 2197 O O . ILE A 1 268 ? 8.372 12.426 -4.530 1.00 94.06 268 ILE A O 1
ATOM 2201 N N . ASP A 1 269 ? 9.541 14.303 -4.968 1.00 89.25 269 ASP A N 1
ATOM 2202 C CA . ASP A 1 269 ? 10.142 13.810 -6.200 1.00 89.25 269 ASP A CA 1
ATOM 2203 C C . ASP A 1 269 ? 11.150 12.683 -5.942 1.00 89.25 269 ASP A C 1
ATOM 2205 O O . ASP A 1 269 ? 11.969 12.721 -5.018 1.00 89.25 269 ASP A O 1
ATOM 2209 N N . PHE A 1 270 ? 11.150 11.703 -6.843 1.00 90.75 270 PHE A N 1
ATOM 2210 C CA . PHE A 1 270 ? 12.152 10.647 -6.898 1.00 90.75 270 PHE A CA 1
ATOM 2211 C C . PHE A 1 270 ? 12.953 10.719 -8.210 1.00 90.75 270 PHE A C 1
ATOM 2213 O O . PHE A 1 270 ? 12.389 11.080 -9.250 1.00 90.75 270 PHE A O 1
ATOM 2220 N N . PRO A 1 271 ? 14.257 10.368 -8.221 1.00 90.81 271 PRO A N 1
ATOM 2221 C CA . PRO A 1 271 ? 15.060 10.409 -9.439 1.00 90.81 271 PRO A CA 1
ATOM 2222 C C . PRO A 1 271 ? 14.454 9.577 -10.576 1.00 90.81 271 PRO A C 1
ATOM 2224 O O . PRO A 1 271 ? 14.408 8.347 -10.516 1.00 90.81 271 PRO A O 1
ATOM 2227 N N . LYS A 1 272 ? 14.044 10.257 -11.656 1.00 90.44 272 LYS A N 1
ATOM 2228 C CA . LYS A 1 272 ? 13.422 9.619 -12.829 1.00 90.44 272 LYS A CA 1
ATOM 2229 C C . LYS A 1 272 ? 14.300 8.524 -13.424 1.00 90.44 272 LYS A C 1
ATOM 2231 O O . LYS A 1 272 ? 13.790 7.474 -13.787 1.00 90.44 272 LYS A O 1
ATOM 2236 N N . GLU A 1 273 ? 15.611 8.755 -13.502 1.00 89.19 273 GLU A N 1
ATOM 2237 C CA . GLU A 1 273 ? 16.565 7.780 -14.040 1.00 89.19 273 GLU A CA 1
ATOM 2238 C C . GLU A 1 273 ? 16.493 6.441 -13.295 1.00 89.19 273 GLU A C 1
ATOM 2240 O O . GLU A 1 273 ? 16.441 5.390 -13.933 1.00 89.19 273 GLU A O 1
ATOM 2245 N N . THR A 1 274 ? 16.422 6.472 -11.960 1.00 89.06 274 THR A N 1
ATOM 2246 C CA . THR A 1 274 ? 16.256 5.264 -11.147 1.00 89.06 274 THR A CA 1
ATOM 2247 C C . THR A 1 274 ? 14.929 4.579 -11.471 1.00 89.06 274 THR A C 1
ATOM 2249 O O . THR A 1 274 ? 14.925 3.382 -11.747 1.00 89.06 274 THR A O 1
ATOM 2252 N N . SER A 1 275 ? 13.816 5.320 -11.533 1.00 92.00 275 SER A N 1
ATOM 2253 C CA . SER A 1 275 ? 12.509 4.753 -11.901 1.00 92.00 275 SER A CA 1
ATOM 2254 C C . SER A 1 275 ? 12.524 4.084 -13.281 1.00 92.00 275 SER A C 1
ATOM 2256 O O . SER A 1 275 ? 12.015 2.974 -13.425 1.00 92.00 275 SER A O 1
ATOM 2258 N N . LEU A 1 276 ? 13.154 4.705 -14.289 1.00 92.06 276 LEU A N 1
ATOM 2259 C CA . LEU A 1 276 ? 13.302 4.101 -15.619 1.00 92.06 276 LEU A CA 1
ATOM 2260 C C . LEU A 1 276 ? 14.121 2.805 -15.572 1.00 92.06 276 LEU A C 1
ATOM 2262 O O . LEU A 1 276 ? 13.752 1.835 -16.229 1.00 92.06 276 LEU A O 1
ATOM 2266 N N . LYS A 1 277 ? 15.221 2.761 -14.812 1.00 91.69 277 LYS A N 1
ATOM 2267 C CA . LYS A 1 277 ? 16.046 1.546 -14.686 1.00 91.69 277 LYS A CA 1
ATOM 2268 C C . LYS A 1 277 ? 15.284 0.399 -14.024 1.00 91.69 277 LYS A C 1
ATOM 2270 O O . LYS A 1 277 ? 15.415 -0.747 -14.455 1.00 91.69 277 LYS A O 1
ATOM 2275 N N . ILE A 1 278 ? 14.451 0.705 -13.029 1.00 93.38 278 ILE A N 1
ATOM 2276 C CA . ILE A 1 278 ? 13.567 -0.291 -12.417 1.00 93.38 278 ILE A CA 1
ATOM 2277 C C . ILE A 1 278 ? 12.576 -0.834 -13.454 1.00 93.38 278 ILE A C 1
ATOM 2279 O O . ILE A 1 278 ? 12.472 -2.050 -13.606 1.00 93.38 278 ILE A O 1
ATOM 2283 N N . LEU A 1 279 ? 11.893 0.037 -14.210 1.00 95.38 279 LEU A N 1
ATOM 2284 C CA . LEU A 1 279 ? 10.974 -0.409 -15.262 1.00 95.38 279 LEU A CA 1
ATOM 2285 C C . LEU A 1 279 ? 11.691 -1.296 -16.284 1.00 95.38 279 LEU A C 1
ATOM 2287 O O . LEU A 1 279 ? 11.213 -2.381 -16.595 1.00 95.38 279 LEU A O 1
ATOM 2291 N N . LYS A 1 280 ? 12.867 -0.877 -16.762 1.00 94.38 280 LYS A N 1
ATOM 2292 C CA . LYS A 1 280 ? 13.666 -1.657 -17.719 1.00 94.38 280 LYS A CA 1
ATOM 2293 C C . LYS A 1 280 ? 14.059 -3.030 -17.178 1.00 94.38 280 LYS A C 1
ATOM 2295 O O . LYS A 1 280 ? 14.049 -3.992 -17.937 1.00 94.38 280 LYS A O 1
ATOM 2300 N N . THR A 1 281 ? 14.333 -3.138 -15.878 1.00 94.19 281 THR A N 1
ATOM 2301 C CA . THR A 1 281 ? 14.569 -4.432 -15.220 1.00 94.19 281 THR A CA 1
ATOM 2302 C C . THR A 1 281 ? 13.333 -5.331 -15.313 1.00 94.19 281 THR A C 1
ATOM 2304 O O . THR A 1 281 ? 13.447 -6.495 -15.694 1.00 94.19 281 THR A O 1
ATOM 2307 N N . ILE A 1 282 ? 12.144 -4.795 -15.017 1.00 94.56 282 ILE A N 1
ATOM 2308 C CA . ILE A 1 282 ? 10.879 -5.541 -15.106 1.00 94.56 282 ILE A CA 1
ATOM 2309 C C . ILE A 1 282 ? 10.602 -5.977 -16.553 1.00 94.56 282 ILE A C 1
ATOM 2311 O O . ILE A 1 282 ? 10.269 -7.139 -16.788 1.00 94.56 282 ILE A O 1
ATOM 2315 N N . LEU A 1 283 ? 10.800 -5.085 -17.528 1.00 95.38 283 LEU A N 1
ATOM 2316 C CA . LEU A 1 283 ? 10.609 -5.398 -18.947 1.00 95.38 283 LEU A CA 1
ATOM 2317 C C . LEU A 1 283 ? 11.628 -6.430 -19.461 1.00 95.38 283 LEU A C 1
ATOM 2319 O O . LEU A 1 283 ? 11.263 -7.303 -20.242 1.00 95.38 283 LEU A O 1
ATOM 2323 N N . ASP A 1 284 ? 12.886 -6.399 -19.009 1.00 94.06 284 ASP A N 1
ATOM 2324 C CA . ASP A 1 284 ? 13.873 -7.441 -19.337 1.00 94.06 284 ASP A CA 1
ATOM 2325 C C . ASP A 1 284 ? 13.473 -8.814 -18.771 1.00 94.06 284 ASP A C 1
ATOM 2327 O O . ASP A 1 284 ? 13.593 -9.829 -19.462 1.00 94.06 284 ASP A O 1
ATOM 2331 N N . ILE A 1 285 ? 12.966 -8.860 -17.534 1.00 91.88 285 ILE A N 1
ATOM 2332 C CA . ILE A 1 285 ? 12.440 -10.090 -16.919 1.00 91.88 285 ILE A CA 1
ATOM 2333 C C . ILE A 1 285 ? 11.267 -10.641 -17.734 1.00 91.88 285 ILE A C 1
ATOM 2335 O O . ILE A 1 285 ? 11.229 -11.845 -18.008 1.00 91.88 285 ILE A O 1
ATOM 2339 N N . TYR A 1 286 ? 10.359 -9.765 -18.163 1.00 94.00 286 TYR A N 1
ATOM 2340 C CA . TYR A 1 286 ? 9.240 -10.114 -19.031 1.00 94.00 286 TYR A CA 1
ATOM 2341 C C . TYR A 1 286 ? 9.715 -10.679 -20.379 1.00 94.00 286 TYR A C 1
ATOM 2343 O O . TYR A 1 286 ? 9.389 -11.818 -20.707 1.00 94.00 286 TYR A O 1
ATOM 2351 N N . ARG A 1 287 ? 10.592 -9.967 -21.102 1.00 94.12 287 ARG A N 1
ATOM 2352 C CA . ARG A 1 287 ? 11.162 -10.408 -22.395 1.00 94.12 287 ARG A CA 1
ATOM 2353 C C . ARG A 1 287 ? 11.860 -11.764 -22.318 1.00 94.12 287 ARG A C 1
ATOM 2355 O O . ARG A 1 287 ? 11.847 -12.533 -23.277 1.00 94.12 287 ARG A O 1
ATOM 2362 N N . LYS A 1 288 ? 12.493 -12.067 -21.182 1.00 91.88 288 LYS A N 1
ATOM 2363 C CA . LYS A 1 288 ? 13.185 -13.342 -20.942 1.00 91.88 288 LYS A CA 1
ATOM 2364 C C . LYS A 1 288 ? 12.269 -14.446 -20.407 1.00 91.88 288 LYS A C 1
ATOM 2366 O O . LYS A 1 288 ? 12.773 -15.523 -20.093 1.00 91.88 288 LYS A O 1
ATOM 2371 N N . ASN A 1 289 ? 10.957 -14.214 -20.313 1.00 90.62 289 ASN A N 1
ATOM 2372 C CA . ASN A 1 289 ? 9.969 -15.154 -19.775 1.00 90.62 289 ASN A CA 1
ATOM 2373 C C . ASN A 1 289 ? 10.285 -15.600 -18.335 1.00 90.62 289 ASN A C 1
ATOM 2375 O O . ASN A 1 289 ? 10.147 -16.769 -17.977 1.00 90.62 289 ASN A O 1
ATOM 2379 N N . GLN A 1 290 ? 10.744 -14.671 -17.494 1.00 90.00 290 GLN A N 1
ATOM 2380 C CA . GLN A 1 290 ? 11.142 -14.938 -16.106 1.00 90.00 290 GLN A CA 1
ATOM 2381 C C . GLN A 1 290 ? 10.141 -14.378 -15.085 1.00 90.00 290 GLN A C 1
ATOM 2383 O O . GLN A 1 290 ? 10.511 -14.076 -13.954 1.00 90.00 290 GLN A O 1
ATOM 2388 N N . MET A 1 291 ? 8.865 -14.264 -15.467 1.00 89.00 291 MET A N 1
ATOM 2389 C CA . MET A 1 291 ? 7.807 -13.686 -14.627 1.00 89.00 291 MET A CA 1
ATOM 2390 C C . MET A 1 291 ? 7.587 -14.423 -13.298 1.00 89.00 291 MET A C 1
ATOM 2392 O O . MET A 1 291 ? 7.157 -13.796 -12.335 1.00 89.00 291 MET A O 1
ATOM 2396 N N . TRP A 1 292 ? 7.988 -15.698 -13.196 1.00 85.06 292 TRP A N 1
ATOM 2397 C CA . TRP A 1 292 ? 8.016 -16.463 -11.938 1.00 85.06 292 TRP A CA 1
ATOM 2398 C C . TRP A 1 292 ? 8.798 -15.764 -10.809 1.00 85.06 292 TRP A C 1
ATOM 2400 O O . TRP A 1 292 ? 8.569 -16.027 -9.628 1.00 85.06 292 TRP A O 1
ATOM 2410 N N . ARG A 1 293 ? 9.705 -14.834 -11.147 1.00 83.62 293 ARG A N 1
ATOM 2411 C CA . ARG A 1 293 ? 10.426 -13.991 -10.180 1.00 83.62 293 ARG A CA 1
ATOM 2412 C C . ARG A 1 293 ? 9.507 -13.065 -9.381 1.00 83.62 293 ARG A C 1
ATOM 2414 O O . ARG A 1 293 ? 9.891 -12.649 -8.296 1.00 83.62 293 ARG A O 1
ATOM 2421 N N . PHE A 1 294 ? 8.313 -12.765 -9.889 1.00 84.88 294 PHE A N 1
ATOM 2422 C CA . PHE A 1 294 ? 7.309 -11.924 -9.231 1.00 84.88 294 PHE A CA 1
ATOM 2423 C C . PHE A 1 294 ? 6.181 -12.728 -8.564 1.00 84.88 294 PHE A C 1
ATOM 2425 O O . PHE A 1 294 ? 5.317 -12.149 -7.910 1.00 84.88 294 PHE A O 1
ATOM 2432 N N . GLU A 1 295 ? 6.177 -14.056 -8.705 1.00 77.88 295 GLU A N 1
ATOM 2433 C CA . GLU A 1 295 ? 5.113 -14.923 -8.192 1.00 77.88 295 GLU A CA 1
ATOM 2434 C C . GLU A 1 295 ? 5.345 -15.279 -6.725 1.00 77.88 295 GLU A C 1
ATOM 2436 O O . GLU A 1 295 ? 6.130 -16.175 -6.450 1.00 77.88 295 GLU A O 1
ATOM 2441 N N . GLY A 1 296 ? 4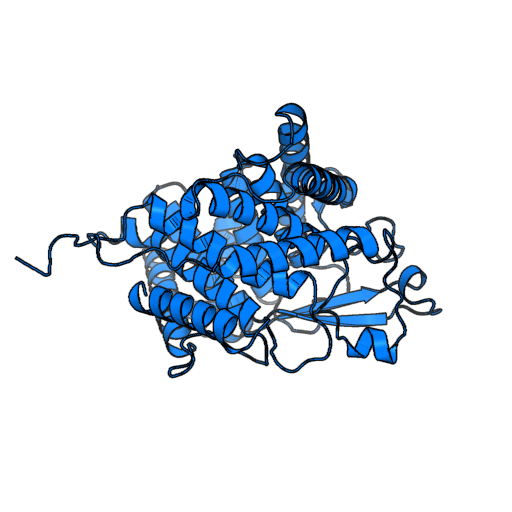.649 -14.650 -5.778 1.00 70.44 296 GLY A N 1
ATOM 2442 C CA . GLY A 1 296 ? 4.677 -15.034 -4.360 1.00 70.44 296 GLY A CA 1
ATOM 2443 C C . GLY A 1 296 ? 6.013 -14.773 -3.649 1.00 70.44 296 GLY A C 1
ATOM 2444 O O . GLY A 1 296 ? 7.074 -15.295 -4.010 1.00 70.44 296 GLY A O 1
ATOM 2445 N N . LEU A 1 297 ? 5.950 -13.989 -2.581 1.00 75.44 297 LEU A N 1
ATOM 2446 C CA . LEU A 1 297 ? 7.094 -13.543 -1.803 1.00 75.44 297 LEU A CA 1
ATOM 2447 C C . LEU A 1 297 ? 6.971 -14.041 -0.358 1.00 75.44 297 LEU A C 1
ATOM 2449 O O . LEU A 1 297 ? 5.884 -14.049 0.206 1.00 75.44 297 LEU A O 1
ATOM 2453 N N . ASN A 1 298 ? 8.082 -14.472 0.237 1.00 74.12 298 ASN A N 1
ATOM 2454 C CA . ASN A 1 298 ? 8.160 -14.715 1.676 1.00 74.12 298 ASN A CA 1
ATOM 2455 C C . ASN A 1 298 ? 9.127 -13.677 2.249 1.00 74.12 298 ASN A C 1
ATOM 2457 O O . ASN A 1 298 ? 10.284 -13.605 1.827 1.00 74.12 298 ASN A O 1
ATOM 2461 N N . HIS A 1 299 ? 8.640 -12.874 3.185 1.00 75.81 299 HIS A N 1
ATOM 2462 C CA . HIS A 1 299 ? 9.418 -11.920 3.959 1.00 75.81 299 HIS A CA 1
ATOM 2463 C C . HIS A 1 299 ? 9.901 -12.598 5.235 1.00 75.81 299 HIS A C 1
ATOM 2465 O O . HIS A 1 299 ? 9.110 -13.202 5.956 1.00 75.81 299 HIS A O 1
ATOM 2471 N N . LEU A 1 300 ? 11.193 -12.501 5.541 1.00 74.50 300 LEU A N 1
ATOM 2472 C CA . LEU A 1 300 ? 11.727 -13.076 6.773 1.00 74.50 300 LEU A CA 1
ATOM 2473 C C . LEU A 1 300 ? 11.798 -12.016 7.873 1.00 74.50 300 LEU A C 1
ATOM 2475 O O . LEU A 1 300 ? 12.484 -11.002 7.749 1.00 74.50 300 LEU A O 1
ATOM 2479 N N . ILE A 1 301 ? 11.113 -12.284 8.981 1.00 77.62 301 ILE A N 1
ATOM 2480 C CA . ILE A 1 301 ? 11.060 -11.427 10.163 1.00 77.62 301 ILE A CA 1
ATOM 2481 C C . ILE A 1 301 ? 11.916 -12.048 11.264 1.00 77.62 301 ILE A C 1
ATOM 2483 O O . ILE A 1 301 ? 11.751 -13.214 11.616 1.00 77.62 301 ILE A O 1
ATOM 2487 N N . LEU A 1 302 ? 12.821 -11.258 11.843 1.00 78.12 302 LEU A N 1
ATOM 2488 C CA . LEU A 1 302 ? 13.588 -11.654 13.022 1.00 78.12 302 LEU A CA 1
ATOM 2489 C C . LEU A 1 302 ? 12.928 -11.084 14.273 1.00 78.12 302 LEU A C 1
ATOM 2491 O O . LEU A 1 302 ? 12.946 -9.871 14.494 1.00 78.12 302 LEU A O 1
ATOM 2495 N N . LEU A 1 303 ? 12.365 -11.964 15.100 1.00 79.38 303 LEU A N 1
ATOM 2496 C CA . LEU A 1 303 ? 11.848 -11.582 16.403 1.00 79.38 303 LEU A CA 1
ATOM 2497 C C . LEU A 1 303 ? 12.949 -11.647 17.469 1.00 79.38 303 LEU A C 1
ATOM 2499 O O . LEU A 1 303 ? 13.559 -12.708 17.665 1.00 79.38 303 LEU A O 1
ATOM 2503 N N . PRO A 1 304 ? 13.186 -10.541 18.192 1.00 80.00 304 PRO A N 1
ATOM 2504 C CA . PRO A 1 304 ? 14.221 -10.451 19.204 1.00 80.00 304 PRO A CA 1
ATOM 2505 C C . PRO A 1 304 ? 13.811 -11.147 20.522 1.00 80.00 304 PRO A C 1
ATOM 2507 O O . PRO A 1 304 ? 12.614 -11.343 20.785 1.00 80.00 304 PRO A O 1
ATOM 2510 N N . PRO A 1 305 ? 14.778 -11.522 21.383 1.00 81.38 305 PRO A N 1
ATOM 2511 C CA . PRO A 1 305 ? 14.542 -12.000 22.752 1.00 81.38 305 PRO A CA 1
ATOM 2512 C C . PRO A 1 305 ? 13.532 -11.173 23.556 1.00 81.38 305 PRO A C 1
ATOM 2514 O O . PRO A 1 305 ? 12.722 -11.723 24.298 1.00 81.38 305 PRO A O 1
ATOM 2517 N N . GLU A 1 306 ? 13.547 -9.853 23.373 1.00 80.88 306 GLU A N 1
ATOM 2518 C CA . GLU A 1 306 ? 12.690 -8.873 24.047 1.00 80.88 306 GLU A CA 1
ATOM 2519 C C . GLU A 1 306 ? 11.195 -9.113 23.797 1.00 80.88 306 GLU A C 1
ATOM 2521 O O . GLU A 1 306 ? 10.359 -8.711 24.610 1.00 80.88 306 GLU A O 1
ATOM 2526 N N . ILE A 1 307 ? 10.872 -9.771 22.682 1.00 77.88 307 ILE A N 1
ATOM 2527 C CA . ILE A 1 307 ? 9.509 -10.092 22.250 1.00 77.88 307 ILE A CA 1
ATOM 2528 C C . ILE A 1 307 ? 9.168 -11.538 22.566 1.00 77.88 307 ILE A C 1
ATOM 2530 O O . ILE A 1 307 ? 8.089 -11.837 23.066 1.00 77.88 307 ILE A O 1
ATOM 2534 N N . THR A 1 308 ? 10.104 -12.439 22.291 1.00 74.75 308 THR A N 1
ATOM 2535 C CA . THR A 1 308 ? 9.873 -13.883 22.381 1.00 74.75 308 THR A CA 1
ATOM 2536 C C . THR A 1 308 ? 10.039 -14.432 23.798 1.00 74.75 308 THR A C 1
ATOM 2538 O O . THR A 1 308 ? 9.674 -15.573 24.056 1.00 74.75 308 THR A O 1
ATOM 2541 N N . GLY A 1 309 ? 10.658 -13.674 24.712 1.00 73.12 309 GLY A N 1
ATOM 2542 C CA . GLY A 1 309 ? 11.083 -14.177 26.023 1.00 73.12 309 GLY A CA 1
ATOM 2543 C C . GLY A 1 309 ? 12.174 -15.256 25.941 1.00 73.12 309 GLY A C 1
ATOM 2544 O O . GLY A 1 309 ? 12.548 -15.845 26.957 1.00 73.12 309 GLY A O 1
ATOM 2545 N N . SER A 1 310 ? 12.693 -15.527 24.740 1.00 74.75 310 SER A N 1
ATOM 2546 C CA . SER A 1 310 ? 13.673 -16.571 24.455 1.00 74.75 310 SER A CA 1
ATOM 2547 C C . SER A 1 310 ? 15.101 -16.012 24.496 1.00 74.75 310 SER A C 1
ATOM 2549 O O . SER A 1 310 ? 15.325 -14.825 24.302 1.00 74.75 310 SER A O 1
ATOM 2551 N N . LYS A 1 311 ? 16.113 -16.867 24.710 1.00 77.75 311 LYS A N 1
ATOM 2552 C CA . LYS A 1 311 ? 17.536 -16.460 24.630 1.00 77.75 311 LYS A CA 1
ATOM 2553 C C . LYS A 1 311 ? 18.057 -16.314 23.194 1.00 77.75 311 LYS A C 1
ATOM 2555 O O . LYS A 1 311 ? 19.214 -15.947 23.007 1.00 77.75 311 LYS A O 1
ATOM 2560 N N . LYS A 1 312 ? 17.258 -16.685 22.194 1.00 76.06 312 LYS A N 1
ATOM 2561 C CA . LYS A 1 312 ? 17.625 -16.699 20.776 1.00 76.06 312 LYS A CA 1
ATOM 2562 C C . LYS A 1 312 ? 16.640 -15.869 19.959 1.00 76.06 312 LYS A C 1
ATOM 2564 O O . LYS A 1 312 ? 15.492 -15.673 20.351 1.00 76.06 312 LYS A O 1
ATOM 2569 N N . LEU A 1 313 ? 17.10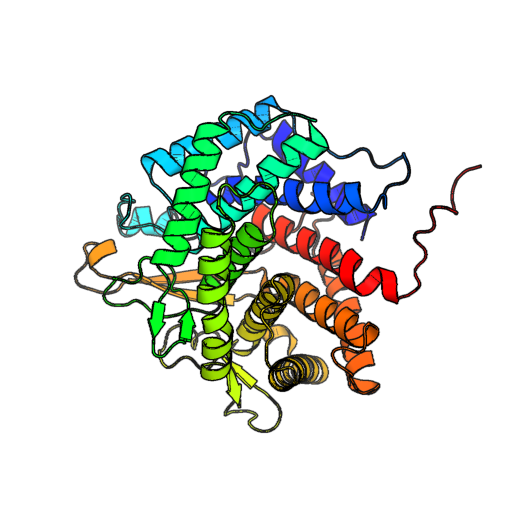5 -15.430 18.796 1.00 78.19 313 LEU A N 1
ATOM 2570 C CA . LEU A 1 313 ? 16.239 -14.884 17.761 1.00 78.19 313 LEU A CA 1
ATOM 2571 C C . LEU A 1 313 ? 15.340 -15.988 17.207 1.00 78.19 313 LEU A C 1
ATOM 2573 O O . LEU A 1 313 ? 15.793 -17.123 17.032 1.00 78.19 313 LEU A O 1
ATOM 2577 N N . ILE A 1 314 ? 14.089 -15.641 16.922 1.00 78.25 314 ILE A N 1
ATOM 2578 C CA . ILE A 1 314 ? 13.155 -16.510 16.205 1.00 78.25 314 ILE A CA 1
ATOM 2579 C C . ILE A 1 314 ? 12.964 -15.921 14.810 1.00 78.25 314 ILE A C 1
ATOM 2581 O O . ILE A 1 314 ? 12.603 -14.754 14.677 1.00 78.25 314 ILE A O 1
ATOM 2585 N N . VAL A 1 315 ? 13.239 -16.723 13.782 1.00 78.12 315 VAL A N 1
ATOM 2586 C CA . VAL A 1 315 ? 12.972 -16.361 12.385 1.00 78.12 315 VAL A CA 1
ATOM 2587 C C . VAL A 1 315 ? 11.554 -16.785 12.052 1.00 78.12 315 VAL A C 1
ATOM 2589 O O . VAL A 1 315 ? 11.196 -17.937 12.291 1.00 78.12 315 VAL A O 1
ATOM 2592 N N . LEU A 1 316 ? 10.773 -15.862 11.507 1.00 74.94 316 LEU A N 1
ATOM 2593 C CA . LEU A 1 316 ? 9.416 -16.099 11.044 1.00 74.94 316 LEU A CA 1
ATOM 2594 C C . LEU A 1 316 ? 9.319 -15.806 9.553 1.00 74.94 316 LEU A C 1
ATOM 2596 O O . LEU A 1 316 ? 9.906 -14.839 9.069 1.00 74.94 316 LEU A O 1
ATOM 2600 N N . GLU A 1 317 ? 8.560 -16.637 8.852 1.00 74.62 317 GLU A N 1
ATOM 2601 C CA . GLU A 1 317 ? 8.154 -16.393 7.474 1.00 74.62 317 GLU A CA 1
ATOM 2602 C C . GLU A 1 317 ? 6.830 -15.628 7.479 1.00 74.62 317 GLU A C 1
ATOM 2604 O O . GLU A 1 317 ? 5.871 -16.040 8.125 1.00 74.62 317 GLU A O 1
ATOM 2609 N N . TYR A 1 318 ? 6.803 -14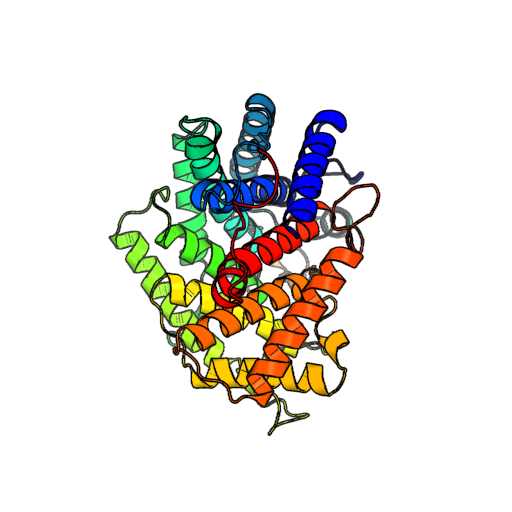.496 6.785 1.00 72.88 318 TYR A N 1
ATOM 2610 C CA . TYR A 1 318 ? 5.620 -13.689 6.531 1.00 72.88 318 TYR A CA 1
ATOM 2611 C C . TYR A 1 318 ? 5.340 -13.745 5.032 1.00 72.88 318 TYR A C 1
ATOM 2613 O O . TYR A 1 318 ? 6.098 -13.225 4.212 1.00 72.88 318 TYR A O 1
ATOM 2621 N N . GLU A 1 319 ? 4.286 -14.455 4.669 1.00 73.38 319 GLU A N 1
ATOM 2622 C CA . GLU A 1 319 ? 3.934 -14.731 3.285 1.00 73.38 319 GLU A CA 1
ATOM 2623 C C . GLU A 1 319 ? 3.157 -13.560 2.666 1.00 73.38 319 GLU A C 1
ATOM 2625 O O . GLU A 1 319 ? 2.139 -13.136 3.204 1.00 73.38 319 GLU A O 1
ATOM 2630 N N . ASP A 1 320 ? 3.609 -13.064 1.512 1.00 76.81 320 ASP A N 1
ATOM 2631 C CA . ASP A 1 320 ? 2.876 -12.108 0.682 1.00 76.81 320 ASP A CA 1
ATOM 2632 C C . ASP A 1 320 ? 2.646 -12.698 -0.720 1.00 76.81 320 ASP A C 1
ATOM 2634 O O . ASP A 1 320 ? 3.571 -12.998 -1.483 1.00 76.81 320 ASP A O 1
ATOM 2638 N N . ARG A 1 321 ? 1.373 -12.885 -1.076 1.00 77.56 321 ARG A N 1
ATOM 2639 C CA . ARG A 1 321 ? 0.939 -13.403 -2.383 1.00 77.56 321 ARG A CA 1
ATOM 2640 C C . ARG A 1 321 ? 0.386 -12.327 -3.317 1.00 77.56 321 ARG A C 1
ATOM 2642 O O . ARG A 1 321 ? -0.127 -12.655 -4.382 1.00 77.56 321 ARG A O 1
ATOM 2649 N N . SER A 1 322 ? 0.510 -11.054 -2.954 1.00 78.94 322 SER A N 1
ATOM 2650 C CA . SER A 1 322 ? -0.066 -9.928 -3.690 1.00 78.94 322 SER A CA 1
ATOM 2651 C C . SER A 1 322 ? 0.865 -9.268 -4.704 1.00 78.94 322 SER A C 1
ATOM 2653 O O . SER A 1 322 ? 0.400 -8.433 -5.480 1.00 78.94 322 SER A O 1
ATOM 2655 N N . SER A 1 323 ? 2.153 -9.631 -4.744 1.00 82.44 323 SER A N 1
ATOM 2656 C CA . SER A 1 323 ? 3.158 -8.928 -5.557 1.00 82.44 323 SER A CA 1
ATOM 2657 C C . SER A 1 323 ? 2.770 -8.811 -7.040 1.00 82.44 323 SER A C 1
ATOM 2659 O O . SER A 1 323 ? 3.027 -7.781 -7.652 1.00 82.44 323 SER A O 1
ATOM 2661 N N . GLU A 1 324 ? 2.082 -9.805 -7.612 1.00 82.88 324 GLU A N 1
ATOM 2662 C CA . GLU A 1 324 ? 1.599 -9.773 -9.004 1.00 82.88 324 GLU A CA 1
ATOM 2663 C C . GLU A 1 324 ? 0.488 -8.733 -9.230 1.00 82.88 324 GLU A C 1
ATOM 2665 O O . GLU A 1 324 ? 0.457 -8.053 -10.258 1.00 82.88 324 GLU A O 1
ATOM 2670 N N . TYR A 1 325 ? -0.400 -8.556 -8.251 1.00 87.38 325 TYR A N 1
ATOM 2671 C CA . TYR A 1 325 ? -1.427 -7.518 -8.289 1.00 87.38 325 TYR A CA 1
ATOM 2672 C C . TYR A 1 325 ? -0.790 -6.133 -8.133 1.00 87.38 325 TYR A C 1
ATOM 2674 O O . TYR A 1 325 ? -1.090 -5.218 -8.907 1.00 87.38 325 TYR A O 1
ATOM 2682 N N . ILE A 1 326 ? 0.159 -5.984 -7.204 1.00 88.25 326 ILE A N 1
ATOM 2683 C CA . ILE A 1 326 ? 0.888 -4.722 -7.013 1.00 88.25 326 ILE A CA 1
ATOM 2684 C C . ILE A 1 326 ? 1.732 -4.389 -8.257 1.00 88.25 326 ILE A C 1
ATOM 2686 O O . ILE A 1 326 ? 1.819 -3.222 -8.641 1.00 88.25 326 ILE A O 1
ATOM 2690 N N . LEU A 1 327 ? 2.290 -5.393 -8.947 1.00 92.88 327 LEU A N 1
ATOM 2691 C CA . LEU A 1 327 ? 3.015 -5.207 -10.206 1.00 92.88 327 LEU A CA 1
ATOM 2692 C C . LEU A 1 327 ? 2.126 -4.548 -11.262 1.00 92.88 327 LEU A C 1
ATOM 2694 O O . LEU A 1 327 ? 2.555 -3.592 -11.904 1.00 92.88 327 LEU A O 1
ATOM 2698 N N . MET A 1 328 ? 0.881 -5.008 -11.412 1.00 92.88 328 MET A N 1
ATOM 2699 C CA . MET A 1 328 ? -0.061 -4.389 -12.346 1.00 92.88 328 MET A CA 1
ATOM 2700 C C . MET A 1 328 ? -0.259 -2.900 -12.028 1.00 92.88 328 MET A C 1
ATOM 2702 O O . MET A 1 328 ? -0.183 -2.067 -12.932 1.00 92.88 328 MET A O 1
ATOM 2706 N N . SER A 1 329 ? -0.434 -2.547 -10.751 1.00 90.00 329 SER A N 1
ATOM 2707 C CA . SER A 1 329 ? -0.568 -1.155 -10.297 1.00 90.00 329 SER A CA 1
ATOM 2708 C C . SER A 1 329 ? 0.677 -0.316 -10.615 1.00 90.00 329 SER A C 1
ATOM 2710 O O . SER A 1 329 ? 0.562 0.791 -11.145 1.00 90.00 329 SER A O 1
ATOM 2712 N N . ALA A 1 330 ? 1.868 -0.865 -10.364 1.00 92.69 330 ALA A N 1
ATOM 2713 C CA . ALA A 1 330 ? 3.146 -0.221 -10.657 1.00 92.69 330 ALA A CA 1
ATOM 2714 C C . ALA A 1 330 ? 3.338 0.054 -12.161 1.00 92.69 330 ALA A C 1
ATOM 2716 O O . ALA A 1 330 ? 3.785 1.133 -12.552 1.00 92.69 330 ALA A O 1
ATOM 2717 N N . LEU A 1 331 ? 2.961 -0.895 -13.021 1.00 96.44 331 LEU A N 1
ATOM 2718 C CA . LEU A 1 331 ? 3.036 -0.740 -14.476 1.00 96.44 331 LEU A CA 1
ATOM 2719 C C . LEU A 1 331 ? 2.021 0.284 -14.996 1.00 96.44 331 LEU A C 1
ATOM 2721 O O . LEU A 1 331 ? 2.362 1.123 -15.830 1.00 96.44 331 LEU A O 1
ATOM 2725 N N . CYS A 1 332 ? 0.797 0.275 -14.459 1.00 94.62 332 CYS A N 1
ATOM 2726 C CA . CYS A 1 332 ? -0.219 1.274 -14.788 1.00 94.62 332 CYS A CA 1
ATOM 2727 C C . CYS A 1 332 ? 0.288 2.699 -14.505 1.00 94.62 332 CYS A C 1
ATOM 2729 O O . CYS A 1 332 ? 0.093 3.593 -15.326 1.00 94.62 332 CYS A O 1
ATOM 2731 N N . TRP A 1 333 ? 1.003 2.909 -13.393 1.00 93.44 333 TRP A N 1
ATOM 2732 C CA . TRP A 1 333 ? 1.623 4.201 -13.087 1.00 93.44 333 TRP A CA 1
ATOM 2733 C C . TRP A 1 333 ? 2.642 4.634 -14.155 1.00 93.44 333 TRP A C 1
ATOM 2735 O O . TRP A 1 333 ? 2.576 5.765 -14.638 1.00 93.44 333 TRP A O 1
ATOM 2745 N N . PHE A 1 334 ? 3.536 3.742 -14.602 1.00 95.94 334 PHE A N 1
ATOM 2746 C CA . PHE A 1 334 ? 4.461 4.057 -15.702 1.00 95.94 334 PHE A CA 1
ATOM 2747 C C . PHE A 1 334 ? 3.735 4.392 -17.008 1.00 95.94 334 PHE A C 1
ATOM 2749 O O . PHE A 1 334 ? 4.159 5.303 -17.722 1.00 95.94 334 PHE A O 1
ATOM 2756 N N . PHE A 1 335 ? 2.630 3.703 -17.303 1.00 96.31 335 PHE A N 1
ATOM 2757 C CA . PHE A 1 335 ? 1.817 3.964 -18.489 1.00 96.31 335 PHE A CA 1
ATOM 2758 C C . PHE A 1 335 ? 1.254 5.390 -18.474 1.00 96.31 335 PHE A C 1
ATOM 2760 O O . PHE A 1 335 ? 1.399 6.123 -19.456 1.00 96.31 335 PHE A O 1
ATOM 2767 N N . MET A 1 336 ? 0.684 5.824 -17.345 1.00 93.31 336 MET A N 1
ATOM 2768 C CA . MET A 1 336 ? 0.237 7.208 -17.159 1.00 93.31 336 MET A CA 1
ATOM 2769 C C . MET A 1 336 ? 1.409 8.187 -17.295 1.00 93.31 336 MET A C 1
ATOM 2771 O O . MET A 1 336 ? 1.330 9.139 -18.067 1.00 93.31 336 MET A O 1
ATOM 2775 N N . MET A 1 337 ? 2.528 7.942 -16.605 1.00 92.56 337 MET A N 1
ATOM 2776 C CA . MET A 1 337 ? 3.696 8.833 -16.632 1.00 92.56 337 MET A CA 1
ATOM 2777 C C . MET A 1 337 ? 4.282 9.012 -18.041 1.00 92.56 337 MET A C 1
ATOM 2779 O O . MET A 1 337 ? 4.781 10.097 -18.360 1.00 92.56 337 MET A O 1
ATOM 2783 N N . HIS A 1 338 ? 4.207 7.980 -18.887 1.00 94.38 338 HIS A N 1
ATOM 2784 C CA . HIS A 1 338 ? 4.555 8.062 -20.304 1.00 94.38 338 HIS A CA 1
ATOM 2785 C C . HIS A 1 338 ? 3.597 8.952 -21.088 1.00 94.38 338 HIS A C 1
ATOM 2787 O O . HIS A 1 338 ? 4.031 9.906 -21.737 1.00 94.38 338 HIS A O 1
ATOM 2793 N N . ASN A 1 339 ? 2.295 8.692 -20.980 1.00 92.38 339 ASN A N 1
ATOM 2794 C CA . ASN A 1 339 ? 1.273 9.455 -21.693 1.00 92.38 339 ASN A CA 1
ATOM 2795 C C . ASN A 1 339 ? 1.222 10.932 -21.257 1.00 92.38 339 ASN A C 1
ATOM 2797 O O . ASN A 1 339 ? 0.993 11.820 -22.078 1.00 92.38 339 ASN A O 1
ATOM 2801 N N . GLU A 1 340 ? 1.528 11.221 -19.991 1.00 89.38 340 GLU A N 1
ATOM 2802 C CA . GLU A 1 340 ? 1.676 12.580 -19.456 1.00 89.38 340 GLU A CA 1
ATOM 2803 C C . GLU A 1 340 ? 3.024 13.240 -19.800 1.00 89.38 340 GLU A C 1
ATOM 2805 O O . GLU A 1 340 ? 3.296 14.363 -19.372 1.00 89.38 340 GLU A O 1
ATOM 2810 N N . LYS A 1 341 ? 3.891 12.567 -20.569 1.00 90.44 341 LYS A N 1
ATOM 2811 C CA . LYS A 1 341 ? 5.226 13.043 -20.975 1.00 90.44 341 LYS A CA 1
ATOM 2812 C C . LYS A 1 341 ? 6.172 13.328 -19.800 1.00 90.44 341 LYS A C 1
ATOM 2814 O O . LYS A 1 341 ? 7.133 14.086 -19.937 1.00 90.44 341 LYS A O 1
ATOM 2819 N N . LYS A 1 342 ? 5.932 12.712 -18.639 1.00 89.69 342 LYS A N 1
ATOM 2820 C CA . LYS A 1 342 ? 6.775 12.847 -17.440 1.00 89.69 342 LYS A CA 1
ATOM 2821 C C . LYS A 1 342 ? 7.950 11.866 -17.448 1.00 89.69 342 LYS A C 1
ATOM 2823 O O . LYS A 1 342 ? 9.024 12.236 -16.962 1.00 89.69 342 LYS A O 1
ATOM 2828 N N . ILE A 1 343 ? 7.756 10.666 -18.006 1.00 91.12 343 ILE A N 1
ATOM 2829 C CA . ILE A 1 343 ? 8.769 9.621 -18.239 1.00 91.12 343 ILE A CA 1
ATOM 2830 C C . ILE A 1 343 ? 8.602 9.097 -19.669 1.00 91.12 343 ILE A C 1
ATOM 2832 O O . ILE A 1 343 ? 7.675 8.352 -19.947 1.00 91.12 343 ILE A O 1
ATOM 2836 N N . LEU A 1 344 ? 9.487 9.477 -20.589 1.00 92.12 344 LEU A N 1
ATOM 2837 C CA . LEU A 1 344 ? 9.396 9.019 -21.977 1.00 92.12 344 LEU A CA 1
ATOM 2838 C C . LEU A 1 344 ? 10.089 7.665 -22.139 1.00 92.12 344 LEU A C 1
ATOM 2840 O O . LEU A 1 344 ? 11.227 7.486 -21.709 1.00 92.12 344 LEU A O 1
ATOM 2844 N N . LEU A 1 345 ? 9.379 6.736 -22.768 1.00 94.06 345 LEU A N 1
ATOM 2845 C CA . LEU A 1 345 ? 9.861 5.405 -23.122 1.00 94.06 345 LEU A CA 1
ATOM 2846 C C . LEU A 1 345 ? 10.046 5.369 -24.634 1.00 94.06 345 LEU A C 1
ATOM 2848 O O . LEU A 1 345 ? 9.335 6.075 -25.355 1.00 94.06 345 LEU A O 1
ATOM 2852 N N . ASP A 1 346 ? 11.006 4.580 -25.103 1.00 95.69 346 ASP A N 1
ATOM 2853 C CA . ASP A 1 346 ? 11.054 4.256 -26.522 1.00 95.69 346 ASP A CA 1
ATOM 2854 C C . ASP A 1 346 ? 9.877 3.346 -26.907 1.00 95.69 346 ASP A C 1
ATOM 2856 O O . ASP A 1 346 ? 9.173 2.804 -26.052 1.00 95.69 346 ASP A O 1
ATOM 2860 N N . GLU A 1 347 ? 9.629 3.228 -28.209 1.00 94.94 347 GLU A N 1
ATOM 2861 C CA . GLU A 1 347 ? 8.471 2.506 -28.740 1.00 94.94 347 GLU A CA 1
ATOM 2862 C C . GLU A 1 347 ? 8.453 1.032 -28.308 1.00 94.94 347 GLU A C 1
ATOM 2864 O O . GLU A 1 347 ? 7.397 0.503 -27.971 1.00 94.94 347 GLU A O 1
ATOM 2869 N N . ASN A 1 348 ? 9.618 0.381 -28.242 1.00 95.62 348 ASN A N 1
ATOM 2870 C CA . ASN A 1 348 ? 9.711 -1.021 -27.838 1.00 95.62 348 ASN A CA 1
ATOM 2871 C C . ASN A 1 348 ? 9.403 -1.196 -26.347 1.00 95.62 348 ASN A C 1
ATOM 2873 O O . ASN A 1 348 ? 8.597 -2.051 -25.985 1.00 95.62 348 ASN A O 1
ATOM 2877 N N . ASP A 1 349 ? 10.007 -0.377 -25.483 1.00 96.56 349 ASP A N 1
ATOM 2878 C CA . ASP A 1 349 ? 9.755 -0.407 -24.041 1.00 96.56 349 ASP A CA 1
ATOM 2879 C C . ASP A 1 349 ? 8.289 -0.060 -23.720 1.00 96.56 349 ASP A C 1
ATOM 2881 O O . ASP A 1 349 ? 7.692 -0.672 -22.833 1.00 96.56 349 ASP A O 1
ATOM 2885 N N . PHE A 1 350 ? 7.678 0.882 -24.448 1.00 96.88 350 PHE A N 1
ATOM 2886 C CA . PHE A 1 350 ? 6.265 1.221 -24.262 1.00 96.88 350 PHE A CA 1
ATOM 2887 C C . PHE A 1 350 ? 5.323 0.102 -24.727 1.00 96.88 350 PHE A C 1
ATOM 2889 O O . PHE A 1 350 ? 4.372 -0.226 -24.017 1.00 96.88 350 PHE A O 1
ATOM 2896 N N . ASN A 1 351 ? 5.602 -0.526 -25.873 1.00 96.94 351 ASN A N 1
ATOM 2897 C CA . ASN A 1 351 ? 4.820 -1.664 -26.359 1.00 96.94 351 ASN A CA 1
ATOM 2898 C C . ASN A 1 351 ? 4.897 -2.857 -25.395 1.00 96.94 351 ASN A C 1
ATOM 2900 O O . ASN A 1 351 ? 3.882 -3.496 -25.124 1.00 96.94 351 ASN A O 1
ATOM 2904 N N . ASP A 1 352 ? 6.074 -3.143 -24.833 1.00 97.75 352 ASP A N 1
ATOM 2905 C CA . ASP A 1 352 ? 6.226 -4.215 -23.844 1.00 97.75 352 ASP A CA 1
ATOM 2906 C C . ASP A 1 352 ? 5.517 -3.902 -22.527 1.00 97.75 352 ASP A C 1
ATOM 2908 O O . ASP A 1 352 ? 4.900 -4.793 -21.941 1.00 97.75 352 ASP A O 1
ATOM 2912 N N . LEU A 1 353 ? 5.551 -2.642 -22.083 1.00 97.56 353 LEU A N 1
ATOM 2913 C CA . LEU A 1 353 ? 4.771 -2.182 -20.937 1.00 97.56 353 LEU A CA 1
ATOM 2914 C C . LEU A 1 353 ? 3.271 -2.416 -21.158 1.00 97.56 353 LEU A C 1
ATOM 2916 O O . LEU A 1 353 ? 2.611 -2.980 -20.285 1.00 97.56 353 LEU A O 1
ATOM 2920 N N . ASP A 1 354 ? 2.736 -2.007 -22.311 1.00 96.50 354 ASP A N 1
ATOM 2921 C CA . ASP A 1 354 ? 1.311 -2.167 -22.611 1.00 96.50 354 ASP A CA 1
ATOM 2922 C C . ASP A 1 354 ? 0.903 -3.645 -22.702 1.00 96.50 354 ASP A C 1
ATOM 2924 O O . ASP A 1 354 ? -0.087 -4.069 -22.099 1.00 96.50 354 ASP A O 1
ATOM 2928 N N . ASN A 1 355 ? 1.712 -4.460 -23.384 1.00 97.06 355 ASN A N 1
ATOM 2929 C CA . ASN A 1 355 ? 1.486 -5.899 -23.493 1.00 97.06 355 ASN A CA 1
ATOM 2930 C C . ASN A 1 355 ? 1.479 -6.577 -22.119 1.00 97.06 355 ASN A C 1
ATOM 2932 O O . ASN A 1 355 ? 0.562 -7.343 -21.820 1.00 97.06 355 ASN A O 1
ATOM 2936 N N . LEU A 1 356 ? 2.449 -6.256 -21.260 1.00 96.50 356 LEU A N 1
ATOM 2937 C CA . LEU A 1 356 ? 2.538 -6.834 -19.923 1.00 96.50 356 LEU A CA 1
ATOM 2938 C C . LEU A 1 356 ? 1.344 -6.435 -19.041 1.00 96.50 356 LEU A C 1
ATOM 2940 O O . LEU A 1 356 ? 0.805 -7.277 -18.321 1.00 96.50 356 LEU A O 1
ATOM 2944 N N . ILE A 1 357 ? 0.881 -5.182 -19.120 1.00 95.75 357 ILE A N 1
ATOM 2945 C CA . ILE A 1 357 ? -0.346 -4.747 -18.433 1.00 95.75 357 ILE A CA 1
ATOM 2946 C C . ILE A 1 357 ? -1.542 -5.594 -18.892 1.00 95.75 357 ILE A C 1
ATOM 2948 O O . ILE A 1 357 ? -2.325 -6.062 -18.063 1.00 95.75 357 ILE A O 1
ATOM 2952 N N . GLU A 1 358 ? -1.691 -5.820 -20.198 1.00 94.19 358 GLU A N 1
ATOM 2953 C CA . GLU A 1 358 ? -2.798 -6.608 -20.744 1.00 94.19 358 GLU A CA 1
ATOM 2954 C C . GLU A 1 358 ? -2.716 -8.100 -20.389 1.00 94.19 358 GLU A C 1
ATOM 2956 O O . GLU A 1 358 ? -3.751 -8.734 -20.163 1.00 94.19 358 GLU A O 1
ATOM 2961 N N . GLU A 1 359 ? -1.517 -8.674 -20.303 1.00 94.31 359 GLU A N 1
ATOM 2962 C CA . GLU A 1 359 ? -1.322 -10.048 -19.835 1.00 94.31 359 GLU A CA 1
ATOM 2963 C C . GLU A 1 359 ? -1.684 -10.208 -18.359 1.00 94.31 359 GLU A C 1
ATOM 2965 O O . GLU A 1 359 ? -2.478 -11.089 -18.018 1.00 94.31 359 GLU A O 1
ATOM 2970 N N . LEU A 1 360 ? -1.185 -9.322 -17.492 1.00 92.88 360 LEU A N 1
ATOM 2971 C CA . LEU A 1 360 ? -1.518 -9.330 -16.066 1.00 92.88 360 LEU A CA 1
ATOM 2972 C C . LEU A 1 360 ? -3.015 -9.116 -15.843 1.00 92.88 360 LEU A C 1
ATOM 2974 O O . LEU A 1 360 ? -3.620 -9.804 -15.023 1.00 92.88 360 LEU A O 1
ATOM 2978 N N . ARG A 1 361 ? -3.646 -8.239 -16.632 1.00 91.56 361 ARG A N 1
ATOM 2979 C CA . ARG A 1 361 ? -5.098 -8.044 -16.619 1.00 91.56 361 ARG A CA 1
ATOM 2980 C C . ARG A 1 361 ? -5.854 -9.338 -16.917 1.00 91.56 361 ARG A C 1
ATOM 2982 O O . ARG A 1 361 ? -6.812 -9.666 -16.216 1.00 91.56 361 ARG A O 1
ATOM 2989 N N . LYS A 1 362 ? -5.460 -10.064 -17.968 1.00 91.69 362 LYS A N 1
ATOM 2990 C CA . LYS A 1 362 ? -6.082 -11.347 -18.338 1.00 91.69 362 LYS A CA 1
ATOM 2991 C C . LYS A 1 362 ? -5.847 -12.403 -17.259 1.00 91.69 362 LYS A C 1
ATOM 2993 O O . LYS A 1 362 ? -6.798 -13.093 -16.894 1.00 91.69 362 LYS A O 1
ATOM 2998 N N . LYS A 1 363 ? -4.623 -12.485 -16.724 1.00 89.88 363 LYS A N 1
ATOM 2999 C CA . LYS A 1 363 ? -4.259 -13.400 -15.634 1.00 89.88 363 LYS A CA 1
ATOM 3000 C C . LYS A 1 363 ? -5.125 -13.153 -14.400 1.00 89.88 363 LYS A C 1
ATOM 3002 O O . LYS A 1 363 ? -5.812 -14.072 -13.966 1.00 89.88 363 LYS A O 1
ATOM 3007 N N . LEU A 1 364 ? -5.210 -11.908 -13.934 1.00 88.81 364 LEU A N 1
ATOM 3008 C CA . LEU A 1 364 ? -6.025 -11.511 -12.783 1.00 88.81 364 LEU A CA 1
ATOM 3009 C C . LEU A 1 364 ? -7.492 -11.922 -12.955 1.00 88.81 364 LEU A C 1
ATOM 3011 O O . LEU A 1 364 ? -8.092 -12.467 -12.035 1.00 88.81 364 LEU A O 1
ATOM 3015 N N . ILE A 1 365 ? -8.086 -11.705 -14.132 1.00 87.94 365 ILE A N 1
ATOM 3016 C CA . ILE A 1 365 ? -9.468 -12.141 -14.396 1.00 87.94 365 ILE A CA 1
ATOM 3017 C C . ILE A 1 365 ? -9.582 -13.672 -14.360 1.00 87.94 365 ILE A C 1
ATOM 3019 O O . ILE A 1 365 ? -10.565 -14.190 -13.836 1.00 87.94 365 ILE A O 1
ATOM 3023 N N . SER A 1 366 ? -8.595 -14.394 -14.895 1.00 88.62 366 SER A N 1
ATOM 3024 C CA . SER A 1 366 ? -8.602 -15.863 -14.932 1.00 88.62 366 SER A CA 1
ATOM 3025 C C . SER A 1 366 ? -8.378 -16.528 -13.569 1.00 88.62 366 SER A C 1
ATOM 3027 O O . SER A 1 366 ? -8.870 -17.629 -13.349 1.00 88.62 366 SER A O 1
ATOM 3029 N N . GLU A 1 367 ? -7.674 -15.861 -12.651 1.00 87.56 367 GLU A N 1
ATOM 3030 C CA . GLU A 1 367 ? -7.421 -16.341 -11.283 1.00 87.56 367 GLU A CA 1
ATOM 3031 C C . GLU A 1 367 ? -8.614 -16.119 -10.342 1.00 87.56 367 GLU A C 1
ATOM 3033 O O . GLU A 1 367 ? -8.644 -16.630 -9.222 1.00 87.56 367 GLU A O 1
ATOM 3038 N N . ARG A 1 368 ? -9.615 -15.356 -10.787 1.00 88.69 368 ARG A N 1
ATOM 3039 C CA . ARG A 1 368 ? -10.833 -15.095 -10.027 1.00 88.69 368 ARG A CA 1
ATOM 3040 C C . ARG A 1 368 ? -11.702 -16.349 -9.961 1.00 88.69 368 ARG A C 1
ATOM 3042 O O . ARG A 1 368 ? -12.017 -16.946 -10.990 1.00 88.69 368 ARG A O 1
ATOM 3049 N N . ASP A 1 369 ? -12.168 -16.701 -8.763 1.00 87.06 369 ASP A N 1
ATOM 3050 C CA . ASP A 1 369 ? -13.048 -17.853 -8.566 1.00 87.06 369 ASP A CA 1
ATOM 3051 C C . ASP A 1 369 ? -14.338 -17.676 -9.398 1.00 87.06 369 ASP A C 1
ATOM 3053 O O . ASP A 1 369 ? -15.069 -16.693 -9.211 1.00 87.06 369 ASP A O 1
ATOM 3057 N N . PRO A 1 370 ? -14.654 -18.600 -10.324 1.00 85.25 370 PRO A N 1
ATOM 3058 C CA . PRO A 1 370 ? -15.789 -18.440 -11.226 1.00 85.25 370 PRO A CA 1
ATOM 3059 C C . PRO A 1 370 ? -17.145 -18.531 -10.513 1.00 85.25 370 PRO A C 1
ATOM 3061 O O . PRO A 1 370 ? -18.134 -18.035 -11.059 1.00 85.25 370 PRO A O 1
ATOM 3064 N N . VAL A 1 371 ? -17.198 -19.132 -9.319 1.00 84.50 371 VAL A N 1
ATOM 3065 C CA . VAL A 1 371 ? -18.406 -19.324 -8.506 1.00 84.50 371 VAL A CA 1
ATOM 3066 C C . VAL A 1 371 ? -18.473 -18.286 -7.395 1.00 84.50 371 VAL A C 1
ATOM 3068 O O . VAL A 1 371 ? -19.444 -17.541 -7.316 1.00 84.50 371 VAL A O 1
ATOM 3071 N N . LYS A 1 372 ? -17.432 -18.206 -6.559 1.00 83.12 372 LYS A N 1
ATOM 3072 C CA . LYS A 1 372 ? -17.355 -17.262 -5.443 1.00 83.12 372 LYS A CA 1
ATOM 3073 C C . LYS A 1 372 ? -17.084 -15.838 -5.892 1.00 83.12 372 LYS A C 1
ATOM 3075 O O . LYS A 1 372 ? -17.237 -14.937 -5.081 1.00 83.12 372 LYS A O 1
ATOM 3080 N N . LYS A 1 373 ? -16.679 -15.606 -7.143 1.00 87.25 373 LYS A N 1
ATOM 3081 C CA . LYS A 1 373 ? -16.501 -14.262 -7.704 1.00 87.25 373 LYS A CA 1
ATOM 3082 C C . LYS A 1 373 ? -15.449 -13.410 -6.981 1.00 87.25 373 LYS A C 1
ATOM 3084 O O . LYS A 1 373 ? -15.478 -12.200 -7.117 1.00 87.25 373 LYS A O 1
ATOM 3089 N N . VAL A 1 374 ? -14.500 -14.012 -6.270 1.00 85.12 374 VAL A N 1
ATOM 3090 C CA . VAL A 1 374 ? -13.438 -13.340 -5.491 1.00 85.12 374 VAL A CA 1
ATOM 3091 C C . VAL A 1 374 ? -12.080 -13.979 -5.790 1.00 85.12 374 VAL A C 1
ATOM 3093 O O . VAL A 1 374 ? -12.027 -15.033 -6.426 1.00 85.12 374 VAL A O 1
ATOM 3096 N N . TRP A 1 375 ? -10.979 -13.360 -5.362 1.00 85.50 375 TRP A N 1
ATOM 3097 C CA . TRP A 1 375 ? -9.628 -13.881 -5.593 1.00 85.50 375 TRP A CA 1
ATOM 3098 C C . TRP A 1 375 ? -9.148 -14.659 -4.374 1.00 85.50 375 TRP A C 1
ATOM 3100 O O . TRP A 1 375 ? -9.164 -14.147 -3.258 1.00 85.50 375 TRP A O 1
ATOM 3110 N N . LYS A 1 376 ? -8.709 -15.903 -4.589 1.00 75.50 376 LYS A N 1
ATOM 3111 C CA . LYS A 1 376 ? -8.116 -16.744 -3.547 1.00 75.50 376 LYS A CA 1
ATOM 3112 C C . LYS A 1 376 ? -6.882 -17.448 -4.096 1.00 75.50 376 LYS A C 1
ATOM 3114 O O . LYS A 1 376 ? -6.961 -18.131 -5.109 1.00 75.50 376 LYS A O 1
ATOM 3119 N N . LYS A 1 377 ? -5.773 -17.338 -3.373 1.00 67.12 377 LYS A N 1
ATOM 3120 C CA . LYS A 1 377 ? -4.534 -18.095 -3.579 1.00 67.12 377 LYS A CA 1
ATOM 3121 C C . LYS A 1 377 ? -4.022 -18.474 -2.197 1.00 67.12 377 LYS A C 1
ATOM 3123 O O . LYS A 1 377 ? -4.067 -17.641 -1.295 1.00 67.12 377 LYS A O 1
ATOM 3128 N N . ASP A 1 378 ? -3.671 -19.742 -2.011 1.00 60.56 378 ASP A N 1
ATOM 3129 C CA . ASP A 1 378 ? -3.040 -20.263 -0.788 1.00 60.56 378 ASP A CA 1
ATOM 3130 C C . ASP A 1 378 ? -3.749 -19.911 0.541 1.00 60.56 378 ASP A C 1
ATOM 3132 O O . ASP A 1 378 ? -3.125 -19.833 1.587 1.00 60.56 378 ASP A O 1
ATOM 3136 N N . GLY A 1 379 ? -5.072 -19.701 0.524 1.00 58.81 379 GLY A N 1
ATOM 3137 C CA . GLY A 1 379 ? -5.859 -19.388 1.729 1.00 58.81 379 GLY A CA 1
ATOM 3138 C C . GLY A 1 379 ? -6.200 -17.906 1.944 1.00 58.81 379 GLY A C 1
ATOM 3139 O O . GLY A 1 379 ? -7.158 -17.624 2.656 1.00 58.81 379 GLY A O 1
ATOM 3140 N N . PHE A 1 380 ? -5.539 -16.966 1.261 1.00 61.94 380 PHE A N 1
ATOM 3141 C CA . PHE A 1 380 ? -5.679 -15.517 1.486 1.00 61.94 380 PHE A CA 1
ATOM 3142 C C . PHE A 1 380 ? -6.847 -14.877 0.710 1.00 61.94 380 PHE A C 1
ATOM 3144 O O . PHE A 1 380 ? -6.638 -14.173 -0.274 1.00 61.94 380 PHE A O 1
ATOM 3151 N N . LEU A 1 381 ? -8.096 -15.112 1.120 1.00 73.19 381 LEU A N 1
ATOM 3152 C CA . LEU A 1 381 ? -9.275 -14.625 0.382 1.00 73.19 381 LEU A CA 1
ATOM 3153 C C . LEU A 1 381 ? -9.408 -13.090 0.365 1.00 73.19 381 LEU A C 1
ATOM 3155 O O . LEU A 1 381 ? -9.441 -12.473 -0.701 1.00 73.19 381 LEU A O 1
ATOM 3159 N N . LEU A 1 382 ? -9.517 -12.470 1.546 1.00 75.19 382 LEU A N 1
ATOM 3160 C CA . LEU A 1 382 ? -9.820 -11.038 1.671 1.00 75.19 382 LEU A CA 1
ATOM 3161 C C . LEU A 1 382 ? -8.656 -10.169 1.207 1.00 75.19 382 LEU A C 1
ATOM 3163 O O . LEU A 1 382 ? -8.853 -9.284 0.381 1.00 75.19 382 LEU A O 1
ATOM 3167 N N . TYR A 1 383 ? -7.446 -10.485 1.661 1.00 77.44 383 TYR A N 1
ATOM 3168 C CA . TYR A 1 383 ? -6.232 -9.775 1.277 1.00 77.44 383 TYR A CA 1
ATOM 3169 C C . TYR A 1 383 ? -6.009 -9.754 -0.240 1.00 77.44 383 TYR A C 1
ATOM 3171 O O . TYR A 1 383 ? -5.810 -8.696 -0.835 1.00 77.44 383 TYR A O 1
ATOM 3179 N N . LEU A 1 384 ? -6.101 -10.908 -0.910 1.00 82.75 384 LEU A N 1
ATOM 3180 C CA . LEU A 1 384 ? -5.891 -10.960 -2.360 1.00 82.75 384 LEU A CA 1
ATOM 3181 C C . LEU A 1 384 ? -7.034 -10.320 -3.129 1.00 82.75 384 LEU A C 1
ATOM 3183 O O . LEU A 1 384 ? -6.801 -9.694 -4.160 1.00 82.75 384 LEU A O 1
ATOM 3187 N N . THR A 1 385 ? -8.256 -10.421 -2.611 1.00 83.88 385 THR A N 1
ATOM 3188 C CA . THR A 1 385 ? -9.394 -9.722 -3.196 1.00 83.88 385 THR A CA 1
ATOM 3189 C C . THR A 1 385 ? -9.236 -8.206 -3.091 1.00 83.88 385 THR A C 1
ATOM 3191 O O . THR A 1 385 ? -9.436 -7.526 -4.095 1.00 83.88 385 THR A O 1
ATOM 3194 N N . GLN A 1 386 ? -8.800 -7.672 -1.944 1.00 83.44 386 GLN A N 1
ATOM 3195 C CA . GLN A 1 386 ? -8.471 -6.252 -1.786 1.00 83.44 386 GLN A CA 1
ATOM 3196 C C . GLN A 1 386 ? -7.436 -5.817 -2.826 1.00 83.44 386 GLN A C 1
ATOM 3198 O O . GLN A 1 386 ? -7.643 -4.840 -3.543 1.00 83.44 386 GLN A O 1
ATOM 3203 N N . ARG A 1 387 ? -6.334 -6.563 -2.942 1.00 86.25 387 ARG A N 1
ATOM 3204 C CA . ARG A 1 387 ? -5.226 -6.219 -3.842 1.00 86.25 387 ARG A CA 1
ATOM 3205 C C . ARG A 1 387 ? -5.650 -6.266 -5.304 1.00 86.25 387 ARG A C 1
ATOM 3207 O O . ARG A 1 387 ? -5.354 -5.338 -6.046 1.00 86.25 387 ARG A O 1
ATOM 3214 N N . ALA A 1 388 ? -6.417 -7.276 -5.707 1.00 88.12 388 ALA A N 1
ATOM 3215 C CA . ALA A 1 388 ? -6.972 -7.343 -7.055 1.00 88.12 388 ALA A CA 1
ATOM 3216 C C . ALA A 1 388 ? -7.900 -6.153 -7.354 1.00 88.12 388 ALA A C 1
ATOM 3218 O O . ALA A 1 388 ? -7.811 -5.545 -8.422 1.00 88.12 388 ALA A O 1
ATOM 3219 N N . ILE A 1 389 ? -8.760 -5.787 -6.402 1.00 85.12 389 ILE A N 1
ATOM 3220 C CA . ILE A 1 389 ? -9.655 -4.632 -6.496 1.00 85.12 389 ILE A CA 1
ATOM 3221 C C . ILE A 1 389 ? -8.865 -3.317 -6.642 1.00 85.12 389 ILE A C 1
ATOM 3223 O O . ILE A 1 389 ? -9.181 -2.507 -7.518 1.00 85.12 389 ILE A O 1
ATOM 3227 N N . GLU A 1 390 ? -7.824 -3.103 -5.838 1.00 83.50 390 GLU A N 1
ATOM 3228 C CA . GLU A 1 390 ? -6.937 -1.934 -5.930 1.00 83.50 390 GLU A CA 1
ATOM 3229 C C . GLU A 1 390 ? -6.231 -1.858 -7.288 1.00 83.50 390 GLU A C 1
ATOM 3231 O O . GLU A 1 390 ? -6.170 -0.786 -7.897 1.00 83.50 390 GLU A O 1
ATOM 3236 N N . SER A 1 391 ? -5.758 -2.990 -7.811 1.00 88.25 391 SER A N 1
ATOM 3237 C CA . SER A 1 391 ? -5.127 -3.059 -9.131 1.00 88.25 391 SER A CA 1
ATOM 3238 C C . SER A 1 391 ? -6.114 -2.741 -10.247 1.00 88.25 391 SER A C 1
ATOM 3240 O O . SER A 1 391 ? -5.802 -1.947 -11.136 1.00 88.25 391 SER A O 1
ATOM 3242 N N . ILE A 1 392 ? -7.330 -3.298 -10.194 1.00 86.44 392 ILE A N 1
ATOM 3243 C CA . ILE A 1 392 ? -8.398 -2.975 -11.150 1.00 86.44 392 ILE A CA 1
ATOM 3244 C C . ILE A 1 392 ? -8.689 -1.468 -11.129 1.00 86.44 392 ILE A C 1
ATOM 3246 O O . ILE A 1 392 ? -8.758 -0.829 -12.178 1.00 86.44 392 ILE A O 1
ATOM 3250 N N . THR A 1 393 ? -8.811 -0.895 -9.935 1.00 81.69 393 THR A N 1
ATOM 3251 C CA . THR A 1 393 ? -9.057 0.537 -9.723 1.00 81.69 393 THR A CA 1
ATOM 3252 C C . THR A 1 393 ? -7.916 1.385 -10.298 1.00 81.69 393 THR A C 1
ATOM 3254 O O . THR A 1 393 ? -8.155 2.348 -11.028 1.00 81.69 393 THR A O 1
ATOM 3257 N N . THR A 1 394 ? -6.666 0.982 -10.064 1.00 85.31 394 THR A N 1
ATOM 3258 C CA . THR A 1 394 ? -5.468 1.651 -10.595 1.00 85.31 394 THR A CA 1
ATOM 3259 C C . THR A 1 394 ? -5.415 1.611 -12.123 1.00 85.31 394 THR A C 1
ATOM 3261 O O . THR A 1 394 ? -5.110 2.623 -12.752 1.00 85.31 394 THR A O 1
ATOM 3264 N N . TYR A 1 395 ? -5.779 0.487 -12.745 1.00 88.38 395 TYR A N 1
ATOM 3265 C CA . TYR A 1 395 ? -5.871 0.379 -14.205 1.00 88.38 395 TYR A CA 1
ATOM 3266 C C . TYR A 1 395 ? -6.883 1.368 -14.788 1.00 88.38 395 TYR A C 1
ATOM 3268 O O . TYR A 1 395 ? -6.578 2.085 -15.746 1.00 88.38 395 TYR A O 1
ATOM 3276 N N . PHE A 1 396 ? -8.068 1.467 -14.179 1.00 81.94 396 PHE A N 1
ATOM 3277 C CA . PHE A 1 396 ? -9.065 2.455 -14.591 1.00 81.94 396 PHE A CA 1
ATOM 3278 C C . PHE A 1 396 ? -8.589 3.897 -14.393 1.00 81.94 396 PHE A C 1
ATOM 3280 O O . PHE A 1 396 ? -8.991 4.775 -15.152 1.00 81.94 396 PHE A O 1
ATOM 3287 N N . ARG A 1 397 ? -7.693 4.142 -13.430 1.00 80.56 397 ARG A N 1
ATOM 3288 C CA . ARG A 1 397 ? -7.141 5.475 -13.151 1.00 80.56 397 ARG A CA 1
ATOM 3289 C C . ARG A 1 397 ? -6.069 5.892 -14.129 1.00 80.56 397 ARG A C 1
ATOM 3291 O O . ARG A 1 397 ? -6.070 7.038 -14.561 1.00 80.56 397 ARG A O 1
ATOM 3298 N N . TYR A 1 398 ? -5.159 4.982 -14.438 1.00 86.94 398 TYR A N 1
ATOM 3299 C CA . TYR A 1 398 ? -3.886 5.328 -15.058 1.00 86.94 398 TYR A CA 1
ATOM 3300 C C . TYR A 1 398 ? -3.733 4.814 -16.490 1.00 86.94 398 TYR A C 1
ATOM 3302 O O . TYR A 1 398 ? -2.896 5.326 -17.224 1.00 86.94 398 TYR A O 1
ATOM 3310 N N . VAL A 1 399 ? -4.534 3.836 -16.919 1.00 89.69 399 VAL A N 1
ATOM 3311 C CA . VAL A 1 399 ? -4.436 3.257 -18.271 1.00 89.69 399 VAL A CA 1
ATOM 3312 C C . VAL A 1 399 ? -5.667 3.594 -19.095 1.00 89.69 399 VAL A C 1
ATOM 3314 O O . VAL A 1 399 ? -5.552 4.147 -20.190 1.00 89.69 399 VAL A O 1
ATOM 3317 N N . TYR A 1 400 ? -6.851 3.306 -18.553 1.00 83.88 400 TYR A N 1
ATOM 3318 C CA . TYR A 1 400 ? -8.119 3.435 -19.273 1.00 83.88 400 TYR A CA 1
ATOM 3319 C C . TYR A 1 400 ? -8.332 4.810 -19.949 1.00 83.88 400 TYR A C 1
ATOM 3321 O O . TYR A 1 400 ? -8.666 4.819 -21.136 1.00 83.88 400 TYR A O 1
ATOM 3329 N N . PRO A 1 401 ? -8.066 5.968 -19.297 1.00 80.94 401 PRO A N 1
ATOM 3330 C CA . PRO A 1 401 ? -8.290 7.284 -19.908 1.00 80.94 401 PRO A CA 1
ATOM 3331 C C . PRO A 1 401 ? -7.396 7.561 -21.123 1.00 80.94 401 PRO A C 1
ATOM 3333 O O . PRO A 1 401 ? -7.755 8.341 -22.001 1.00 80.94 401 PRO A O 1
ATOM 3336 N N . HIS A 1 402 ? -6.227 6.926 -21.178 1.00 84.31 402 HIS A N 1
ATOM 3337 C CA . HIS A 1 402 ? -5.221 7.150 -22.214 1.00 84.31 402 HIS A CA 1
ATOM 3338 C C . HIS A 1 402 ? -5.348 6.176 -23.388 1.00 84.31 402 HIS A C 1
ATOM 3340 O O . HIS A 1 402 ? -4.882 6.482 -24.481 1.00 84.31 402 HIS A O 1
ATOM 3346 N N . LYS A 1 403 ? -6.031 5.038 -23.211 1.00 81.69 403 LYS A N 1
ATOM 3347 C CA . LYS A 1 403 ? -6.336 4.108 -24.311 1.00 81.69 403 LYS A CA 1
ATOM 3348 C C . LYS A 1 403 ? -7.471 4.583 -25.226 1.00 81.69 403 LYS A C 1
ATOM 3350 O O . LYS A 1 403 ? -7.856 3.855 -26.135 1.00 81.69 403 LYS A O 1
ATOM 3355 N N . GLY A 1 404 ? -8.029 5.777 -24.993 1.00 60.75 404 GLY A N 1
ATOM 3356 C CA . GLY A 1 404 ? -9.140 6.307 -25.790 1.00 60.75 404 GLY A CA 1
ATOM 3357 C C . GLY A 1 404 ? -10.394 5.430 -25.731 1.00 60.75 404 GLY A C 1
ATOM 3358 O O . GLY A 1 404 ? -11.263 5.546 -26.590 1.00 60.75 404 GLY A O 1
ATOM 3359 N N . MET A 1 405 ? -10.484 4.542 -24.735 1.00 55.72 405 MET A N 1
ATOM 3360 C CA . MET A 1 405 ? -11.694 3.786 -24.462 1.00 55.72 405 MET A CA 1
ATOM 3361 C C . MET A 1 405 ? -12.692 4.794 -23.906 1.00 55.72 405 MET A C 1
ATOM 3363 O O . MET A 1 405 ? -12.622 5.161 -22.733 1.00 55.72 405 MET A O 1
ATOM 3367 N N . GLU A 1 406 ? -13.581 5.309 -24.758 1.00 42.62 406 GLU A N 1
ATOM 3368 C CA . GLU A 1 406 ? -14.732 6.062 -24.276 1.00 42.62 406 GLU A CA 1
ATOM 3369 C C . GLU A 1 406 ? -15.375 5.232 -23.162 1.00 42.62 406 GLU A C 1
ATOM 3371 O O . GLU A 1 406 ? -15.627 4.033 -23.312 1.00 42.62 406 GLU A O 1
ATOM 3376 N N . ILE A 1 407 ? -15.624 5.842 -22.002 1.00 42.22 407 ILE A N 1
ATOM 3377 C CA . ILE A 1 407 ? -16.703 5.342 -21.157 1.00 42.22 407 ILE A CA 1
ATOM 3378 C C . ILE A 1 407 ? -17.927 5.553 -22.038 1.00 42.22 407 ILE A C 1
ATOM 3380 O O . ILE A 1 407 ? -18.447 6.668 -22.095 1.00 42.22 407 ILE A O 1
ATOM 3384 N N . SER A 1 408 ? -18.332 4.541 -22.805 1.00 33.53 408 SER A N 1
ATOM 3385 C CA . SER A 1 408 ? -19.572 4.618 -23.554 1.00 33.53 408 SER A CA 1
ATOM 3386 C C . SER A 1 408 ? -20.709 4.581 -22.527 1.00 33.53 408 SER A C 1
ATOM 3388 O O . SER A 1 408 ? -21.362 3.571 -22.292 1.00 33.53 408 SER A O 1
ATOM 3390 N N . LEU A 1 409 ? -20.980 5.744 -21.937 1.00 36.66 409 LEU A N 1
ATOM 3391 C CA . LEU A 1 409 ? -22.299 6.153 -21.459 1.00 36.66 409 LEU A CA 1
ATOM 3392 C C . LEU A 1 409 ? -23.312 6.216 -22.626 1.00 36.66 409 LEU A C 1
ATOM 3394 O O . LEU A 1 409 ? -24.480 6.527 -22.430 1.00 36.66 409 LEU A O 1
ATOM 3398 N N . TYR A 1 410 ? -22.866 5.899 -23.844 1.00 32.41 410 TYR A N 1
ATOM 3399 C CA . TYR A 1 410 ? -23.646 5.711 -25.053 1.00 32.41 410 TYR A CA 1
ATOM 3400 C C . TYR A 1 410 ? -23.284 4.373 -25.694 1.00 32.41 410 TYR A C 1
ATOM 3402 O O . TYR A 1 410 ? -22.446 4.334 -26.577 1.00 32.41 410 TYR A O 1
ATOM 3410 N N . ASP A 1 411 ? -23.869 3.282 -25.196 1.00 28.69 411 ASP A N 1
ATOM 3411 C CA . ASP A 1 411 ? -24.324 2.151 -26.023 1.00 28.69 411 ASP A CA 1
ATOM 3412 C C . ASP A 1 411 ? -24.968 1.075 -25.137 1.00 28.69 411 ASP A C 1
ATOM 3414 O O . ASP A 1 411 ? -24.402 0.020 -24.874 1.00 28.69 411 ASP A O 1
ATOM 3418 N N . THR A 1 412 ? -26.158 1.370 -24.600 1.00 27.88 412 THR A N 1
ATOM 3419 C CA . THR A 1 412 ? -27.324 0.456 -24.516 1.00 27.88 412 THR A CA 1
ATOM 3420 C C . THR A 1 412 ? -28.409 1.048 -23.609 1.00 27.88 412 THR A C 1
ATOM 3422 O O . THR A 1 412 ? -28.438 0.838 -22.397 1.00 27.88 412 THR A O 1
ATOM 3425 N N . VAL A 1 413 ? -29.335 1.777 -24.236 1.00 24.69 413 VAL A N 1
ATOM 3426 C CA . VAL A 1 413 ? -30.805 1.625 -24.157 1.00 24.69 413 VAL A CA 1
ATOM 3427 C C . VAL A 1 413 ? -31.457 2.992 -24.393 1.00 24.69 413 VAL A C 1
ATOM 3429 O O . VAL A 1 413 ? -31.431 3.880 -23.545 1.00 24.69 413 VAL A O 1
ATOM 3432 N N . ARG A 1 414 ? -32.027 3.114 -25.596 1.00 27.44 414 ARG A N 1
ATOM 3433 C CA . ARG A 1 414 ? -33.189 3.953 -25.894 1.00 27.44 414 ARG A CA 1
ATOM 3434 C C . ARG A 1 414 ? -34.374 3.543 -25.034 1.00 27.44 414 ARG A C 1
ATOM 3436 O O . ARG A 1 414 ? -34.577 2.313 -24.926 1.00 27.44 414 ARG A O 1
#